Protein AF-0000000079488779 (afdb_homodimer)

Solvent-accessible surface area (backbone atoms only — not comparable to full-atom values): 33447 Å² total; per-residue (Å²): 134,62,72,70,57,57,56,56,60,60,37,69,29,72,62,39,52,50,51,33,53,50,48,34,48,52,52,24,53,39,35,43,48,44,65,76,68,51,56,69,64,46,55,54,29,48,70,57,70,36,78,64,35,50,49,58,51,45,33,41,40,21,24,23,36,17,30,47,54,25,35,28,36,57,40,35,44,46,52,24,28,51,44,22,43,75,43,58,74,32,88,47,74,64,56,16,35,33,50,36,24,50,31,18,49,51,21,25,49,49,47,51,50,50,50,50,54,51,52,51,50,51,50,50,50,50,50,50,51,54,53,52,55,54,53,56,60,58,57,63,62,63,66,72,56,84,75,74,76,80,79,82,84,75,75,71,78,71,74,78,74,74,68,76,70,74,69,76,75,71,68,73,65,82,77,56,76,68,62,60,48,31,38,51,34,27,55,51,47,49,53,40,46,21,54,48,29,21,50,49,10,29,51,33,26,54,27,29,56,73,28,64,67,52,17,52,51,47,44,50,57,48,41,65,55,44,40,61,48,26,45,17,50,45,40,45,24,44,71,27,68,39,51,71,65,54,35,36,52,51,32,47,54,26,25,50,38,10,46,50,21,21,52,52,46,68,68,46,89,51,67,68,55,50,44,47,74,47,36,57,50,44,17,19,40,34,14,29,45,51,40,42,31,48,59,40,45,43,57,64,58,67,64,52,80,49,66,70,60,40,49,52,22,50,51,27,19,50,48,18,26,49,48,40,51,49,52,50,53,72,75,95,133,62,71,70,58,58,54,56,59,60,37,69,27,72,62,38,52,50,51,34,52,50,48,33,47,52,52,25,52,39,35,43,47,45,66,78,69,50,55,71,63,48,55,53,29,49,71,56,70,35,77,65,34,50,49,58,50,44,33,40,41,21,25,23,36,17,30,46,53,26,35,29,35,56,41,34,45,47,51,24,27,53,43,22,42,76,43,57,75,32,88,45,73,62,56,15,37,32,50,34,24,50,32,19,50,51,20,25,49,50,46,51,49,50,49,50,53,52,52,51,49,51,51,52,49,49,50,49,52,55,52,53,55,54,52,54,58,58,55,64,64,62,67,71,58,83,75,74,75,80,79,82,85,76,75,69,77,71,76,77,75,75,67,75,72,70,69,76,74,70,70,72,65,81,77,56,75,67,62,58,47,31,39,51,32,26,55,52,48,48,51,41,45,21,55,46,28,20,50,50,11,30,50,33,26,53,28,29,56,74,28,65,69,51,17,51,52,47,43,50,55,48,41,65,55,44,38,62,49,27,43,18,50,46,41,43,23,45,71,27,68,39,50,69,66,55,35,37,52,51,32,47,53,26,24,50,37,10,46,50,22,22,50,52,45,68,68,45,88,51,69,68,56,50,44,47,73,46,36,57,51,44,16,20,40,33,13,30,46,49,40,43,30,49,59,38,44,43,54,65,60,66,66,51,79,49,64,69,59,37,48,52,22,50,50,25,20,50,49,18,27,49,49,41,53,49,51,51,53,72,76,95

InterPro domains:
  IPR003689 Zinc/iron permease [PF02535] (15-327)

Organism: Varroa destructor (NCBI:txid109461)

Foldseek 3Di:
DDPVVVLLVCLLPPVLLVLLLVLLLVLLLLLLVVLVVDDQVLLVCLVVVHPPSLQVLLLLLLLLLLQLLLCLPVPLLVVLLVLCCVFVPDPDSVVSNVLLVVLLVVLQVVLVVLLVVQLVVVVVVVVVVVVVVVVVVVVVPPVVPDPPPDDDDPPPPPPPCVVPPPPPCPVPPPPDPLLSLLLSLLVLLLVLLLLVLLVLLLCLSLQSSVHPVSSVLSSVLSSQSSNSNSSNSLSSNSRSPDRNVRSSVSSSVSSVSNSVSNVVNSPDSDNSVVSNVCSSSSSSSSSSSCCSSPVHRVVVLVPDPDPVSNVSSNVSSVVSSVSSVVSSVVSD/DDPVVVLLVCLLPPVLLVLLLVLLLVLLLLLLVVLVVDDQVLLVVLVVVHPPSLQVLLLLLLLLLLQLLLCLPVPLLVVLLVLCCVFVPDPDSVVSNVLLVVLLVVLQVVLVVLLVVQLVVVVVVVVVVVVVVVVVVVVVPPVVPDPPPDDDDPPVPPPPCVVPVPPPCPVVPPPPPLLSLLLSLLVLLLVLLLLVLLVLLLCLSLQSSVHPVSSVLSSVLSSQSSNSNSSNSLSSNSRSPDGSVRSSVSSSVSSVSNSVSNVVNSPDPDNSVVSNVCSSSSSSSSSSSCCSSPVHRVVVLVPDPDPVSSVSSNVSSVVSSVSSVVSSVVSD

Radius of gyration: 31.18 Å; Cα contacts (8 Å, |Δi|>4): 852; chains: 2; bounding box: 96×103×79 Å

Sequence (664 aa):
MDSSEIIIEDRRSLLTWLLTLGATCMIGLSGILPLLIIPPEMGLRLRENSETGGGTLRLLLGFAVGGLLGDVFLHLLPESVEILKNTGGYTDDESALRASGIWTLVGLFTFVLVELLFAAHQRLQEEYELGEDKKDDDHAIHSNGKVDVYGNNVNKNNSRLNGNGSVPSNKTRPRNDSSDLIHVSGYLNLIANSIDNFSHGLAVAGSFLAGIRVGLITTFAILLHEIPHEVGDFAILLKSGFSRWQAARAQLSTAAVGVFGAIAALSVERVESLGSCTSWILPFTAGGFINIALIGVLPELLKERNPGESLKQFVCVFLGVALMAALQLLMHMDSSEIIIEDRRSLLTWLLTLGATCMIGLSGILPLLIIPPEMGLRLRENSETGGGTLRLLLGFAVGGLLGDVFLHLLPESVEILKNTGGYTDDESALRASGIWTLVGLFTFVLVELLFAAHQRLQEEYELGEDKKDDDHAIHSNGKVDVYGNNVNKNNSRLNGNGSVPSNKTRPRNDSSDLIHVSGYLNLIANSIDNFSHGLAVAGSFLAGIRVGLITTFAILLHEIPHEVGDFAILLKSGFSRWQAARAQLSTAAVGVFGAIAALSVERVESLGSCTSWILPFTAGGFINIALIGVLPELLKERNPGESLKQFVCVFLGVALMAALQLLMH

Structure (mmCIF, N/CA/C/O backbone):
data_AF-0000000079488779-model_v1
#
loop_
_entity.id
_entity.type
_entity.pdbx_description
1 polymer 'Zinc transporter ZIP13'
#
loop_
_atom_site.group_PDB
_atom_site.id
_atom_site.type_symbol
_atom_site.label_atom_id
_atom_site.label_alt_id
_atom_site.label_comp_id
_atom_site.label_asym_id
_atom_site.label_entity_id
_atom_site.label_seq_id
_atom_site.pdbx_PDB_ins_code
_atom_site.Cartn_x
_atom_site.Cartn_y
_atom_site.Cartn_z
_atom_site.occupancy
_atom_site.B_iso_or_equiv
_atom_site.auth_seq_id
_atom_site.auth_comp_id
_atom_site.auth_asym_id
_atom_site.auth_atom_id
_atom_site.pdbx_PDB_model_num
ATOM 1 N N . MET A 1 1 ? 42.906 -28.562 -3.76 1 32.94 1 MET A N 1
ATOM 2 C CA . MET A 1 1 ? 42.625 -27.141 -3.635 1 32.94 1 MET A CA 1
ATOM 3 C C . MET A 1 1 ? 41.594 -26.688 -4.691 1 32.94 1 MET A C 1
ATOM 5 O O . MET A 1 1 ? 41.906 -26.703 -5.887 1 32.94 1 MET A O 1
ATOM 9 N N . ASP A 1 2 ? 40.344 -26.812 -4.473 1 38.59 2 ASP A N 1
ATOM 10 C CA . ASP A 1 2 ? 39.188 -26.953 -5.379 1 38.59 2 ASP A CA 1
ATOM 11 C C . ASP A 1 2 ? 38.969 -25.656 -6.172 1 38.59 2 ASP A C 1
ATOM 13 O O . ASP A 1 2 ? 39.281 -24.562 -5.684 1 38.59 2 ASP A O 1
ATOM 17 N N . SER A 1 3 ? 38.906 -25.703 -7.48 1 47.59 3 SER A N 1
ATOM 18 C CA . SER A 1 3 ? 38.719 -24.719 -8.539 1 47.59 3 SER A CA 1
ATOM 19 C C . SER A 1 3 ? 37.688 -23.656 -8.133 1 47.59 3 SER A C 1
ATOM 21 O O . SER A 1 3 ? 37.688 -22.547 -8.656 1 47.59 3 SER A O 1
ATOM 23 N N . SER A 1 4 ? 36.75 -24.016 -7.375 1 45.12 4 SER A N 1
ATOM 24 C CA . SER A 1 4 ? 35.719 -23.078 -6.945 1 45.12 4 SER A CA 1
ATOM 25 C C . SER A 1 4 ? 36.281 -22.031 -5.988 1 45.12 4 SER A C 1
ATOM 27 O O . SER A 1 4 ? 35.781 -20.906 -5.938 1 45.12 4 SER A O 1
ATOM 29 N N . GLU A 1 5 ? 37.188 -22.375 -5.137 1 46.03 5 GLU A N 1
ATOM 30 C CA . GLU A 1 5 ? 37.875 -21.5 -4.188 1 46.03 5 GLU A CA 1
ATOM 31 C C . GLU A 1 5 ? 38.812 -20.531 -4.902 1 46.03 5 GLU A C 1
ATOM 33 O O . GLU A 1 5 ? 38.938 -19.375 -4.484 1 46.03 5 GLU A O 1
ATOM 38 N N . ILE A 1 6 ? 39.531 -20.922 -5.891 1 45.59 6 ILE A N 1
ATOM 39 C CA . ILE A 1 6 ? 40.438 -20.094 -6.656 1 45.59 6 ILE A CA 1
ATOM 40 C C . ILE A 1 6 ? 39.656 -18.969 -7.34 1 45.59 6 ILE A C 1
ATOM 42 O O . ILE A 1 6 ? 40.125 -17.828 -7.395 1 45.59 6 ILE A O 1
ATOM 46 N N . ILE A 1 7 ? 38.406 -19.156 -7.832 1 46.44 7 ILE A N 1
ATOM 47 C CA . ILE A 1 7 ? 37.562 -18.234 -8.586 1 46.44 7 ILE A CA 1
ATOM 48 C C . ILE A 1 7 ? 37.031 -17.141 -7.66 1 46.44 7 ILE A C 1
ATOM 50 O O . ILE A 1 7 ? 37 -15.969 -8.055 1 46.44 7 ILE A O 1
ATOM 54 N N . ILE A 1 8 ? 36.688 -17.391 -6.398 1 49.75 8 ILE A N 1
ATOM 55 C CA . ILE A 1 8 ? 36.281 -16.391 -5.422 1 49.75 8 ILE A CA 1
ATOM 56 C C . ILE A 1 8 ? 37.469 -15.555 -4.996 1 49.75 8 ILE A C 1
ATOM 58 O O . ILE A 1 8 ? 37.344 -14.367 -4.691 1 49.75 8 ILE A O 1
ATOM 62 N N . GLU A 1 9 ? 38.562 -16.141 -4.785 1 50.84 9 GLU A N 1
ATOM 63 C CA . GLU A 1 9 ? 39.812 -15.484 -4.391 1 50.84 9 GLU A CA 1
ATOM 64 C C . GLU A 1 9 ? 40.156 -14.367 -5.359 1 50.84 9 GLU A C 1
ATOM 66 O O . GLU A 1 9 ? 40.562 -13.281 -4.938 1 50.84 9 GLU A O 1
ATOM 71 N N . ASP A 1 10 ? 40.219 -14.703 -6.652 1 54.12 10 ASP A N 1
ATOM 72 C CA . ASP A 1 10 ? 40.594 -13.781 -7.715 1 54.12 10 ASP A CA 1
ATOM 73 C C . ASP A 1 10 ? 39.594 -12.648 -7.867 1 54.12 10 ASP A C 1
ATOM 75 O O . ASP A 1 10 ? 39.969 -11.516 -8.164 1 54.12 10 ASP A O 1
ATOM 79 N N . ARG A 1 11 ? 38.281 -12.781 -7.586 1 54.41 11 ARG A N 1
ATOM 80 C CA . ARG A 1 11 ? 37.125 -11.922 -7.863 1 54.41 11 ARG A CA 1
ATOM 81 C C . ARG A 1 11 ? 37.062 -10.758 -6.887 1 54.41 11 ARG A C 1
ATOM 83 O O . ARG A 1 11 ? 36.438 -9.734 -7.176 1 54.41 11 ARG A O 1
ATOM 90 N N . ARG A 1 12 ? 37.594 -11.148 -5.652 1 61.72 12 ARG A N 1
ATOM 91 C CA . ARG A 1 12 ? 37.75 -10.008 -4.754 1 61.72 12 ARG A CA 1
ATOM 92 C C . ARG A 1 12 ? 39.062 -9.273 -5 1 61.72 12 ARG A C 1
ATOM 94 O O . ARG A 1 12 ? 39.812 -8.984 -4.059 1 61.72 12 ARG A O 1
ATOM 101 N N . SER A 1 13 ? 39.281 -9.188 -6.246 1 81.88 13 SER A N 1
ATOM 102 C CA . SER A 1 13 ? 40.438 -8.414 -6.719 1 81.88 13 SER A CA 1
ATOM 103 C C . SER A 1 13 ? 40.25 -6.93 -6.387 1 81.88 13 SER A C 1
ATOM 105 O O . SER A 1 13 ? 39.156 -6.469 -6.121 1 81.88 13 SER A O 1
ATOM 107 N N . LEU A 1 14 ? 41.344 -6.238 -6.117 1 88.88 14 LEU A N 1
ATOM 108 C CA . LEU A 1 14 ? 41.375 -4.793 -5.918 1 88.88 14 LEU A CA 1
ATOM 109 C C . LEU A 1 14 ? 40.5 -4.09 -6.953 1 88.88 14 LEU A C 1
ATOM 111 O O . LEU A 1 14 ? 39.844 -3.09 -6.645 1 88.88 14 LEU A O 1
ATOM 115 N N . LEU A 1 15 ? 40.469 -4.703 -8.07 1 91.38 15 LEU A N 1
ATOM 116 C CA . LEU A 1 15 ? 39.656 -4.109 -9.141 1 91.38 15 LEU A CA 1
ATOM 117 C C . LEU A 1 15 ? 38.188 -4.215 -8.828 1 91.38 15 LEU A C 1
ATOM 119 O O . LEU A 1 15 ? 37.438 -3.258 -9.039 1 91.38 15 LEU A O 1
ATOM 123 N N . THR A 1 16 ? 37.75 -5.359 -8.352 1 93.06 16 THR A N 1
ATOM 124 C CA . THR A 1 16 ? 36.344 -5.543 -7.977 1 93.06 16 THR A CA 1
ATOM 125 C C . THR A 1 16 ? 35.969 -4.559 -6.875 1 93.06 16 THR A C 1
ATOM 127 O O . THR A 1 16 ? 34.875 -3.955 -6.934 1 93.06 16 THR A O 1
ATOM 130 N N . TRP A 1 17 ? 36.812 -4.344 -5.957 1 94.5 17 TRP A N 1
ATOM 131 C CA . TRP A 1 17 ? 36.562 -3.396 -4.875 1 94.5 17 TRP A CA 1
ATOM 132 C C . TRP A 1 17 ? 36.469 -1.974 -5.414 1 94.5 17 TRP A C 1
ATOM 134 O O . TRP A 1 17 ? 35.5 -1.254 -5.086 1 94.5 17 TRP A O 1
ATOM 144 N N . LEU A 1 18 ? 37.312 -1.605 -6.238 1 95.19 18 LEU A N 1
ATOM 145 C CA . LEU A 1 18 ? 37.344 -0.251 -6.785 1 95.19 18 LEU A CA 1
ATOM 146 C C . LEU A 1 18 ? 36.125 0.009 -7.66 1 95.19 18 LEU A C 1
ATOM 148 O O . LEU A 1 18 ? 35.531 1.075 -7.578 1 95.19 18 LEU A O 1
ATOM 152 N N . LEU A 1 19 ? 35.812 -0.941 -8.461 1 96.12 19 LEU A N 1
ATOM 153 C CA . LEU A 1 19 ? 34.688 -0.771 -9.352 1 96.12 19 LEU A CA 1
ATOM 154 C C . LEU A 1 19 ? 33.375 -0.734 -8.562 1 96.12 19 LEU A C 1
ATOM 156 O O . LEU A 1 19 ? 32.469 0.06 -8.867 1 96.12 19 LEU A O 1
ATOM 160 N N . THR A 1 20 ? 33.312 -1.604 -7.605 1 96.56 20 THR A N 1
ATOM 161 C CA . THR A 1 20 ? 32.125 -1.646 -6.766 1 96.56 20 THR A CA 1
ATOM 162 C C . THR A 1 20 ? 31.953 -0.328 -6.016 1 96.56 20 THR A C 1
ATOM 164 O O . THR A 1 20 ? 30.859 0.255 -6.027 1 96.56 20 THR A O 1
ATOM 167 N N . LEU A 1 21 ? 33 0.098 -5.406 1 96.88 21 LEU A N 1
ATOM 168 C CA . LEU A 1 21 ? 32.938 1.329 -4.625 1 96.88 21 LEU A CA 1
ATOM 169 C C . LEU A 1 21 ? 32.688 2.533 -5.531 1 96.88 21 LEU A C 1
ATOM 171 O O . LEU A 1 21 ? 31.938 3.443 -5.18 1 96.88 21 LEU A O 1
ATOM 175 N N . GLY A 1 22 ? 33.312 2.557 -6.645 1 96.62 22 GLY A N 1
ATOM 176 C CA . GLY A 1 22 ? 33.062 3.611 -7.617 1 96.62 22 GLY A CA 1
ATOM 177 C C . GLY A 1 22 ? 31.625 3.664 -8.102 1 96.62 22 GLY A C 1
ATOM 178 O O . GLY A 1 22 ? 31.031 4.738 -8.18 1 96.62 22 GLY A O 1
ATOM 179 N N . ALA A 1 23 ? 31.125 2.518 -8.43 1 97.25 23 ALA A N 1
ATOM 180 C CA . ALA A 1 23 ? 29.75 2.424 -8.906 1 97.25 23 ALA A CA 1
ATOM 181 C C . ALA A 1 23 ? 28.766 2.859 -7.82 1 97.25 23 ALA A C 1
ATOM 183 O O . ALA A 1 23 ? 27.812 3.592 -8.094 1 97.25 23 ALA A O 1
ATOM 184 N N . THR A 1 24 ? 29.031 2.391 -6.625 1 96.88 24 THR A N 1
ATOM 185 C CA . THR A 1 24 ? 28.141 2.736 -5.52 1 96.88 24 THR A CA 1
ATOM 186 C C . THR A 1 24 ? 28.188 4.234 -5.234 1 96.88 24 THR A C 1
ATOM 188 O O . THR A 1 24 ? 27.172 4.852 -4.938 1 96.88 24 THR A O 1
ATOM 191 N N . CYS A 1 25 ? 29.312 4.758 -5.348 1 95.81 25 CYS A N 1
ATOM 192 C CA . CYS A 1 25 ? 29.469 6.199 -5.184 1 95.81 25 CYS A CA 1
ATOM 193 C C . CYS A 1 25 ? 28.719 6.953 -6.281 1 95.81 25 CYS A C 1
ATOM 195 O O . CYS A 1 25 ? 28.078 7.969 -6.016 1 95.81 25 CYS A O 1
ATOM 197 N N . MET A 1 26 ? 28.828 6.473 -7.418 1 95.31 26 MET A N 1
ATOM 198 C CA . MET A 1 26 ? 28.125 7.09 -8.539 1 95.31 26 MET A CA 1
ATOM 199 C C . MET A 1 26 ? 26.609 7.078 -8.305 1 95.31 26 MET A C 1
ATOM 201 O O . MET A 1 26 ? 25.938 8.086 -8.539 1 95.31 26 MET A O 1
ATOM 205 N N . ILE A 1 27 ? 26.109 5.992 -7.836 1 94.69 27 ILE A N 1
ATOM 206 C CA . ILE A 1 27 ? 24.703 5.863 -7.527 1 94.69 27 ILE A CA 1
ATOM 207 C C . ILE A 1 27 ? 24.312 6.844 -6.418 1 94.69 27 ILE A C 1
ATOM 209 O O . ILE A 1 27 ? 23.312 7.547 -6.523 1 94.69 27 ILE A O 1
ATOM 213 N N . GLY A 1 28 ? 25.141 6.918 -5.453 1 91.94 28 GLY A N 1
ATOM 214 C CA . GLY A 1 28 ? 24.906 7.816 -4.336 1 91.94 28 GLY A CA 1
ATOM 215 C C . GLY A 1 28 ? 24.922 9.281 -4.73 1 91.94 28 GLY A C 1
ATOM 216 O O . GLY A 1 28 ? 24.125 10.078 -4.25 1 91.94 28 GLY A O 1
ATOM 217 N N . LEU A 1 29 ? 25.766 9.625 -5.594 1 90.25 29 LEU A N 1
ATOM 218 C CA . LEU A 1 29 ? 25.938 11.008 -6.027 1 90.25 29 LEU A CA 1
ATOM 219 C C . LEU A 1 29 ? 24.75 11.469 -6.863 1 90.25 29 LEU A C 1
ATOM 221 O O . LEU A 1 29 ? 24.516 12.664 -7.027 1 90.25 29 LEU A O 1
ATOM 225 N N . SER A 1 30 ? 24.031 10.539 -7.336 1 89.19 30 SER A N 1
ATOM 226 C CA . SER A 1 30 ? 22.828 10.906 -8.062 1 89.19 30 SER A CA 1
ATOM 227 C C . SER A 1 30 ? 21.828 11.609 -7.152 1 89.19 30 SER A C 1
ATOM 229 O O . SER A 1 30 ? 20.922 12.312 -7.629 1 89.19 30 SER A O 1
ATOM 231 N N . GLY A 1 31 ? 21.969 11.43 -5.879 1 86.31 31 GLY A N 1
ATOM 232 C CA . GLY A 1 31 ? 21.094 12.039 -4.902 1 86.31 31 GLY A CA 1
ATOM 233 C C . GLY A 1 31 ? 21.266 13.547 -4.801 1 86.31 31 GLY A C 1
ATOM 234 O O . GLY A 1 31 ? 20.375 14.242 -4.297 1 86.31 31 GLY A O 1
ATOM 235 N N . ILE A 1 32 ? 22.359 14.008 -5.305 1 86.75 32 ILE A N 1
ATOM 236 C CA . ILE A 1 32 ? 22.609 15.438 -5.215 1 86.75 32 ILE A CA 1
ATOM 237 C C . ILE A 1 32 ? 22.328 16.109 -6.559 1 86.75 32 ILE A C 1
ATOM 239 O O . ILE A 1 32 ? 22.297 17.328 -6.656 1 86.75 32 ILE A O 1
ATOM 243 N N . LEU A 1 33 ? 21.984 15.344 -7.508 1 85.38 33 LEU A N 1
ATOM 244 C CA . LEU A 1 33 ? 21.719 15.859 -8.844 1 85.38 33 LEU A CA 1
ATOM 245 C C . LEU A 1 33 ? 20.531 16.812 -8.828 1 85.38 33 LEU A C 1
ATOM 247 O O . LEU A 1 33 ? 20.547 17.828 -9.523 1 85.38 33 LEU A O 1
ATOM 251 N N . PRO A 1 34 ? 19.594 16.578 -8.016 1 84.25 34 PRO A N 1
ATOM 252 C CA . PRO A 1 34 ? 18.438 17.484 -8 1 84.25 34 PRO A CA 1
ATOM 253 C C . PRO A 1 34 ? 18.797 18.891 -7.566 1 84.25 34 PRO A C 1
ATOM 255 O O . PRO A 1 34 ? 18.094 19.844 -7.887 1 84.25 34 PRO A O 1
ATOM 258 N N . LEU A 1 35 ? 19.875 19.016 -6.816 1 79.62 35 LEU A N 1
ATOM 259 C CA . LEU A 1 35 ? 20.359 20.328 -6.434 1 79.62 35 LEU A CA 1
ATOM 260 C C . LEU A 1 35 ? 20.688 21.172 -7.664 1 79.62 35 LEU A C 1
ATOM 262 O O . LEU A 1 35 ? 20.562 22.391 -7.641 1 79.62 35 LEU A O 1
ATOM 266 N N . LEU A 1 36 ? 21.062 20.484 -8.656 1 78.19 36 LEU A N 1
ATOM 267 C CA . LEU A 1 36 ? 21.453 21.172 -9.883 1 78.19 36 LEU A CA 1
ATOM 268 C C . LEU A 1 36 ? 20.219 21.5 -10.727 1 78.19 36 LEU A C 1
ATOM 270 O O . LEU A 1 36 ? 20.25 22.422 -11.539 1 78.19 36 LEU A O 1
ATOM 274 N N . ILE A 1 37 ? 19.156 20.812 -10.492 1 73.25 37 ILE A N 1
ATOM 275 C CA . ILE A 1 37 ? 17.969 20.938 -11.336 1 73.25 37 ILE A CA 1
ATOM 276 C C . ILE A 1 37 ? 16.969 21.875 -10.672 1 73.25 37 ILE A C 1
ATOM 278 O O . ILE A 1 37 ? 16.297 22.656 -11.352 1 73.25 37 ILE A O 1
ATOM 282 N N . ILE A 1 38 ? 16.906 21.781 -9.352 1 68.25 38 ILE A N 1
ATOM 283 C CA . ILE A 1 38 ? 15.93 22.594 -8.641 1 68.25 38 ILE A CA 1
ATOM 284 C C . ILE A 1 38 ? 16.516 23.969 -8.344 1 68.25 38 ILE A C 1
ATOM 286 O O . ILE A 1 38 ? 17.516 24.094 -7.625 1 68.25 38 ILE A O 1
ATOM 290 N N . PRO A 1 39 ? 15.844 24.984 -9.008 1 65 39 PRO A N 1
ATOM 291 C CA . PRO A 1 39 ? 16.375 26.344 -8.844 1 65 39 PRO A CA 1
ATOM 292 C C . PRO A 1 39 ? 16.312 26.812 -7.395 1 65 39 PRO A C 1
ATOM 294 O O . PRO A 1 39 ? 15.406 26.453 -6.648 1 65 39 PRO A O 1
ATOM 297 N N . PRO A 1 40 ? 17.344 27.531 -7.039 1 63.56 40 PRO A N 1
ATOM 298 C CA . PRO A 1 40 ? 17.406 28.062 -5.68 1 63.56 40 PRO A CA 1
ATOM 299 C C . PRO A 1 40 ? 16.188 28.906 -5.312 1 63.56 40 PRO A C 1
ATOM 301 O O . PRO A 1 40 ? 15.781 28.938 -4.148 1 63.56 40 PRO A O 1
ATOM 304 N N . GLU A 1 41 ? 15.648 29.5 -6.285 1 59.78 41 GLU A N 1
ATOM 305 C CA . GLU A 1 41 ? 14.484 30.359 -6.039 1 59.78 41 GLU A CA 1
ATOM 306 C C . GLU A 1 41 ? 13.289 29.531 -5.555 1 59.78 41 GLU A C 1
ATOM 308 O O . GLU A 1 41 ? 12.453 30.031 -4.801 1 59.78 41 GLU A O 1
ATOM 313 N N . MET A 1 42 ? 13.305 28.328 -6.039 1 56.88 42 MET A N 1
ATOM 314 C CA . MET A 1 42 ? 12.195 27.453 -5.648 1 56.88 42 MET A CA 1
ATOM 315 C C . MET A 1 42 ? 12.266 27.125 -4.16 1 56.88 42 MET A C 1
ATOM 317 O O . MET A 1 42 ? 11.227 27.016 -3.496 1 56.88 42 MET A O 1
ATOM 321 N N . GLY A 1 43 ? 13.469 26.984 -3.686 1 54.09 43 GLY A N 1
ATOM 322 C CA . GLY A 1 43 ? 13.664 26.75 -2.264 1 54.09 43 GLY A CA 1
ATOM 323 C C . GLY A 1 43 ? 13.219 27.922 -1.403 1 54.09 43 GLY A C 1
ATOM 324 O O . GLY A 1 43 ? 12.617 27.719 -0.344 1 54.09 43 GLY A O 1
ATOM 325 N N . LEU A 1 44 ? 13.508 29.062 -1.885 1 50.03 44 LEU A N 1
ATOM 326 C CA . LEU A 1 44 ? 13.117 30.281 -1.171 1 50.03 44 LEU A CA 1
ATOM 327 C C . LEU A 1 44 ? 11.609 30.484 -1.225 1 50.03 44 LEU A C 1
ATOM 329 O O . LEU A 1 44 ? 11 30.891 -0.236 1 50.03 44 LEU A O 1
ATOM 333 N N . ARG A 1 45 ? 11.094 30.25 -2.314 1 50.28 45 ARG A N 1
ATOM 334 C CA . ARG A 1 45 ? 9.664 30.453 -2.508 1 50.28 45 ARG A CA 1
ATOM 335 C C . ARG A 1 45 ? 8.852 29.438 -1.717 1 50.28 45 ARG A C 1
ATOM 337 O O . ARG A 1 45 ? 7.723 29.703 -1.312 1 50.28 45 ARG A O 1
ATOM 344 N N . LEU A 1 46 ? 9.375 28.234 -1.575 1 54.41 46 LEU A N 1
ATOM 345 C CA . LEU A 1 46 ? 8.758 27.172 -0.777 1 54.41 46 LEU A CA 1
ATOM 346 C C . LEU A 1 46 ? 8.609 27.609 0.676 1 54.41 46 LEU A C 1
ATOM 348 O O . LEU A 1 46 ? 7.609 27.297 1.326 1 54.41 46 LEU A O 1
ATOM 352 N N . ARG A 1 47 ? 9.641 28.344 1.104 1 48.88 47 ARG A N 1
ATOM 353 C CA . ARG A 1 47 ? 9.617 28.859 2.471 1 48.88 47 ARG A CA 1
ATOM 354 C C . ARG A 1 47 ? 8.578 29.953 2.625 1 48.88 47 ARG A C 1
ATOM 356 O O . ARG A 1 47 ? 7.969 30.094 3.688 1 48.88 47 ARG A O 1
ATOM 363 N N . GLU A 1 48 ? 8.539 30.594 1.555 1 47.19 48 GLU A N 1
ATOM 364 C CA . GLU A 1 48 ? 7.613 31.719 1.673 1 47.19 48 GLU A CA 1
ATOM 365 C C . GLU A 1 48 ? 6.188 31.297 1.32 1 47.19 48 GLU A C 1
ATOM 367 O O . GLU A 1 48 ? 5.301 32.156 1.2 1 47.19 48 GLU A O 1
ATOM 372 N N . ASN A 1 49 ? 5.875 30.141 1.625 1 46.06 49 ASN A N 1
ATOM 373 C CA . ASN A 1 49 ? 4.484 29.734 1.455 1 46.06 49 ASN A CA 1
ATOM 374 C C . ASN A 1 49 ? 3.883 30.297 0.177 1 46.06 49 ASN A C 1
ATOM 376 O O . ASN A 1 49 ? 2.709 30.672 0.152 1 46.06 49 ASN A O 1
ATOM 380 N N . SER A 1 50 ? 4.734 30.828 -0.738 1 45.66 50 SER A N 1
ATOM 381 C CA . SER A 1 50 ? 4.152 31.516 -1.891 1 45.66 50 SER A CA 1
ATOM 382 C C . SER A 1 50 ? 3.387 30.531 -2.777 1 45.66 50 SER A C 1
ATOM 384 O O . SER A 1 50 ? 3.674 29.328 -2.781 1 45.66 50 SER A O 1
ATOM 386 N N . GLU A 1 51 ? 2.258 30.891 -3.389 1 50.81 51 GLU A N 1
ATOM 387 C CA . GLU A 1 51 ? 1.281 30.25 -4.262 1 50.81 51 GLU A CA 1
ATOM 388 C C . GLU A 1 51 ? 1.969 29.484 -5.387 1 50.81 51 GLU A C 1
ATOM 390 O O . GLU A 1 51 ? 1.521 28.406 -5.766 1 50.81 51 GLU A O 1
ATOM 395 N N . THR A 1 52 ? 3.023 30.062 -5.984 1 48.88 52 THR A N 1
ATOM 396 C CA . THR A 1 52 ? 3.648 29.516 -7.188 1 48.88 52 THR A CA 1
ATOM 397 C C . THR A 1 52 ? 4.625 28.391 -6.828 1 48.88 52 THR A C 1
ATOM 399 O O . THR A 1 52 ? 4.672 27.359 -7.508 1 48.88 52 THR A O 1
ATOM 402 N N . GLY A 1 53 ? 5.492 28.641 -5.84 1 51.53 53 GLY A N 1
ATOM 403 C CA . GLY A 1 53 ? 6.453 27.656 -5.379 1 51.53 53 GLY A CA 1
ATOM 404 C C . GLY A 1 53 ? 5.797 26.391 -4.855 1 51.53 53 GLY A C 1
ATOM 405 O O . GLY A 1 53 ? 6.324 25.281 -5.043 1 51.53 53 GLY A O 1
ATOM 406 N N . GLY A 1 54 ? 4.609 26.641 -4.504 1 63.78 54 GLY A N 1
ATOM 407 C CA . GLY A 1 54 ? 3.799 25.562 -3.957 1 63.78 54 GLY A CA 1
ATOM 408 C C . GLY A 1 54 ? 3.27 24.609 -5.02 1 63.78 54 GLY A C 1
ATOM 409 O O . GLY A 1 54 ? 3.18 23.406 -4.793 1 63.78 54 GLY A O 1
ATOM 410 N N . GLY A 1 55 ? 3.35 25.234 -6.27 1 77.94 55 GLY A N 1
ATOM 411 C CA . GLY A 1 55 ? 2.789 24.438 -7.355 1 77.94 55 GLY A CA 1
ATOM 412 C C . GLY A 1 55 ? 3.775 23.438 -7.934 1 77.94 55 GLY A C 1
ATOM 413 O O . GLY A 1 55 ? 3.451 22.266 -8.094 1 77.94 55 GLY A O 1
ATOM 414 N N . THR A 1 56 ? 5.02 23.891 -8.141 1 83.88 56 THR A N 1
ATOM 415 C CA . THR A 1 56 ? 6.027 23.016 -8.727 1 83.88 56 THR A CA 1
ATOM 416 C C . THR A 1 56 ? 6.41 21.906 -7.758 1 83.88 56 THR A C 1
ATOM 418 O O . THR A 1 56 ? 6.605 20.75 -8.164 1 83.88 56 THR A O 1
ATOM 421 N N . LEU A 1 57 ? 6.496 22.25 -6.547 1 85.38 57 LEU A N 1
ATOM 422 C CA . LEU A 1 57 ? 6.844 21.266 -5.535 1 85.38 57 LEU A CA 1
ATOM 423 C C . LEU A 1 57 ? 5.777 20.172 -5.457 1 85.38 57 LEU A C 1
ATOM 425 O O . LEU A 1 57 ? 6.105 19 -5.316 1 85.38 57 LEU A O 1
ATOM 429 N N . ARG A 1 58 ? 4.602 20.594 -5.656 1 89.75 58 ARG A N 1
ATOM 430 C CA . ARG A 1 58 ? 3.523 19.609 -5.59 1 89.75 58 ARG A CA 1
ATOM 431 C C . ARG A 1 58 ? 3.537 18.703 -6.812 1 89.75 58 ARG A C 1
ATOM 433 O O . ARG A 1 58 ? 3.188 17.531 -6.715 1 89.75 58 ARG A O 1
ATOM 440 N N . LEU A 1 59 ? 3.986 19.281 -7.895 1 91.5 59 LEU A N 1
ATOM 441 C CA . LEU A 1 59 ? 4.145 18.453 -9.086 1 91.5 59 LEU A CA 1
ATOM 442 C C . LEU A 1 59 ? 5.25 17.422 -8.883 1 91.5 59 LEU A C 1
ATOM 444 O O . LEU A 1 59 ? 5.082 16.25 -9.234 1 91.5 59 LEU A O 1
ATOM 448 N N . LEU A 1 60 ? 6.273 17.859 -8.258 1 89.88 60 LEU A N 1
ATOM 449 C CA . LEU A 1 60 ? 7.387 16.969 -7.98 1 89.88 60 LEU A CA 1
ATOM 450 C C . LEU A 1 60 ? 6.988 15.906 -6.961 1 89.88 60 LEU A C 1
ATOM 452 O O . LEU A 1 60 ? 7.41 14.75 -7.059 1 89.88 60 LEU A O 1
ATOM 456 N N . LEU A 1 61 ? 6.191 16.312 -6.07 1 91.12 61 LEU A N 1
ATOM 457 C CA . LEU A 1 61 ? 5.688 15.375 -5.078 1 91.12 61 LEU A CA 1
ATOM 458 C C . LEU A 1 61 ? 4.797 14.32 -5.73 1 91.12 61 LEU A C 1
ATOM 460 O O . LEU A 1 61 ? 4.859 13.141 -5.375 1 91.12 61 LEU A O 1
ATOM 464 N N . GLY A 1 62 ? 3.988 14.82 -6.664 1 94.31 62 GLY A N 1
ATOM 465 C CA . GLY A 1 62 ? 3.195 13.867 -7.426 1 94.31 62 GLY A CA 1
ATOM 466 C C . GLY A 1 62 ? 4.039 12.844 -8.156 1 94.31 62 GLY A C 1
ATOM 467 O O . GLY A 1 62 ? 3.77 11.641 -8.086 1 94.31 62 GLY A O 1
ATOM 468 N N . PHE A 1 63 ? 5.035 13.281 -8.781 1 93.69 63 PHE A N 1
ATOM 469 C CA . PHE A 1 63 ? 5.961 12.406 -9.484 1 93.69 63 PHE A CA 1
ATOM 470 C C . PHE A 1 63 ? 6.637 11.438 -8.523 1 93.69 63 PHE A C 1
ATOM 472 O O . PHE A 1 63 ? 6.824 10.266 -8.844 1 93.69 63 PHE A O 1
ATOM 479 N N . ALA A 1 64 ? 6.957 11.938 -7.363 1 91.44 64 ALA A N 1
ATOM 480 C CA . ALA A 1 64 ? 7.594 11.109 -6.336 1 91.44 64 ALA A CA 1
ATOM 481 C C . ALA A 1 64 ? 6.668 9.992 -5.875 1 91.44 64 ALA A C 1
ATOM 483 O O . ALA A 1 64 ? 7.09 8.844 -5.746 1 91.44 64 ALA A O 1
ATOM 484 N N . VAL A 1 65 ? 5.43 10.297 -5.672 1 94.88 65 VAL A N 1
ATOM 485 C CA . VAL A 1 65 ? 4.453 9.32 -5.211 1 94.88 65 VAL A CA 1
ATOM 486 C C . VAL A 1 65 ? 4.297 8.211 -6.25 1 94.88 65 VAL A C 1
ATOM 488 O O . VAL A 1 65 ? 4.379 7.027 -5.922 1 94.88 65 VAL A O 1
ATOM 491 N N . GLY A 1 66 ? 4.141 8.625 -7.504 1 95.12 66 GLY A N 1
ATOM 492 C CA . GLY A 1 66 ? 4.016 7.652 -8.578 1 95.12 66 GLY A CA 1
ATOM 493 C C . GLY A 1 66 ? 5.258 6.793 -8.75 1 95.12 66 GLY A C 1
ATOM 494 O O . GLY A 1 66 ? 5.156 5.578 -8.922 1 95.12 66 GLY A O 1
ATOM 495 N N . GLY A 1 67 ? 6.344 7.449 -8.703 1 93.38 67 GLY A N 1
ATOM 496 C CA . GLY A 1 67 ? 7.598 6.723 -8.828 1 93.38 67 GLY A CA 1
ATOM 497 C C . GLY A 1 67 ? 7.836 5.742 -7.695 1 93.38 67 GLY A C 1
ATOM 498 O O . GLY A 1 67 ? 8.273 4.613 -7.93 1 93.38 67 GLY A O 1
ATOM 499 N N . LEU A 1 68 ? 7.543 6.164 -6.496 1 93.25 68 LEU A N 1
ATOM 500 C CA . LEU A 1 68 ? 7.742 5.316 -5.328 1 93.25 68 LEU A CA 1
ATOM 501 C C . LEU A 1 68 ? 6.832 4.094 -5.379 1 93.25 68 LEU A C 1
ATOM 503 O O . LEU A 1 68 ? 7.293 2.965 -5.203 1 93.25 68 LEU A O 1
ATOM 507 N N . LEU A 1 69 ? 5.566 4.309 -5.656 1 96.31 69 LEU A N 1
ATOM 508 C CA . LEU A 1 69 ? 4.609 3.211 -5.695 1 96.31 69 LEU A CA 1
ATOM 509 C C . LEU A 1 69 ? 4.859 2.311 -6.902 1 96.31 69 LEU A C 1
ATOM 511 O O . LEU A 1 69 ? 4.688 1.092 -6.816 1 96.31 69 LEU A O 1
ATOM 515 N N . GLY A 1 70 ? 5.215 2.941 -8.008 1 95.31 70 GLY A N 1
ATOM 516 C CA . GLY A 1 70 ? 5.621 2.137 -9.156 1 95.31 70 GLY A CA 1
ATOM 517 C C . GLY A 1 70 ? 6.82 1.252 -8.867 1 95.31 70 GLY A C 1
ATOM 518 O O . GLY A 1 70 ? 6.836 0.079 -9.242 1 95.31 70 GLY A O 1
ATOM 519 N N . ASP A 1 71 ? 7.773 1.833 -8.195 1 92.75 71 ASP A N 1
ATOM 520 C CA . ASP A 1 71 ? 8.961 1.073 -7.809 1 92.75 71 ASP A CA 1
ATOM 521 C C . ASP A 1 71 ? 8.594 -0.098 -6.902 1 92.75 71 ASP A C 1
ATOM 523 O O . ASP A 1 71 ? 9.078 -1.214 -7.09 1 92.75 71 ASP A O 1
ATOM 527 N N . VAL A 1 72 ? 7.723 0.129 -5.953 1 95.56 72 VAL A N 1
ATOM 528 C CA . VAL A 1 72 ? 7.328 -0.875 -4.969 1 95.56 72 VAL A CA 1
ATOM 529 C C . VAL A 1 72 ? 6.664 -2.057 -5.672 1 95.56 72 VAL A C 1
ATOM 531 O O . VAL A 1 72 ? 7.094 -3.201 -5.516 1 95.56 72 VAL A O 1
ATOM 534 N N . PHE A 1 73 ? 5.711 -1.809 -6.555 1 96.5 73 PHE A N 1
ATOM 535 C CA . PHE A 1 73 ? 4.855 -2.873 -7.066 1 96.5 73 PHE A CA 1
ATOM 536 C C . PHE A 1 73 ? 5.449 -3.484 -8.328 1 96.5 73 PHE A C 1
ATOM 538 O O . PHE A 1 73 ? 5.195 -4.648 -8.641 1 96.5 73 PHE A O 1
ATOM 545 N N . LEU A 1 74 ? 6.293 -2.744 -9.008 1 94.38 74 LEU A N 1
ATOM 546 C CA . LEU A 1 74 ? 6.77 -3.254 -10.289 1 94.38 74 LEU A CA 1
ATOM 547 C C . LEU A 1 74 ? 8.219 -3.73 -10.18 1 94.38 74 LEU A C 1
ATOM 549 O O . LEU A 1 74 ? 8.695 -4.465 -11.047 1 94.38 74 LEU A O 1
ATOM 553 N N . HIS A 1 75 ? 8.844 -3.279 -9.109 1 92.44 75 HIS A N 1
ATOM 554 C CA . HIS A 1 75 ? 10.258 -3.617 -9.031 1 92.44 75 HIS A CA 1
ATOM 555 C C . HIS A 1 75 ? 10.594 -4.27 -7.691 1 92.44 75 HIS A C 1
ATOM 557 O O . HIS A 1 75 ? 10.945 -5.453 -7.645 1 92.44 75 HIS A O 1
ATOM 563 N N . LEU A 1 76 ? 10.43 -3.643 -6.602 1 92.88 76 LEU A N 1
ATOM 564 C CA . LEU A 1 76 ? 10.891 -4.098 -5.297 1 92.88 76 LEU A CA 1
ATOM 565 C C . LEU A 1 76 ? 10.234 -5.418 -4.91 1 92.88 76 LEU A C 1
ATOM 567 O O . LEU A 1 76 ? 10.914 -6.371 -4.539 1 92.88 76 LEU A O 1
ATOM 571 N N . LEU A 1 77 ? 8.93 -5.473 -5.059 1 95.06 77 LEU A N 1
ATOM 572 C CA . LEU A 1 77 ? 8.211 -6.66 -4.617 1 95.06 77 LEU A CA 1
ATOM 573 C C . LEU A 1 77 ? 8.516 -7.852 -5.523 1 95.06 77 LEU A C 1
ATOM 575 O O . LEU A 1 77 ? 8.867 -8.93 -5.043 1 95.06 77 LEU A O 1
ATOM 579 N N . PRO A 1 78 ? 8.461 -7.684 -6.82 1 93.06 78 PRO A N 1
ATOM 580 C CA . PRO A 1 78 ? 8.836 -8.805 -7.684 1 93.06 78 PRO A CA 1
ATOM 581 C C . PRO A 1 78 ? 10.258 -9.289 -7.434 1 93.06 78 PRO A C 1
ATOM 583 O O . PRO A 1 78 ? 10.508 -10.5 -7.371 1 93.06 78 PRO A O 1
ATOM 586 N N . GLU A 1 79 ? 11.18 -8.367 -7.246 1 90.62 79 GLU A N 1
ATOM 587 C CA . GLU A 1 79 ? 12.57 -8.734 -6.984 1 90.62 79 GLU A CA 1
ATOM 588 C C . GLU A 1 79 ? 12.711 -9.445 -5.641 1 90.62 79 GLU A C 1
ATOM 590 O O . GLU A 1 79 ? 13.492 -10.391 -5.508 1 90.62 79 GLU A O 1
ATOM 595 N N . SER A 1 80 ? 11.984 -8.969 -4.691 1 92.69 80 SER A N 1
ATOM 596 C CA . SER A 1 80 ? 12.055 -9.586 -3.369 1 92.69 80 SER A CA 1
ATOM 597 C C . SER A 1 80 ? 11.586 -11.039 -3.416 1 92.69 80 SER A C 1
ATOM 599 O O . SER A 1 80 ? 12.164 -11.898 -2.754 1 92.69 80 SER A O 1
ATOM 601 N N . VAL A 1 81 ? 10.562 -11.305 -4.16 1 92.75 81 VAL A N 1
ATOM 602 C CA . VAL A 1 81 ? 10.039 -12.656 -4.273 1 92.75 81 VAL A CA 1
ATOM 603 C C . VAL A 1 81 ? 11.07 -13.562 -4.941 1 92.75 81 VAL A C 1
ATOM 605 O O . VAL A 1 81 ? 11.258 -14.711 -4.531 1 92.75 81 VAL A O 1
ATOM 608 N N . GLU A 1 82 ? 11.734 -13.031 -5.898 1 89 82 GLU A N 1
ATOM 609 C CA . GLU A 1 82 ? 12.766 -13.805 -6.59 1 89 82 GLU A CA 1
ATOM 610 C C . GLU A 1 82 ? 13.922 -14.148 -5.652 1 89 82 GLU A C 1
ATOM 612 O O . GLU A 1 82 ? 14.414 -15.273 -5.66 1 89 82 GLU A O 1
ATOM 617 N N . ILE A 1 83 ? 14.328 -13.195 -4.879 1 87.69 83 ILE A N 1
ATOM 618 C CA . ILE A 1 83 ? 15.43 -13.398 -3.947 1 87.69 83 ILE A CA 1
ATOM 619 C C . ILE A 1 83 ? 15.023 -14.422 -2.887 1 87.69 83 ILE A C 1
ATOM 621 O O . ILE A 1 83 ? 15.812 -15.305 -2.541 1 87.69 83 ILE A O 1
ATOM 625 N N . LEU A 1 84 ? 13.836 -14.328 -2.432 1 89 84 LEU A N 1
ATOM 626 C CA . LEU A 1 84 ? 13.336 -15.227 -1.396 1 89 84 LEU A CA 1
ATOM 627 C C . LEU A 1 84 ? 13.203 -16.656 -1.931 1 89 84 LEU A C 1
ATOM 629 O O . LEU A 1 84 ? 13.461 -17.609 -1.208 1 89 84 LEU A O 1
ATOM 633 N N . LYS A 1 85 ? 12.859 -16.812 -3.193 1 86.44 85 LYS A N 1
ATOM 634 C CA . LYS A 1 85 ? 12.75 -18.125 -3.828 1 86.44 85 LYS A CA 1
ATOM 635 C C . LYS A 1 85 ? 14.109 -18.781 -3.951 1 86.44 85 LYS A C 1
ATOM 637 O O . LYS A 1 85 ? 14.25 -19.984 -3.697 1 86.44 85 LYS A O 1
ATOM 642 N N . ASN A 1 86 ? 15 -18.016 -4.336 1 81.56 86 ASN A N 1
ATOM 643 C CA . ASN A 1 86 ? 16.328 -18.562 -4.637 1 81.56 86 ASN A CA 1
ATOM 644 C C . ASN A 1 86 ? 17.156 -18.75 -3.369 1 81.56 86 ASN A C 1
ATOM 646 O O . ASN A 1 86 ? 18.031 -19.625 -3.318 1 81.56 86 ASN A O 1
ATOM 650 N N . THR A 1 87 ? 16.859 -17.969 -2.414 1 69.94 87 THR A N 1
ATOM 651 C CA . THR A 1 87 ? 17.781 -17.984 -1.291 1 69.94 87 THR A CA 1
ATOM 652 C C . THR A 1 87 ? 17.062 -18.359 0.003 1 69.94 87 THR A C 1
ATOM 654 O O . THR A 1 87 ? 17.688 -18.812 0.96 1 69.94 87 THR A O 1
ATOM 657 N N . GLY A 1 88 ? 15.797 -18.109 0.086 1 62.03 88 GLY A N 1
ATOM 658 C CA . GLY A 1 88 ? 15.125 -18.188 1.372 1 62.03 88 GLY A CA 1
ATOM 659 C C . GLY A 1 88 ? 14.617 -19.578 1.699 1 62.03 88 GLY A C 1
ATOM 660 O O . GLY A 1 88 ? 13.961 -19.781 2.725 1 62.03 88 GLY A O 1
ATOM 661 N N . GLY A 1 89 ? 15.094 -20.484 0.851 1 66.69 89 GLY A N 1
ATOM 662 C CA . GLY A 1 89 ? 14.703 -21.844 1.168 1 66.69 89 GLY A CA 1
ATOM 663 C C . GLY A 1 89 ? 13.227 -22.109 0.954 1 66.69 89 GLY A C 1
ATOM 664 O O . GLY A 1 89 ? 12.68 -23.078 1.497 1 66.69 89 GLY A O 1
ATOM 665 N N . TYR A 1 90 ? 12.586 -21.172 0.354 1 66.12 90 TYR A N 1
ATOM 666 C CA . TYR A 1 90 ? 11.156 -21.406 0.151 1 66.12 90 TYR A CA 1
ATOM 667 C C . TYR A 1 90 ? 10.914 -22.266 -1.086 1 66.12 90 TYR A C 1
ATOM 669 O O . TYR A 1 90 ? 11.555 -22.062 -2.121 1 66.12 90 TYR A O 1
ATOM 677 N N . THR A 1 91 ? 10.289 -23.328 -0.904 1 66.94 91 THR A N 1
ATOM 678 C CA . THR A 1 91 ? 10.141 -24.406 -1.879 1 66.94 91 THR A CA 1
ATOM 679 C C . THR A 1 91 ? 9.117 -24.031 -2.943 1 66.94 91 THR A C 1
ATOM 681 O O . THR A 1 91 ? 9.188 -24.516 -4.074 1 66.94 91 THR A O 1
ATOM 684 N N . ASP A 1 92 ? 8.195 -23.141 -2.586 1 80.94 92 ASP A N 1
ATOM 685 C CA . ASP A 1 92 ? 7.156 -22.891 -3.586 1 80.94 92 ASP A CA 1
ATOM 686 C C . ASP A 1 92 ? 6.887 -21.391 -3.744 1 80.94 92 ASP A C 1
ATOM 688 O O . ASP A 1 92 ? 7.211 -20.609 -2.857 1 80.94 92 ASP A O 1
ATOM 692 N N . ASP A 1 93 ? 6.445 -21 -4.887 1 84.19 93 ASP A N 1
ATOM 693 C CA . ASP A 1 93 ? 6.176 -19.625 -5.293 1 84.19 93 ASP A CA 1
ATOM 694 C C . ASP A 1 93 ? 5.223 -18.953 -4.316 1 84.19 93 ASP A C 1
ATOM 696 O O . ASP A 1 93 ? 5.422 -17.781 -3.957 1 84.19 93 ASP A O 1
ATOM 700 N N . GLU A 1 94 ? 4.344 -19.688 -3.809 1 85.5 94 GLU A N 1
ATOM 701 C CA . GLU A 1 94 ? 3.328 -19.109 -2.928 1 85.5 94 GLU A CA 1
ATOM 702 C C . GLU A 1 94 ? 3.924 -18.734 -1.575 1 85.5 94 GLU A C 1
ATOM 704 O O . GLU A 1 94 ? 3.59 -17.688 -1.017 1 85.5 94 GLU A O 1
ATOM 709 N N . SER A 1 95 ? 4.789 -19.578 -1.111 1 88.44 95 SER A N 1
ATOM 710 C CA . SER A 1 95 ? 5.422 -19.312 0.176 1 88.44 95 SER A CA 1
ATOM 711 C C . SER A 1 95 ? 6.34 -18.094 0.097 1 88.44 95 SER A C 1
ATOM 713 O O . SER A 1 95 ? 6.426 -17.312 1.045 1 88.44 95 SER A O 1
ATOM 715 N N . ALA A 1 96 ? 7 -17.953 -0.982 1 91.38 96 ALA A N 1
ATOM 716 C CA . ALA A 1 96 ? 7.871 -16.797 -1.181 1 91.38 96 ALA A CA 1
ATOM 717 C C . ALA A 1 96 ? 7.062 -15.5 -1.247 1 91.38 96 ALA A C 1
ATOM 719 O O . ALA A 1 96 ? 7.473 -14.469 -0.7 1 91.38 96 ALA A O 1
ATOM 720 N N . LEU A 1 97 ? 5.918 -15.602 -1.9 1 92.81 97 LEU A N 1
ATOM 721 C CA . LEU A 1 97 ? 5.031 -14.453 -2.018 1 92.81 97 LEU A CA 1
ATOM 722 C C . LEU A 1 97 ? 4.504 -14.031 -0.651 1 92.81 97 LEU A C 1
ATOM 724 O O . LEU A 1 97 ? 4.477 -12.844 -0.33 1 92.81 97 LEU A O 1
ATOM 728 N N . ARG A 1 98 ? 4.172 -14.953 0.112 1 92.81 98 ARG A N 1
ATOM 729 C CA . ARG A 1 98 ? 3.645 -14.672 1.443 1 92.81 98 ARG A CA 1
ATOM 730 C C . ARG A 1 98 ? 4.734 -14.117 2.355 1 92.81 98 ARG A C 1
ATOM 732 O O . ARG A 1 98 ? 4.48 -13.211 3.152 1 92.81 98 ARG A O 1
ATOM 739 N N . ALA A 1 99 ? 5.895 -14.703 2.217 1 93.12 99 ALA A N 1
ATOM 740 C CA . ALA A 1 99 ? 7.012 -14.195 3.002 1 93.12 99 ALA A CA 1
ATOM 741 C C . ALA A 1 99 ? 7.312 -12.742 2.643 1 93.12 99 ALA A C 1
ATOM 743 O O . ALA A 1 99 ? 7.555 -11.914 3.525 1 93.12 99 ALA A O 1
ATOM 744 N N . SER A 1 100 ? 7.305 -12.484 1.375 1 95.25 100 SER A N 1
ATOM 745 C CA . SER A 1 100 ? 7.484 -11.109 0.92 1 95.25 100 SER A CA 1
ATOM 746 C C . SER A 1 100 ? 6.402 -10.195 1.483 1 95.25 100 SER A C 1
ATOM 748 O O . SER A 1 100 ? 6.691 -9.078 1.914 1 95.25 100 SER A O 1
ATOM 750 N N . GLY A 1 101 ? 5.156 -10.719 1.483 1 96.19 101 GLY A N 1
ATOM 751 C CA . GLY A 1 101 ? 4.047 -9.961 2.041 1 96.19 101 GLY A CA 1
ATOM 752 C C . GLY A 1 101 ? 4.203 -9.68 3.523 1 96.19 101 GLY A C 1
ATOM 753 O O . GLY A 1 101 ? 3.936 -8.562 3.977 1 96.19 101 GLY A O 1
ATOM 754 N N . ILE A 1 102 ? 4.676 -10.602 4.254 1 95.69 102 ILE A N 1
ATOM 755 C CA . ILE A 1 102 ? 4.871 -10.445 5.691 1 95.69 102 ILE A CA 1
ATOM 756 C C . ILE A 1 102 ? 5.926 -9.375 5.953 1 95.69 102 ILE A C 1
ATOM 758 O O . ILE A 1 102 ? 5.715 -8.469 6.766 1 95.69 102 ILE A O 1
ATOM 762 N N . TRP A 1 103 ? 7.008 -9.438 5.289 1 95.5 103 TRP A N 1
ATOM 763 C CA . TRP A 1 103 ? 8.078 -8.469 5.492 1 95.5 103 TRP A CA 1
ATOM 764 C C . TRP A 1 103 ? 7.648 -7.078 5.047 1 95.5 103 TRP A C 1
ATOM 766 O O . TRP A 1 103 ? 8.062 -6.074 5.637 1 95.5 103 TRP A O 1
ATOM 776 N N . THR A 1 104 ? 6.848 -7.031 3.979 1 97.38 104 THR A N 1
ATOM 777 C CA . THR A 1 104 ? 6.293 -5.746 3.559 1 97.38 104 THR A CA 1
ATOM 778 C C . THR A 1 104 ? 5.441 -5.137 4.668 1 97.38 104 THR A C 1
ATOM 780 O O . THR A 1 104 ? 5.555 -3.947 4.961 1 97.38 104 THR A O 1
ATOM 783 N N . LEU A 1 105 ? 4.637 -5.988 5.297 1 97.25 105 LEU A N 1
ATOM 784 C CA . LEU A 1 105 ? 3.787 -5.531 6.391 1 97.25 105 LEU A CA 1
ATOM 785 C C . LEU A 1 105 ? 4.629 -5.094 7.586 1 97.25 105 LEU A C 1
ATOM 787 O O . LEU A 1 105 ? 4.34 -4.074 8.211 1 97.25 105 LEU A O 1
ATOM 791 N N . VAL A 1 106 ? 5.664 -5.852 7.848 1 96.5 106 VAL A N 1
ATOM 792 C CA . VAL A 1 106 ? 6.566 -5.492 8.938 1 96.5 106 VAL A CA 1
ATOM 793 C C . VAL A 1 106 ? 7.191 -4.125 8.664 1 96.5 106 VAL A C 1
ATOM 795 O O . VAL A 1 106 ? 7.262 -3.277 9.555 1 96.5 106 VAL A O 1
ATOM 798 N N . GLY A 1 107 ? 7.668 -3.941 7.477 1 96.31 107 GLY A N 1
ATOM 799 C CA . GLY A 1 107 ? 8.211 -2.645 7.105 1 96.31 107 GLY A CA 1
ATOM 800 C C . GLY A 1 107 ? 7.191 -1.521 7.215 1 96.31 107 GLY A C 1
ATOM 801 O O . GLY A 1 107 ? 7.473 -0.48 7.812 1 96.31 107 GLY A O 1
ATOM 802 N N . LEU A 1 108 ? 6 -1.781 6.66 1 96.81 108 LEU A N 1
ATOM 803 C CA . LEU A 1 108 ? 4.926 -0.793 6.676 1 96.81 108 LEU A CA 1
ATOM 804 C C . LEU A 1 108 ? 4.598 -0.372 8.102 1 96.81 108 LEU A C 1
ATOM 806 O O . LEU A 1 108 ? 4.578 0.82 8.414 1 96.81 108 LEU A O 1
ATOM 810 N N . PHE A 1 109 ? 4.457 -1.285 8.984 1 95.19 109 PHE A N 1
ATOM 811 C CA . PHE A 1 109 ? 4.008 -0.969 10.336 1 95.19 109 PHE A CA 1
ATOM 812 C C . PHE A 1 109 ? 5.164 -0.46 11.188 1 95.19 109 PHE A C 1
ATOM 814 O O . PHE A 1 109 ? 4.957 0.312 12.125 1 95.19 109 PHE A O 1
ATOM 821 N N . THR A 1 110 ? 6.371 -0.876 10.875 1 94.81 110 THR A N 1
ATOM 822 C CA . THR A 1 110 ? 7.52 -0.267 11.547 1 94.81 110 THR A CA 1
ATOM 823 C C . THR A 1 110 ? 7.562 1.234 11.273 1 94.81 110 THR A C 1
ATOM 825 O O . THR A 1 110 ? 7.766 2.029 12.195 1 94.81 110 THR A O 1
ATOM 828 N N . PHE A 1 111 ? 7.316 1.598 10.07 1 94.06 111 PHE A N 1
ATOM 829 C CA . PHE A 1 111 ? 7.352 3.012 9.719 1 94.06 111 PHE A CA 1
ATOM 830 C C . PHE A 1 111 ? 6.172 3.754 10.344 1 94.06 111 PHE A C 1
ATOM 832 O O . PHE A 1 111 ? 6.297 4.918 10.734 1 94.06 111 PHE A O 1
ATOM 839 N N . VAL A 1 112 ? 5.059 3.104 10.445 1 91.62 112 VAL A N 1
ATOM 840 C CA . VAL A 1 112 ? 3.916 3.693 11.133 1 91.62 112 VAL A CA 1
ATOM 841 C C . VAL A 1 112 ? 4.254 3.912 12.609 1 91.62 112 VAL A C 1
ATOM 843 O O . VAL A 1 112 ? 3.932 4.957 13.18 1 91.62 112 VAL A O 1
ATOM 846 N N . LEU A 1 113 ? 4.898 2.939 13.18 1 90.31 113 LEU A N 1
ATOM 847 C CA . LEU A 1 113 ? 5.289 3.027 14.586 1 90.31 113 LEU A CA 1
ATOM 848 C C . LEU A 1 113 ? 6.27 4.176 14.805 1 90.31 113 LEU A C 1
ATOM 850 O O . LEU A 1 113 ? 6.152 4.918 15.781 1 90.31 113 LEU A O 1
ATOM 854 N N . VAL A 1 114 ? 7.168 4.301 13.914 1 90.06 114 VAL A N 1
ATOM 855 C CA . VAL A 1 114 ? 8.141 5.387 14.016 1 90.06 114 VAL A CA 1
ATOM 856 C C . VAL A 1 114 ? 7.426 6.73 13.914 1 90.06 114 VAL A C 1
ATOM 858 O O . VAL A 1 114 ? 7.742 7.672 14.648 1 90.06 114 VAL A O 1
ATOM 861 N N . GLU A 1 115 ? 6.512 6.77 13.055 1 85.25 115 GLU A N 1
ATOM 862 C CA . GLU A 1 115 ? 5.715 7.98 12.906 1 85.25 115 GLU A CA 1
ATOM 863 C C . GLU A 1 115 ? 4.969 8.312 14.195 1 85.25 115 GLU A C 1
ATOM 865 O O . GLU A 1 115 ? 4.895 9.477 14.594 1 85.25 115 GLU A O 1
ATOM 870 N N . LEU A 1 116 ? 4.43 7.371 14.828 1 83.31 116 LEU A N 1
ATOM 871 C CA . LEU A 1 116 ? 3.689 7.539 16.078 1 83.31 116 LEU A CA 1
ATOM 872 C C . LEU A 1 116 ? 4.609 8.008 17.203 1 83.31 116 LEU A C 1
ATOM 874 O O . LEU A 1 116 ? 4.238 8.875 17.984 1 83.31 116 LEU A O 1
ATOM 878 N N . LEU A 1 117 ? 5.738 7.457 17.234 1 83.69 117 LEU A N 1
ATOM 879 C CA . LEU A 1 117 ? 6.699 7.812 18.266 1 83.69 117 LEU A CA 1
ATOM 880 C C . LEU A 1 117 ? 7.184 9.25 18.094 1 83.69 117 LEU A C 1
ATOM 882 O O . LEU A 1 117 ? 7.336 9.977 19.078 1 83.69 117 LEU A O 1
ATOM 886 N N . PHE A 1 118 ? 7.352 9.617 16.891 1 80.94 118 PHE A N 1
ATOM 887 C CA . PHE A 1 118 ? 7.773 10.984 16.609 1 80.94 118 PHE A CA 1
ATOM 888 C C . PHE A 1 118 ? 6.66 11.969 16.938 1 80.94 118 PHE A C 1
ATOM 890 O O . PHE A 1 118 ? 6.91 13.039 17.484 1 80.94 118 PHE A O 1
ATOM 897 N N . ALA A 1 119 ? 5.488 11.633 16.531 1 74.12 119 ALA A N 1
ATOM 898 C CA . ALA A 1 119 ? 4.34 12.484 16.828 1 74.12 119 ALA A CA 1
ATOM 899 C C . ALA A 1 119 ? 4.133 12.641 18.328 1 74.12 119 ALA A C 1
ATOM 901 O O . ALA A 1 119 ? 3.83 13.727 18.812 1 74.12 119 ALA A O 1
ATOM 902 N N . ALA A 1 120 ? 4.27 11.555 19.031 1 76.06 120 ALA A N 1
ATOM 903 C CA . ALA A 1 120 ? 4.133 11.586 20.484 1 76.06 120 ALA A CA 1
ATOM 904 C C . ALA A 1 120 ? 5.207 12.461 21.125 1 76.06 120 ALA A C 1
ATOM 906 O O . ALA A 1 120 ? 4.93 13.211 22.062 1 76.06 120 ALA A O 1
ATOM 907 N N . HIS A 1 121 ? 6.332 12.352 20.578 1 78.5 121 HIS A N 1
ATOM 908 C CA . HIS A 1 121 ? 7.445 13.141 21.094 1 78.5 121 HIS A CA 1
ATOM 909 C C . HIS A 1 121 ? 7.219 14.633 20.875 1 78.5 121 HIS A C 1
ATOM 911 O O . HIS A 1 121 ? 7.492 15.445 21.766 1 78.5 121 HIS A O 1
ATOM 917 N N . GLN A 1 122 ? 6.688 14.922 19.75 1 75.75 122 GLN A N 1
ATOM 918 C CA . GLN A 1 122 ? 6.406 16.312 19.438 1 75.75 122 GLN A CA 1
ATOM 919 C C . GLN A 1 122 ? 5.312 16.875 20.344 1 75.75 122 GLN A C 1
ATOM 921 O O . GLN A 1 122 ? 5.379 18.031 20.766 1 75.75 122 GLN A O 1
ATOM 926 N N . ARG A 1 123 ? 4.395 16.094 20.625 1 73.69 123 ARG A N 1
ATOM 927 C CA . ARG A 1 123 ? 3.314 16.531 21.5 1 73.69 123 ARG A CA 1
ATOM 928 C C . ARG A 1 123 ? 3.822 16.75 22.922 1 73.69 123 ARG A C 1
ATOM 930 O O . ARG A 1 123 ? 3.412 17.703 23.594 1 73.69 123 ARG A O 1
ATOM 937 N N . LEU A 1 124 ? 4.625 15.875 23.312 1 72.62 124 LEU A N 1
ATOM 938 C CA . LEU A 1 124 ? 5.199 16.016 24.656 1 72.62 124 LEU A CA 1
ATOM 939 C C . LEU A 1 124 ? 6.035 17.281 24.75 1 72.62 124 LEU A C 1
ATOM 941 O O . LEU A 1 124 ? 6 17.969 25.781 1 72.62 124 LEU A O 1
ATOM 945 N N . GLN A 1 125 ? 6.691 17.562 23.719 1 73.56 125 GLN A N 1
ATOM 946 C CA . GLN A 1 125 ? 7.516 18.781 23.703 1 73.56 125 GLN A CA 1
ATOM 947 C C . GLN A 1 125 ? 6.652 20.031 23.719 1 73.56 125 GLN A C 1
ATOM 949 O O . GLN A 1 125 ? 6.984 21.016 24.375 1 73.56 125 GLN A O 1
ATOM 954 N N . GLU A 1 126 ? 5.602 19.953 23.016 1 70.25 126 GLU A N 1
ATOM 955 C CA . GLU A 1 126 ? 4.68 21.078 23 1 70.25 126 GLU A CA 1
ATOM 956 C C . GLU A 1 126 ? 4.035 21.297 24.359 1 70.25 126 GLU A C 1
ATOM 958 O O . GLU A 1 126 ? 3.852 22.438 24.797 1 70.25 126 GLU A O 1
ATOM 963 N N . GLU A 1 127 ? 3.705 20.188 24.953 1 68.56 127 GLU A N 1
ATOM 964 C CA . GLU A 1 127 ? 3.111 20.281 26.281 1 68.56 127 GLU A CA 1
ATOM 965 C C . GLU A 1 127 ? 4.109 20.828 27.297 1 68.56 127 GLU A C 1
ATOM 967 O O . GLU A 1 127 ? 3.738 21.609 28.188 1 68.56 127 GLU A O 1
ATOM 972 N N . TYR A 1 128 ? 5.277 20.375 27.141 1 68.62 128 TYR A N 1
ATOM 973 C CA . TYR A 1 128 ? 6.32 20.859 28.031 1 68.62 128 TYR A CA 1
ATOM 974 C C . TYR A 1 128 ? 6.562 22.359 27.812 1 68.62 128 TYR A C 1
ATOM 976 O O . TYR A 1 128 ? 6.773 23.094 28.781 1 68.62 128 TYR A O 1
ATOM 984 N N . GLU A 1 129 ? 6.504 22.797 26.656 1 67.62 129 GLU A N 1
ATOM 985 C CA . GLU A 1 129 ? 6.727 24.219 26.328 1 67.62 129 GLU A CA 1
ATOM 986 C C . GLU A 1 129 ? 5.566 25.078 26.828 1 67.62 129 GLU A C 1
ATOM 988 O O . GLU A 1 129 ? 5.781 26.188 27.328 1 67.62 129 GLU A O 1
ATOM 993 N N . LEU A 1 130 ? 4.387 24.516 26.672 1 66.94 130 LEU A N 1
ATOM 994 C CA . LEU A 1 130 ? 3.217 25.234 27.172 1 66.94 130 LEU A CA 1
ATOM 995 C C . LEU A 1 130 ? 3.211 25.281 28.688 1 66.94 130 LEU A C 1
ATOM 997 O O . LEU A 1 130 ? 2.771 26.266 29.281 1 66.94 130 LEU A O 1
ATOM 1001 N N . GLY A 1 131 ? 3.631 24.156 29.25 1 64 131 GLY A N 1
ATOM 1002 C CA . GLY A 1 131 ? 3.717 24.109 30.703 1 64 131 GLY A CA 1
ATOM 1003 C C . GLY A 1 131 ? 4.766 25.047 31.25 1 64 131 GLY A C 1
ATOM 1004 O O . GLY A 1 131 ? 4.574 25.641 32.312 1 64 131 GLY A O 1
ATOM 1005 N N . GLU A 1 132 ? 5.848 25.203 30.672 1 61.81 132 GLU A N 1
ATOM 1006 C CA . GLU A 1 132 ? 6.906 26.109 31.125 1 61.81 132 GLU A CA 1
ATOM 1007 C C . GLU A 1 132 ? 6.496 27.562 30.969 1 61.81 132 GLU A C 1
ATOM 1009 O O . GLU A 1 132 ? 6.832 28.406 31.797 1 61.81 132 GLU A O 1
ATOM 1014 N N . ASP A 1 133 ? 5.762 27.891 29.953 1 58.09 133 ASP A N 1
ATOM 1015 C CA . ASP A 1 133 ? 5.285 29.25 29.75 1 58.09 133 ASP A CA 1
ATOM 1016 C C . ASP A 1 133 ? 4.285 29.656 30.828 1 58.09 133 ASP A C 1
ATOM 1018 O O . ASP A 1 133 ? 4.25 30.812 31.25 1 58.09 133 ASP A O 1
ATOM 1022 N N . LYS A 1 134 ? 3.502 28.797 31.328 1 57.94 134 LYS A N 1
ATOM 1023 C CA . LYS A 1 134 ? 2.555 29.078 32.406 1 57.94 134 LYS A CA 1
ATOM 1024 C C . LYS A 1 134 ? 3.273 29.281 33.719 1 57.94 134 LYS A C 1
ATOM 1026 O O . LYS A 1 134 ? 2.844 30.094 34.562 1 57.94 134 LYS A O 1
ATOM 1031 N N . LYS A 1 135 ? 4.324 28.688 33.969 1 56.88 135 LYS A N 1
ATOM 1032 C CA . LYS A 1 135 ? 5.051 28.875 35.219 1 56.88 135 LYS A CA 1
ATOM 1033 C C . LYS A 1 135 ? 5.742 30.234 35.25 1 56.88 135 LYS A C 1
ATOM 1035 O O . LYS A 1 135 ? 5.82 30.859 36.312 1 56.88 135 LYS A O 1
ATOM 1040 N N . ASP A 1 136 ? 6.172 30.656 34.219 1 54.88 136 ASP A N 1
ATOM 1041 C CA . ASP A 1 136 ? 6.855 31.953 34.219 1 54.88 136 ASP A CA 1
ATOM 1042 C C . ASP A 1 136 ? 5.867 33.094 34.438 1 54.88 136 ASP A C 1
ATOM 1044 O O . ASP A 1 136 ? 6.223 34.125 35.031 1 54.88 136 ASP A O 1
ATOM 1048 N N . ASP A 1 137 ? 4.684 32.906 34 1 52.44 137 ASP A N 1
ATOM 1049 C CA . ASP A 1 137 ? 3.693 33.938 34.219 1 52.44 137 ASP A CA 1
ATOM 1050 C C . ASP A 1 137 ? 3.268 34.031 35.688 1 52.44 137 ASP A C 1
ATOM 1052 O O . ASP A 1 137 ? 2.912 35.094 36.156 1 52.44 137 ASP A O 1
ATOM 1056 N N . ASP A 1 138 ? 3.373 32.906 36.312 1 53 138 ASP A N 1
ATOM 1057 C CA . ASP A 1 138 ? 2.969 32.938 37.719 1 53 138 ASP A CA 1
ATOM 1058 C C . ASP A 1 138 ? 4.043 33.562 38.594 1 53 138 ASP A C 1
ATOM 1060 O O . ASP A 1 138 ? 3.748 34.094 39.688 1 53 138 ASP A O 1
ATOM 1064 N N . HIS A 1 139 ? 5.27 33.469 38.219 1 48.97 139 HIS A N 1
ATOM 1065 C CA . HIS A 1 139 ? 6.32 34.062 39.031 1 48.97 139 HIS A CA 1
ATOM 1066 C C . HIS A 1 139 ? 6.367 35.562 38.844 1 48.97 139 HIS A C 1
ATOM 1068 O O . HIS A 1 139 ? 7.051 36.25 39.625 1 48.97 139 HIS A O 1
ATOM 1074 N N . ALA A 1 140 ? 5.875 36.062 37.719 1 45.91 140 ALA A N 1
ATOM 1075 C CA . ALA A 1 140 ? 5.965 37.5 37.562 1 45.91 140 ALA A CA 1
ATOM 1076 C C . ALA A 1 140 ? 5.02 38.25 38.5 1 45.91 140 ALA A C 1
ATOM 1078 O O . ALA A 1 140 ? 5.211 39.406 38.781 1 45.91 140 ALA A O 1
ATOM 1079 N N . ILE A 1 141 ? 3.975 37.438 38.969 1 44.62 141 ILE A N 1
ATOM 1080 C CA . ILE A 1 141 ? 3.002 38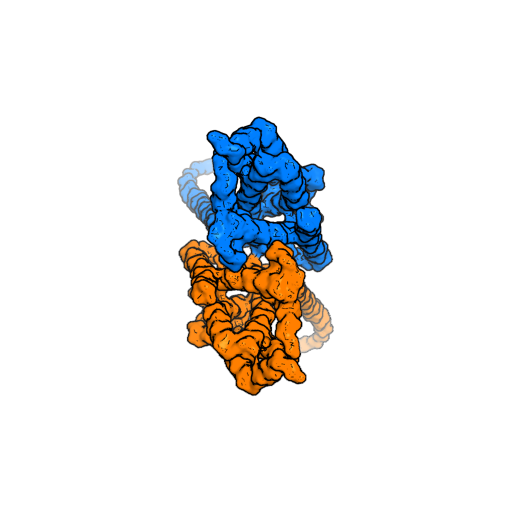.219 39.75 1 44.62 141 ILE A CA 1
ATOM 1081 C C . ILE A 1 141 ? 3.52 38.438 41.156 1 44.62 141 ILE A C 1
ATOM 1083 O O . ILE A 1 141 ? 3.086 39.375 41.844 1 44.62 141 ILE A O 1
ATOM 1087 N N . HIS A 1 142 ? 4.336 37.438 41.594 1 40.56 142 HIS A N 1
ATOM 1088 C CA . HIS A 1 142 ? 4.465 37.5 43.031 1 40.56 142 HIS A CA 1
ATOM 1089 C C . HIS A 1 142 ? 5.5 38.562 43.438 1 40.56 142 HIS A C 1
ATOM 1091 O O . HIS A 1 142 ? 5.762 38.75 44.625 1 40.56 142 HIS A O 1
ATOM 1097 N N . SER A 1 143 ? 6.375 38.812 42.469 1 37.16 143 SER A N 1
ATOM 1098 C CA . SER A 1 143 ? 7.492 39.531 43.094 1 37.16 143 SER A CA 1
ATOM 1099 C C . SER A 1 143 ? 7.117 40.969 43.406 1 37.16 143 SER A C 1
ATOM 1101 O O . SER A 1 143 ? 7.98 41.781 43.719 1 37.16 143 SER A O 1
ATOM 1103 N N . ASN A 1 144 ? 5.875 41.312 43 1 33.78 144 ASN A N 1
ATOM 1104 C CA . ASN A 1 144 ? 5.727 42.75 43.125 1 33.78 144 ASN A CA 1
ATOM 1105 C C . ASN A 1 144 ? 5.633 43.188 44.594 1 33.78 144 ASN A C 1
ATOM 1107 O O . ASN A 1 144 ? 4.574 43.594 45.031 1 33.78 144 ASN A O 1
ATOM 1111 N N . GLY A 1 145 ? 6.266 42.219 45.406 1 30.17 145 GLY A N 1
ATOM 1112 C CA . GLY A 1 145 ? 5.953 42.656 46.781 1 30.17 145 GLY A CA 1
ATOM 1113 C C . GLY A 1 145 ? 6.246 44.125 47.031 1 30.17 145 GLY A C 1
ATOM 1114 O O . GLY A 1 145 ? 5.391 44.844 47.531 1 30.17 145 GLY A O 1
ATOM 1115 N N . LYS A 1 146 ? 7.461 44.344 47.625 1 32.16 146 LYS A N 1
ATOM 1116 C CA . LYS A 1 146 ? 7.73 45.312 48.656 1 32.16 146 LYS A CA 1
ATOM 1117 C C . LYS A 1 146 ? 7.898 46.719 48.062 1 32.16 146 LYS A C 1
ATOM 1119 O O . LYS A 1 146 ? 8.859 46.969 47.344 1 32.16 146 LYS A O 1
ATOM 1124 N N . VAL A 1 147 ? 6.789 47.281 47.562 1 31.05 147 VAL A N 1
ATOM 1125 C CA . VAL A 1 147 ? 6.801 48.688 47.125 1 31.05 147 VAL A CA 1
ATOM 1126 C C . VAL A 1 147 ? 7.363 49.562 48.25 1 31.05 147 VAL A C 1
ATOM 1128 O O . VAL A 1 147 ? 6.801 49.625 49.344 1 31.05 147 VAL A O 1
ATOM 1131 N N . ASP A 1 148 ? 8.695 49.406 48.531 1 28.77 148 ASP A N 1
ATOM 1132 C CA . ASP A 1 148 ? 9.234 50.406 49.438 1 28.77 148 ASP A CA 1
ATOM 1133 C C . ASP A 1 148 ? 8.781 51.812 49.062 1 28.77 148 ASP A C 1
ATOM 1135 O O . ASP A 1 148 ? 8.82 52.156 47.875 1 28.77 148 ASP A O 1
ATOM 1139 N N . VAL A 1 149 ? 7.977 52.406 49.906 1 27.86 149 VAL A N 1
ATOM 1140 C CA . VAL A 1 149 ? 7.25 53.688 49.938 1 27.86 149 VAL A CA 1
ATOM 1141 C C . VAL A 1 149 ? 8.219 54.844 49.688 1 27.86 149 VAL A C 1
ATOM 1143 O O . VAL A 1 149 ? 7.926 55.969 50.062 1 27.86 149 VAL A O 1
ATOM 1146 N N . TYR A 1 150 ? 9.516 54.594 49.156 1 23.91 150 TYR A N 1
ATOM 1147 C CA . TYR A 1 150 ? 10.281 55.844 49.25 1 23.91 150 TYR A CA 1
ATOM 1148 C C . TYR A 1 150 ? 9.547 57 48.594 1 23.91 150 TYR A C 1
ATOM 1150 O O . TYR A 1 150 ? 8.734 56.781 47.688 1 23.91 150 TYR A O 1
ATOM 1158 N N . GLY A 1 151 ? 9.852 58.25 49.094 1 23.05 151 GLY A N 1
ATOM 1159 C CA . GLY A 1 151 ? 9.273 59.594 49.188 1 23.05 151 GLY A CA 1
ATOM 1160 C C . GLY A 1 151 ? 8.992 60.219 47.844 1 23.05 151 GLY A C 1
ATOM 1161 O O . GLY A 1 151 ? 7.84 60.531 47.531 1 23.05 151 GLY A O 1
ATOM 1162 N N . ASN A 1 152 ? 9.984 61.094 47.375 1 22.44 152 ASN A N 1
ATOM 1163 C CA . ASN A 1 152 ? 9.68 62.5 47.188 1 22.44 152 ASN A CA 1
ATOM 1164 C C . ASN A 1 152 ? 9.039 62.75 45.812 1 22.44 152 ASN A C 1
ATOM 1166 O O . ASN A 1 152 ? 7.969 63.344 45.719 1 22.44 152 ASN A O 1
ATOM 1170 N N . ASN A 1 153 ? 9.977 63.188 44.844 1 23.19 153 ASN A N 1
ATOM 1171 C CA . ASN A 1 153 ? 9.898 64.375 44 1 23.19 153 ASN A CA 1
ATOM 1172 C C . ASN A 1 153 ? 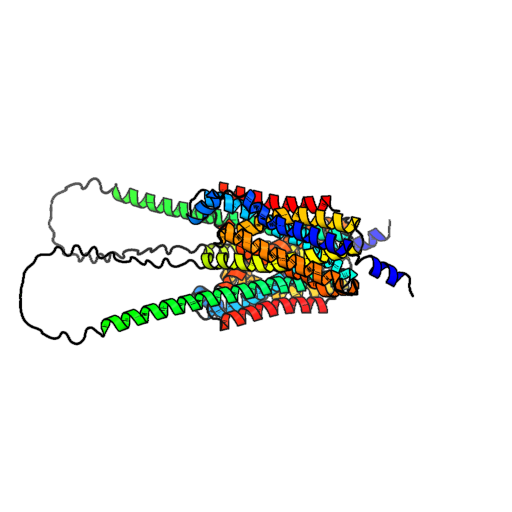9.062 64.188 42.75 1 23.19 153 ASN A C 1
ATOM 1174 O O . ASN A 1 153 ? 9.211 63.125 42.094 1 23.19 153 ASN A O 1
ATOM 1178 N N . VAL A 1 154 ? 7.953 64.875 42.625 1 24.34 154 VAL A N 1
ATOM 1179 C CA . VAL A 1 154 ? 6.781 64.875 41.75 1 24.34 154 VAL A CA 1
ATOM 1180 C C . VAL A 1 154 ? 7.207 65.188 40.312 1 24.34 154 VAL A C 1
ATOM 1182 O O . VAL A 1 154 ? 7.023 66.25 39.812 1 24.34 154 VAL A O 1
ATOM 1185 N N . ASN A 1 155 ? 8.578 65.188 40 1 22.95 155 ASN A N 1
ATOM 1186 C CA . ASN A 1 155 ? 8.672 65.938 38.781 1 22.95 155 ASN A CA 1
ATOM 1187 C C . ASN A 1 155 ? 7.836 65.312 37.656 1 22.95 155 ASN A C 1
ATOM 1189 O O . ASN A 1 155 ? 7.816 64.125 37.5 1 22.95 155 ASN A O 1
ATOM 1193 N N . LYS A 1 156 ? 6.867 66.062 37.125 1 24.42 156 LYS A N 1
ATOM 1194 C CA . LYS A 1 156 ? 5.75 66 36.188 1 24.42 156 LYS A CA 1
ATOM 1195 C C . LYS A 1 156 ? 6.223 65.5 34.812 1 24.42 156 LYS A C 1
ATOM 1197 O O . LYS A 1 156 ? 5.473 65.562 33.844 1 24.42 156 LYS A O 1
ATOM 1202 N N . ASN A 1 157 ? 7.621 65.188 34.719 1 21.7 157 ASN A N 1
ATOM 1203 C CA . ASN A 1 157 ? 7.824 65.312 33.281 1 21.7 157 ASN A CA 1
ATOM 1204 C C . ASN A 1 157 ? 6.945 64.312 32.5 1 21.7 157 ASN A C 1
ATOM 1206 O O . ASN A 1 157 ? 6.684 63.188 33 1 21.7 157 ASN A O 1
ATOM 1210 N N . ASN A 1 158 ? 6.109 64.812 31.672 1 21.61 158 ASN A N 1
ATOM 1211 C CA . ASN A 1 158 ? 5.086 64.375 30.719 1 21.61 158 ASN A CA 1
ATOM 1212 C C . ASN A 1 158 ? 5.602 63.312 29.781 1 21.61 158 ASN A C 1
ATOM 1214 O O . ASN A 1 158 ? 5.039 63.094 28.703 1 21.61 158 ASN A O 1
ATOM 1218 N N . SER A 1 159 ? 6.699 62.625 30.156 1 23.08 159 SER A N 1
ATOM 1219 C CA . SER A 1 159 ? 7.16 61.906 28.984 1 23.08 159 SER A CA 1
ATOM 1220 C C . SER A 1 159 ? 6.09 60.969 28.453 1 23.08 159 SER A C 1
ATOM 1222 O O . SER A 1 159 ? 5.375 60.344 29.234 1 23.08 159 SER A O 1
ATOM 1224 N N . ARG A 1 160 ? 5.664 61.188 27.188 1 24.42 160 ARG A N 1
ATOM 1225 C CA . ARG A 1 160 ? 4.852 60.5 26.203 1 24.42 160 ARG A CA 1
ATOM 1226 C C . ARG A 1 160 ? 5.234 59 26.109 1 24.42 160 ARG A C 1
ATOM 1228 O O . ARG A 1 160 ? 6.359 58.688 25.719 1 24.42 160 ARG A O 1
ATOM 1235 N N . LEU A 1 161 ? 4.945 58.281 27.25 1 23.52 161 LEU A N 1
ATOM 1236 C CA . LEU A 1 161 ? 5.105 56.844 27.172 1 23.52 161 LEU A CA 1
ATOM 1237 C C . LEU A 1 161 ? 4.344 56.281 25.984 1 23.52 161 LEU A C 1
ATOM 1239 O O . LEU A 1 161 ? 3.111 56.281 25.969 1 23.52 161 LEU A O 1
ATOM 1243 N N . ASN A 1 162 ? 4.742 56.719 24.734 1 23.94 162 ASN A N 1
ATOM 1244 C CA . ASN A 1 162 ? 4.168 56 23.609 1 23.94 162 ASN A CA 1
ATOM 1245 C C . ASN A 1 162 ? 4.328 54.5 23.766 1 23.94 162 ASN A C 1
ATOM 1247 O O . ASN A 1 162 ? 5.402 53.938 23.516 1 23.94 162 ASN A O 1
ATOM 1251 N N . GLY A 1 163 ? 4.027 54 24.938 1 24.41 163 GLY A N 1
ATOM 1252 C CA . GLY A 1 163 ? 4.156 52.562 25.078 1 24.41 163 GLY A CA 1
ATOM 1253 C C . GLY A 1 163 ? 3.412 51.781 24.016 1 24.41 163 GLY A C 1
ATOM 1254 O O . GLY A 1 163 ? 2.18 51.812 23.969 1 24.41 163 GLY A O 1
ATOM 1255 N N . ASN A 1 164 ? 3.859 51.906 22.719 1 26.34 164 ASN A N 1
ATOM 1256 C CA . ASN A 1 164 ? 3.355 50.969 21.734 1 26.34 164 ASN A CA 1
ATOM 1257 C C . ASN A 1 164 ? 3.377 49.531 22.281 1 26.34 164 ASN A C 1
ATOM 1259 O O . ASN A 1 164 ? 4.445 48.969 22.547 1 26.34 164 ASN A O 1
ATOM 1263 N N . GLY A 1 165 ? 2.602 49.281 23.328 1 28.02 165 GLY A N 1
ATOM 1264 C CA . GLY A 1 165 ? 2.375 47.906 23.734 1 28.02 165 GLY A CA 1
ATOM 1265 C C . GLY A 1 165 ? 2.127 46.969 22.578 1 28.02 165 GLY A C 1
ATOM 1266 O O . GLY A 1 165 ? 1.122 47.094 21.875 1 28.02 165 GLY A O 1
ATOM 1267 N N . SER A 1 166 ? 3.17 46.719 21.75 1 29.52 166 SER A N 1
ATOM 1268 C CA . SER A 1 166 ? 3.006 45.594 20.828 1 29.52 166 SER A CA 1
ATOM 1269 C C . SER A 1 166 ? 2.438 44.375 21.531 1 29.52 166 SER A C 1
ATOM 1271 O O . SER A 1 166 ? 2.98 43.906 22.547 1 29.52 166 SER A O 1
ATOM 1273 N N . VAL A 1 167 ? 1.131 44.344 21.688 1 30.52 167 VAL A N 1
ATOM 1274 C CA . VAL A 1 167 ? 0.468 43.094 22.016 1 30.52 167 VAL A CA 1
ATOM 1275 C C . VAL A 1 167 ? 1.114 41.938 21.234 1 30.52 167 VAL A C 1
ATOM 1277 O O . VAL A 1 167 ? 1.198 42 20.016 1 30.52 167 VAL A O 1
ATOM 1280 N N . PRO A 1 168 ? 2.154 41.344 21.891 1 33.53 168 PRO A N 1
ATOM 1281 C CA . PRO A 1 168 ? 2.553 40.156 21.172 1 33.53 168 PRO A CA 1
ATOM 1282 C C . PRO A 1 168 ? 1.364 39.25 20.812 1 33.53 168 PRO A C 1
ATOM 1284 O O . PRO A 1 168 ? 0.593 38.875 21.688 1 33.53 168 PRO A O 1
ATOM 1287 N N . SER A 1 169 ? 0.54 39.594 19.844 1 31.91 169 SER A N 1
ATOM 1288 C CA . SER A 1 169 ? -0.389 38.625 19.297 1 31.91 169 SER A CA 1
ATOM 1289 C C . SER A 1 169 ? 0.297 37.281 19.078 1 31.91 169 SER A C 1
ATOM 1291 O O . SER A 1 169 ? 0.979 37.094 18.062 1 31.91 169 SER A O 1
ATOM 1293 N N . ASN A 1 170 ? 1.012 36.844 20.047 1 32.47 170 ASN A N 1
ATOM 1294 C CA . ASN A 1 170 ? 1.411 35.438 19.859 1 32.47 170 ASN A CA 1
ATOM 1295 C C . ASN A 1 170 ? 0.213 34.562 19.531 1 32.47 170 ASN A C 1
ATOM 1297 O O . ASN A 1 170 ? -0.436 34.031 20.438 1 32.47 170 ASN A O 1
ATOM 1301 N N . LYS A 1 171 ? -0.647 34.938 18.641 1 33.25 171 LYS A N 1
ATOM 1302 C CA . LYS A 1 171 ? -1.591 33.969 18.109 1 33.25 171 LYS A CA 1
ATOM 1303 C C . LYS A 1 171 ? -0.9 32.625 17.844 1 33.25 171 LYS A C 1
ATOM 1305 O O . LYS A 1 171 ? -0.111 32.531 16.906 1 33.25 171 LYS A O 1
ATOM 1310 N N . THR A 1 172 ? -0.581 31.891 18.812 1 36.59 172 THR A N 1
ATOM 1311 C CA . THR A 1 172 ? -0.292 30.484 18.594 1 36.59 172 THR A CA 1
ATOM 1312 C C . THR A 1 172 ? -1.288 29.875 17.609 1 36.59 172 THR A C 1
ATOM 1314 O O . THR A 1 172 ? -2.48 29.781 17.906 1 36.59 172 THR A O 1
ATOM 1317 N N . ARG A 1 173 ? -1.121 30.156 16.375 1 34.62 173 ARG A N 1
ATOM 1318 C CA . ARG A 1 173 ? -1.914 29.453 15.367 1 34.62 173 ARG A CA 1
ATOM 1319 C C . ARG A 1 173 ? -2.113 27.984 15.75 1 34.62 173 ARG A C 1
ATOM 1321 O O . ARG A 1 173 ? -1.157 27.297 16.109 1 34.62 173 ARG A O 1
ATOM 1328 N N . PRO A 1 174 ? -3.256 27.547 16.047 1 39.59 174 PRO A N 1
ATOM 1329 C CA . PRO A 1 174 ? -3.49 26.109 16.219 1 39.59 174 PRO A CA 1
ATOM 1330 C C . PRO A 1 174 ? -2.768 25.266 15.156 1 39.59 174 PRO A C 1
ATOM 1332 O O . PRO A 1 174 ? -2.957 25.484 13.961 1 39.59 174 PRO A O 1
ATOM 1335 N N . ARG A 1 175 ? -1.474 24.984 15.367 1 41.19 175 ARG A N 1
ATOM 1336 C CA . ARG A 1 175 ? -0.72 24.125 14.469 1 41.19 175 ARG A CA 1
ATOM 1337 C C . ARG A 1 175 ? -1.532 22.891 14.078 1 41.19 175 ARG A C 1
ATOM 1339 O O . ARG A 1 175 ? -2.012 22.156 14.953 1 41.19 175 ARG A O 1
ATOM 1346 N N . ASN A 1 176 ? -2.076 22.859 12.914 1 43.47 176 ASN A N 1
ATOM 1347 C CA . ASN A 1 176 ? -2.877 21.828 12.266 1 43.47 176 ASN A CA 1
ATOM 1348 C C . ASN A 1 176 ? -2.145 20.484 12.234 1 43.47 176 ASN A C 1
ATOM 1350 O O . ASN A 1 176 ? -0.945 20.438 11.953 1 43.47 176 ASN A O 1
ATOM 1354 N N . ASP A 1 177 ? -2.578 19.469 12.883 1 48.94 177 ASP A N 1
ATOM 1355 C CA . ASP A 1 177 ? -2.164 18.078 12.992 1 48.94 177 ASP A CA 1
ATOM 1356 C C . ASP A 1 177 ? -1.558 17.578 11.68 1 48.94 177 ASP A C 1
ATOM 1358 O O . ASP A 1 177 ? -0.628 16.781 11.688 1 48.94 177 ASP A O 1
ATOM 1362 N N . SER A 1 178 ? -1.91 18.141 10.586 1 50.84 178 SER A N 1
ATOM 1363 C CA . SER A 1 178 ? -1.393 17.719 9.289 1 50.84 178 SER A CA 1
ATOM 1364 C C . SER A 1 178 ? 0.038 18.203 9.078 1 50.84 178 SER A C 1
ATOM 1366 O O . SER A 1 178 ? 0.844 17.516 8.445 1 50.84 178 SER A O 1
ATOM 1368 N N . SER A 1 179 ? 0.413 19.359 9.656 1 52.25 179 SER A N 1
ATOM 1369 C CA . SER A 1 179 ? 1.74 19.953 9.484 1 52.25 179 SER A CA 1
ATOM 1370 C C . SER A 1 179 ? 2.805 19.109 10.188 1 52.25 179 SER A C 1
ATOM 1372 O O . SER A 1 179 ? 3.902 18.922 9.664 1 52.25 179 SER A O 1
ATOM 1374 N N . ASP A 1 180 ? 2.398 18.453 11.234 1 58.12 180 ASP A N 1
ATOM 1375 C CA . ASP A 1 180 ? 3.348 17.656 12 1 58.12 180 ASP A CA 1
ATOM 1376 C C . ASP A 1 180 ? 3.693 16.359 11.266 1 58.12 180 ASP A C 1
ATOM 1378 O O . ASP A 1 180 ? 4.844 15.922 11.289 1 58.12 180 ASP A O 1
ATOM 1382 N N . LEU A 1 181 ? 2.73 15.922 10.461 1 57.66 181 LEU A N 1
ATOM 1383 C CA . LEU A 1 181 ? 2.947 14.648 9.781 1 57.66 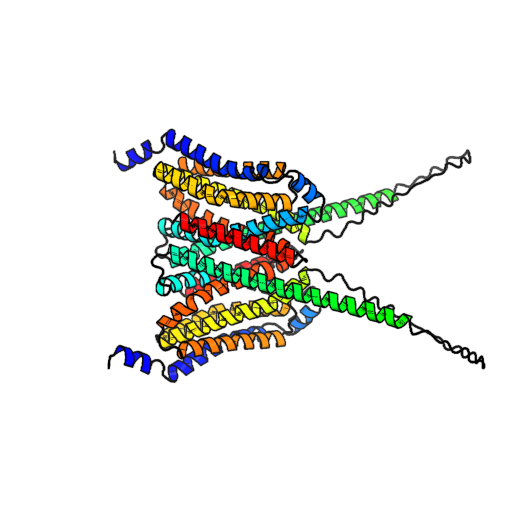181 LEU A CA 1
ATOM 1384 C C . LEU A 1 181 ? 3.887 14.82 8.594 1 57.66 181 LEU A C 1
ATOM 1386 O O . LEU A 1 181 ? 4.695 13.938 8.305 1 57.66 181 LEU A O 1
ATOM 1390 N N . ILE A 1 182 ? 3.977 15.977 8.109 1 63.16 182 ILE A N 1
ATOM 1391 C CA . ILE A 1 182 ? 4.816 16.188 6.934 1 63.16 182 ILE A CA 1
ATOM 1392 C C . ILE A 1 182 ? 6.273 16.312 7.355 1 63.16 182 ILE A C 1
ATOM 1394 O O . ILE A 1 182 ? 7.176 15.836 6.664 1 63.16 182 ILE A O 1
ATOM 1398 N N . HIS A 1 183 ? 6.453 16.844 8.484 1 73.12 183 HIS A N 1
ATOM 1399 C CA . HIS A 1 183 ? 7.824 16.969 8.969 1 73.12 183 HIS A CA 1
ATOM 1400 C C . HIS A 1 183 ? 8.414 15.594 9.281 1 73.12 183 HIS A C 1
ATOM 1402 O O . HIS A 1 183 ? 9.547 15.297 8.891 1 73.12 183 HIS A O 1
ATOM 1408 N N . VAL A 1 184 ? 7.664 14.766 9.758 1 83.31 184 VAL A N 1
ATOM 1409 C CA . VAL A 1 184 ? 8.094 13.414 10.125 1 83.31 184 VAL A CA 1
ATOM 1410 C C . VAL A 1 184 ? 8.352 12.594 8.867 1 83.31 184 VAL A C 1
ATOM 1412 O O . VAL A 1 184 ? 9.258 11.758 8.844 1 83.31 184 VAL A O 1
ATOM 1415 N N . SER A 1 185 ? 7.676 12.883 7.816 1 87 185 SER A N 1
ATOM 1416 C CA . SER A 1 185 ? 7.801 12.141 6.566 1 87 185 SER A CA 1
ATOM 1417 C C . SER A 1 185 ? 9.195 12.297 5.969 1 87 185 SER A C 1
ATOM 1419 O O . SER A 1 185 ? 9.719 11.367 5.355 1 87 185 SER A O 1
ATOM 1421 N N . GLY A 1 186 ? 9.781 13.492 6.195 1 90.5 186 GLY A N 1
ATOM 1422 C CA . GLY A 1 186 ? 11.148 13.695 5.727 1 90.5 186 GLY A CA 1
ATOM 1423 C C . GLY A 1 186 ? 12.148 12.75 6.363 1 90.5 186 GLY A C 1
ATOM 1424 O O . GLY A 1 186 ? 12.953 12.133 5.668 1 90.5 186 GLY A O 1
ATOM 1425 N N . TYR A 1 187 ? 12.047 12.586 7.609 1 90.56 187 TYR A N 1
ATOM 1426 C CA . TYR A 1 187 ? 12.969 11.727 8.344 1 90.56 187 TYR A CA 1
ATOM 1427 C C . TYR A 1 187 ? 12.719 10.258 8.023 1 90.56 187 TYR A C 1
ATOM 1429 O O . TYR A 1 187 ? 13.656 9.477 7.883 1 90.56 187 TYR A O 1
ATOM 1437 N N . LEU A 1 188 ? 11.445 9.953 7.938 1 92.12 188 LEU A N 1
ATOM 1438 C CA . LEU A 1 188 ? 11.102 8.586 7.559 1 92.12 188 LEU A CA 1
ATOM 1439 C C . LEU A 1 188 ? 11.641 8.258 6.168 1 92.12 188 LEU A C 1
ATOM 1441 O O . LEU A 1 188 ? 12.125 7.152 5.926 1 92.12 188 LEU A O 1
ATOM 1445 N N . ASN A 1 189 ? 11.539 9.219 5.32 1 93.44 189 ASN A N 1
ATOM 1446 C CA . ASN A 1 189 ? 12.055 9.047 3.967 1 93.44 189 ASN A CA 1
ATOM 1447 C C . ASN A 1 189 ? 13.562 8.812 3.971 1 93.44 189 ASN A C 1
ATOM 1449 O O . ASN A 1 189 ? 14.07 8 3.197 1 93.44 189 ASN A O 1
ATOM 1453 N N . LEU A 1 190 ? 14.273 9.547 4.832 1 94.38 190 LEU A N 1
ATOM 1454 C CA . LEU A 1 190 ? 15.719 9.375 4.949 1 94.38 190 LEU A CA 1
ATOM 1455 C C . LEU A 1 190 ? 16.047 7.961 5.418 1 94.38 190 LEU A C 1
ATOM 1457 O O . LEU A 1 190 ? 16.984 7.336 4.902 1 94.38 190 LEU A O 1
ATOM 1461 N N . ILE A 1 191 ? 15.352 7.445 6.352 1 93.94 191 ILE A N 1
ATOM 1462 C CA . ILE A 1 191 ? 15.578 6.102 6.871 1 93.94 191 ILE A CA 1
ATOM 1463 C C . ILE A 1 191 ? 15.328 5.074 5.77 1 93.94 191 ILE A C 1
ATOM 1465 O O . ILE A 1 191 ? 16.156 4.191 5.531 1 93.94 191 ILE A O 1
ATOM 1469 N N . ALA A 1 192 ? 14.18 5.246 5.148 1 93.75 192 ALA A N 1
ATOM 1470 C CA . ALA A 1 192 ? 13.828 4.312 4.082 1 93.75 192 ALA A CA 1
ATOM 1471 C C . ALA A 1 192 ? 14.867 4.348 2.963 1 93.75 192 ALA A C 1
ATOM 1473 O O . ALA A 1 192 ? 15.266 3.303 2.443 1 93.75 192 ALA A O 1
ATOM 1474 N N . ASN A 1 193 ? 15.273 5.516 2.613 1 94.12 193 ASN A N 1
ATOM 1475 C CA . ASN A 1 193 ? 16.281 5.691 1.57 1 94.12 193 ASN A CA 1
ATOM 1476 C C . ASN A 1 193 ? 17.625 5.098 1.981 1 94.12 193 ASN A C 1
ATOM 1478 O O . ASN A 1 193 ? 18.344 4.535 1.15 1 94.12 193 ASN A O 1
ATOM 1482 N N . SER A 1 194 ? 17.984 5.242 3.221 1 95.62 194 SER A N 1
ATOM 1483 C CA . SER A 1 194 ? 19.219 4.652 3.723 1 95.62 194 SER A CA 1
ATOM 1484 C C . SER A 1 194 ? 19.203 3.135 3.562 1 95.62 194 SER A C 1
ATOM 1486 O O . SER A 1 194 ? 20.188 2.551 3.082 1 95.62 194 SER A O 1
ATOM 1488 N N . ILE A 1 195 ? 18.156 2.547 3.951 1 94.62 195 ILE A N 1
ATOM 1489 C CA . ILE A 1 195 ? 18.031 1.096 3.85 1 94.62 195 ILE A CA 1
ATOM 1490 C C . ILE A 1 195 ? 18.062 0.678 2.381 1 94.62 195 ILE A C 1
ATOM 1492 O O . ILE A 1 195 ? 18.703 -0.308 2.02 1 94.62 195 ILE A O 1
ATOM 1496 N N . ASP A 1 196 ? 17.375 1.434 1.584 1 94.31 196 ASP A N 1
ATOM 1497 C CA . ASP A 1 196 ? 17.344 1.159 0.15 1 94.31 196 ASP A CA 1
ATOM 1498 C C . ASP A 1 196 ? 18.734 1.255 -0.458 1 94.31 196 ASP A C 1
ATOM 1500 O O . ASP A 1 196 ? 19.141 0.376 -1.218 1 94.31 196 ASP A O 1
ATOM 1504 N N . ASN A 1 197 ? 19.438 2.283 -0.118 1 95.25 197 ASN A N 1
ATOM 1505 C CA . ASN A 1 197 ? 20.797 2.469 -0.614 1 95.25 197 ASN A CA 1
ATOM 1506 C C . ASN A 1 197 ? 21.734 1.354 -0.138 1 95.25 197 ASN A C 1
ATOM 1508 O O . ASN A 1 197 ? 22.656 0.957 -0.855 1 95.25 197 ASN A O 1
ATOM 1512 N N . PHE A 1 198 ? 21.562 0.901 1.055 1 95.81 198 PHE A N 1
ATOM 1513 C CA . PHE A 1 198 ? 22.312 -0.24 1.553 1 95.81 198 PHE A CA 1
ATOM 1514 C C . PHE A 1 198 ? 22.125 -1.452 0.648 1 95.81 198 PHE A C 1
ATOM 1516 O O . PHE A 1 198 ? 23.094 -2.135 0.305 1 95.81 198 PHE A O 1
ATOM 1523 N N . SER A 1 199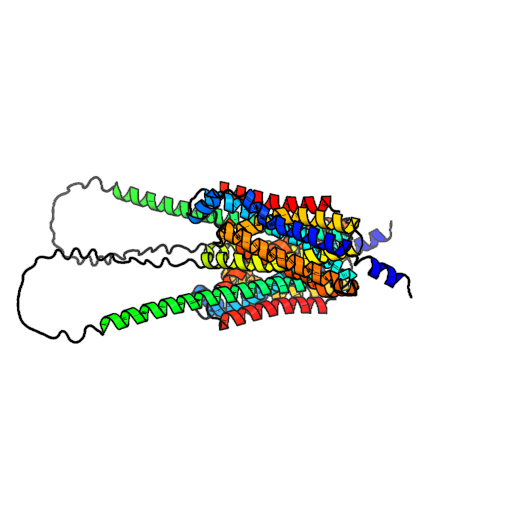 ? 20.859 -1.644 0.28 1 93.19 199 SER A N 1
ATOM 1524 C CA . SER A 1 199 ? 20.531 -2.771 -0.589 1 93.19 199 SER A CA 1
ATOM 1525 C C . SER A 1 199 ? 21.156 -2.6 -1.97 1 93.19 199 SER A C 1
ATOM 1527 O O . SER A 1 199 ? 21.578 -3.576 -2.596 1 93.19 199 SER A O 1
ATOM 1529 N N . HIS A 1 200 ? 21.172 -1.381 -2.482 1 94.38 200 HIS A N 1
ATOM 1530 C CA . HIS A 1 200 ? 21.844 -1.121 -3.752 1 94.38 200 HIS A CA 1
ATOM 1531 C C . HIS A 1 200 ? 23.328 -1.468 -3.676 1 94.38 200 HIS A C 1
ATOM 1533 O O . HIS A 1 200 ? 23.875 -2.061 -4.605 1 94.38 200 HIS A O 1
ATOM 1539 N N . GLY A 1 201 ? 23.922 -1.089 -2.605 1 95.5 201 GLY A N 1
ATOM 1540 C CA . GLY A 1 201 ? 25.312 -1.447 -2.414 1 95.5 201 GLY A CA 1
ATOM 1541 C C . GLY A 1 201 ? 25.547 -2.945 -2.443 1 95.5 201 GLY A C 1
ATOM 1542 O O . GLY A 1 201 ? 26.5 -3.414 -3.076 1 95.5 201 GLY A O 1
ATOM 1543 N N . LEU A 1 202 ? 24.703 -3.666 -1.77 1 93.06 202 LEU A N 1
ATOM 1544 C CA . LEU A 1 202 ? 24.781 -5.121 -1.764 1 93.06 202 LEU A CA 1
ATOM 1545 C C . LEU A 1 202 ? 24.656 -5.68 -3.176 1 93.06 202 LEU A C 1
ATOM 1547 O O . LEU A 1 202 ? 25.422 -6.559 -3.576 1 93.06 202 LEU A O 1
ATOM 1551 N N . ALA A 1 203 ? 23.688 -5.184 -3.875 1 92 203 ALA A N 1
ATOM 1552 C CA . ALA A 1 203 ? 23.391 -5.672 -5.219 1 92 203 ALA A CA 1
ATOM 1553 C C . ALA A 1 203 ? 24.547 -5.395 -6.172 1 92 203 ALA A C 1
ATOM 1555 O O . ALA A 1 203 ? 24.938 -6.254 -6.965 1 92 203 ALA A O 1
ATOM 1556 N N . VAL A 1 204 ? 25.078 -4.211 -6.082 1 95.31 204 VAL A N 1
ATOM 1557 C CA . VAL A 1 204 ? 26.188 -3.82 -6.941 1 95.31 204 VAL A CA 1
ATOM 1558 C C . VAL A 1 204 ? 27.406 -4.695 -6.641 1 95.31 204 VAL A C 1
ATOM 1560 O O . VAL A 1 204 ? 28.031 -5.23 -7.559 1 95.31 204 VAL A O 1
ATOM 1563 N N . ALA A 1 205 ? 27.672 -4.836 -5.363 1 94.56 205 ALA A N 1
ATOM 1564 C CA . ALA A 1 205 ? 28.797 -5.672 -4.961 1 94.56 205 ALA A CA 1
ATOM 1565 C C . ALA A 1 205 ? 28.609 -7.113 -5.422 1 94.56 205 ALA A C 1
ATOM 1567 O O . ALA A 1 205 ? 29.516 -7.719 -5.996 1 94.56 205 ALA A O 1
ATOM 1568 N N . GLY A 1 206 ? 27.438 -7.637 -5.172 1 90.62 206 GLY A N 1
ATOM 1569 C CA . GLY A 1 206 ? 27.141 -8.992 -5.605 1 90.62 206 GLY A CA 1
ATOM 1570 C C . GLY A 1 206 ? 27.281 -9.188 -7.105 1 90.62 206 GLY A C 1
ATOM 1571 O O . GLY A 1 206 ? 27.781 -10.219 -7.559 1 90.62 206 GLY A O 1
ATOM 1572 N N . SER A 1 207 ? 26.891 -8.234 -7.824 1 92.25 207 SER A N 1
ATOM 1573 C CA . SER A 1 207 ? 26.938 -8.32 -9.281 1 92.25 207 SER A CA 1
ATOM 1574 C C . SER A 1 207 ? 28.375 -8.234 -9.789 1 92.25 207 SER A C 1
ATOM 1576 O O . SER A 1 207 ? 28.766 -8.961 -10.711 1 92.25 207 SER A O 1
ATOM 1578 N N . PHE A 1 208 ? 29.203 -7.379 -9.219 1 93.75 208 PHE A N 1
ATOM 1579 C CA . PHE A 1 208 ? 30.609 -7.27 -9.641 1 93.75 208 PHE A CA 1
ATOM 1580 C C . PHE A 1 208 ? 31.391 -8.516 -9.242 1 93.75 208 PHE A C 1
ATOM 1582 O O . PHE A 1 208 ? 32.312 -8.914 -9.938 1 93.75 208 PHE A O 1
ATOM 1589 N N . LEU A 1 209 ? 31 -9.133 -8.148 1 90.5 209 LEU A N 1
ATOM 1590 C CA . LEU A 1 209 ? 31.609 -10.391 -7.75 1 90.5 209 LEU A CA 1
ATOM 1591 C C . LEU A 1 209 ? 31.297 -11.492 -8.75 1 90.5 209 LEU A C 1
ATOM 1593 O O . LEU A 1 209 ? 32.125 -12.406 -8.945 1 90.5 209 LEU A O 1
ATOM 1597 N N . ALA A 1 210 ? 30.172 -11.352 -9.344 1 89.06 210 ALA A N 1
ATOM 1598 C CA . ALA A 1 210 ? 29.781 -12.328 -10.359 1 89.06 210 ALA A CA 1
ATOM 1599 C C . ALA A 1 210 ? 30.469 -12.039 -11.688 1 89.06 210 ALA A C 1
ATOM 1601 O O . ALA A 1 210 ? 30.641 -12.938 -12.516 1 89.06 210 ALA A O 1
ATOM 1602 N N . GLY A 1 211 ? 30.75 -10.758 -11.961 1 92.44 211 GLY A N 1
ATOM 1603 C CA . GLY A 1 211 ? 31.453 -10.344 -13.172 1 92.44 211 GLY A CA 1
ATOM 1604 C C . GLY A 1 211 ? 31.328 -8.852 -13.445 1 92.44 211 GLY A C 1
ATOM 1605 O O . GLY A 1 211 ? 30.344 -8.219 -13.055 1 92.44 211 GLY A O 1
ATOM 1606 N N . ILE A 1 212 ? 32.312 -8.344 -14.109 1 94.19 212 ILE A N 1
ATOM 1607 C CA . ILE A 1 212 ? 32.375 -6.91 -14.398 1 94.19 212 ILE A CA 1
ATOM 1608 C C . ILE A 1 212 ? 31.172 -6.508 -15.266 1 94.19 212 ILE A C 1
ATOM 1610 O O . ILE A 1 212 ? 30.547 -5.469 -15.039 1 94.19 212 ILE A O 1
ATOM 1614 N N . ARG A 1 213 ? 30.891 -7.312 -16.219 1 94 213 ARG A N 1
ATOM 1615 C CA . ARG A 1 213 ? 29.781 -6.992 -17.125 1 94 213 ARG A CA 1
ATOM 1616 C C . ARG A 1 213 ? 28.453 -6.922 -16.359 1 94 213 ARG A C 1
ATOM 1618 O O . ARG A 1 213 ? 27.688 -5.98 -16.547 1 94 213 ARG A O 1
ATOM 1625 N N . VAL A 1 214 ? 28.266 -7.898 -15.531 1 93.38 214 VAL A N 1
ATOM 1626 C CA . VAL A 1 214 ? 27.031 -7.941 -14.742 1 93.38 214 VAL A CA 1
ATOM 1627 C C . VAL A 1 214 ? 26.984 -6.75 -13.789 1 93.38 214 VAL A C 1
ATOM 1629 O O . VAL A 1 214 ? 25.922 -6.145 -13.602 1 93.38 214 VAL A O 1
ATOM 1632 N N . GLY A 1 215 ? 28.109 -6.426 -13.219 1 95.12 215 GLY A N 1
ATOM 1633 C CA . GLY A 1 215 ? 28.203 -5.281 -12.328 1 95.12 215 GLY A CA 1
ATOM 1634 C C . GLY A 1 215 ? 27.859 -3.967 -13.008 1 95.12 215 GLY A C 1
ATOM 1635 O O . GLY A 1 215 ? 27.125 -3.145 -12.453 1 95.12 215 GLY A O 1
ATOM 1636 N N . LEU A 1 216 ? 28.344 -3.814 -14.203 1 95 216 LEU A N 1
ATOM 1637 C CA . LEU A 1 216 ? 28.094 -2.586 -14.945 1 95 216 LEU A CA 1
ATOM 1638 C C . LEU A 1 216 ? 26.625 -2.477 -15.344 1 95 216 LEU A C 1
ATOM 1640 O O . LEU A 1 216 ? 26.031 -1.398 -15.266 1 95 216 LEU A O 1
ATOM 1644 N N . ILE A 1 217 ? 26.094 -3.568 -15.734 1 92.5 217 ILE A N 1
ATOM 1645 C CA . ILE A 1 217 ? 24.688 -3.59 -16.141 1 92.5 217 ILE A CA 1
ATOM 1646 C C . ILE A 1 217 ? 23.797 -3.273 -14.93 1 92.5 217 ILE A C 1
ATOM 1648 O O . ILE A 1 217 ? 22.875 -2.473 -15.031 1 92.5 217 ILE A O 1
ATOM 1652 N N . THR A 1 218 ? 24.109 -3.895 -13.852 1 92.62 218 THR A N 1
ATOM 1653 C CA . THR A 1 218 ? 23.375 -3.656 -12.625 1 92.62 218 THR A CA 1
ATOM 1654 C C . THR A 1 218 ? 23.484 -2.197 -12.188 1 92.62 218 THR A C 1
ATOM 1656 O O . THR A 1 218 ? 22.5 -1.575 -11.805 1 92.62 218 THR A O 1
ATOM 1659 N N . THR A 1 219 ? 24.672 -1.67 -12.25 1 95.31 219 THR A N 1
ATOM 1660 C CA . THR A 1 219 ? 24.891 -0.272 -11.891 1 95.31 219 THR A CA 1
ATOM 1661 C C . THR A 1 219 ? 24.047 0.647 -12.766 1 95.31 219 THR A C 1
ATOM 1663 O O . THR A 1 219 ? 23.391 1.554 -12.258 1 95.31 219 THR A O 1
ATOM 1666 N N . PHE A 1 220 ? 24.062 0.357 -13.984 1 92.88 220 PHE A N 1
ATOM 1667 C CA . PHE A 1 220 ? 23.312 1.172 -14.922 1 92.88 220 PHE A CA 1
ATOM 1668 C C . PHE A 1 220 ? 21.812 1.06 -14.648 1 92.88 220 PHE A C 1
ATOM 1670 O O . PHE A 1 220 ? 21.094 2.064 -14.641 1 92.88 220 PHE A O 1
ATOM 1677 N N . ALA A 1 221 ? 21.375 -0.125 -14.414 1 88.81 221 ALA A N 1
ATOM 1678 C CA . ALA A 1 221 ? 19.969 -0.366 -14.125 1 88.81 221 ALA A CA 1
ATOM 1679 C C . ALA A 1 221 ? 19.531 0.381 -12.875 1 88.81 221 ALA A C 1
ATOM 1681 O O . ALA A 1 221 ? 18.453 0.992 -12.852 1 88.81 221 ALA A O 1
ATOM 1682 N N . ILE A 1 222 ? 20.344 0.365 -11.875 1 92.44 222 ILE A N 1
ATOM 1683 C CA . ILE A 1 222 ? 20.031 1.03 -10.609 1 92.44 222 ILE A CA 1
ATOM 1684 C C . ILE A 1 222 ? 20.016 2.543 -10.82 1 92.44 222 ILE A C 1
ATOM 1686 O O . ILE A 1 222 ? 19.109 3.23 -10.344 1 92.44 222 ILE A O 1
ATOM 1690 N N . LEU A 1 223 ? 20.984 3.027 -11.57 1 92.44 223 LEU A N 1
ATOM 1691 C CA . LEU A 1 223 ? 21.078 4.461 -11.82 1 92.44 223 LEU A CA 1
ATOM 1692 C C . LEU A 1 223 ? 19.828 4.969 -12.539 1 92.44 223 LEU A C 1
ATOM 1694 O O . LEU A 1 223 ? 19.328 6.055 -12.234 1 92.44 223 LEU A O 1
ATOM 1698 N N . LEU A 1 224 ? 19.312 4.234 -13.406 1 87.5 224 LEU A N 1
ATOM 1699 C CA . LEU A 1 224 ? 18.172 4.652 -14.211 1 87.5 224 LEU A CA 1
ATOM 1700 C C . LEU A 1 224 ? 16.953 4.891 -13.336 1 87.5 224 LEU A C 1
ATOM 1702 O O . LEU A 1 224 ? 16.172 5.82 -13.578 1 87.5 224 LEU A O 1
ATOM 1706 N N . HIS A 1 225 ? 16.766 4.094 -12.359 1 86.12 225 HIS A N 1
ATOM 1707 C CA . HIS A 1 225 ? 15.586 4.305 -11.523 1 86.12 225 HIS A CA 1
ATOM 1708 C C . HIS A 1 225 ? 15.922 5.148 -10.297 1 86.12 225 HIS A C 1
ATOM 1710 O O . HIS A 1 225 ? 15.047 5.805 -9.734 1 86.12 225 HIS A O 1
ATOM 1716 N N . GLU A 1 226 ? 17.203 5.16 -9.945 1 90.5 226 GLU A N 1
ATOM 1717 C CA . GLU A 1 226 ? 17.625 5.902 -8.758 1 90.5 226 GLU A CA 1
ATOM 1718 C C . GLU A 1 226 ? 17.531 7.406 -8.992 1 90.5 226 GLU A C 1
ATOM 1720 O O . GLU A 1 226 ? 17.188 8.164 -8.078 1 90.5 226 GLU A O 1
ATOM 1725 N N . ILE A 1 227 ? 17.75 7.789 -10.117 1 87.56 227 ILE A N 1
ATOM 1726 C CA . ILE A 1 227 ? 17.766 9.219 -10.414 1 87.56 227 ILE A CA 1
ATOM 1727 C C . ILE A 1 227 ? 16.359 9.797 -10.211 1 87.56 227 ILE A C 1
ATOM 1729 O O . ILE A 1 227 ? 16.188 10.727 -9.43 1 87.56 227 ILE A O 1
ATOM 1733 N N . PRO A 1 228 ? 15.359 9.266 -10.867 1 84.5 228 PRO A N 1
ATOM 1734 C CA . PRO A 1 228 ? 14.008 9.758 -10.586 1 84.5 228 PRO A CA 1
ATOM 1735 C C . PRO A 1 228 ? 13.625 9.617 -9.109 1 84.5 228 PRO A C 1
ATOM 1737 O O . PRO A 1 228 ? 12.93 10.484 -8.57 1 84.5 228 PRO A O 1
ATOM 1740 N N . HIS A 1 229 ? 14.078 8.617 -8.469 1 87.88 229 HIS A N 1
ATOM 1741 C CA . HIS A 1 229 ? 13.812 8.383 -7.055 1 87.88 229 HIS A CA 1
ATOM 1742 C C . HIS A 1 229 ? 14.406 9.484 -6.191 1 87.88 229 HIS A C 1
ATOM 1744 O O . HIS A 1 229 ? 13.75 9.984 -5.273 1 87.88 229 HIS A O 1
ATOM 1750 N N . GLU A 1 230 ? 15.555 9.914 -6.508 1 89.5 230 GLU A N 1
ATOM 1751 C CA . GLU A 1 230 ? 16.266 10.945 -5.754 1 89.5 230 GLU A CA 1
ATOM 1752 C C . GLU A 1 230 ? 15.586 12.305 -5.91 1 89.5 230 GLU A C 1
ATOM 1754 O O . GLU A 1 230 ? 15.594 13.117 -4.984 1 89.5 230 GLU A O 1
ATOM 1759 N N . VAL A 1 231 ? 15.047 12.461 -7.086 1 87 231 VAL A N 1
ATOM 1760 C CA . VAL A 1 231 ? 14.312 13.695 -7.305 1 87 231 VAL A CA 1
ATOM 1761 C C . VAL A 1 231 ? 13.094 13.742 -6.387 1 87 231 VAL A C 1
ATOM 1763 O O . VAL A 1 231 ? 12.805 14.766 -5.766 1 87 231 VAL A O 1
ATOM 1766 N N . GLY A 1 232 ? 12.445 12.648 -6.336 1 88.38 232 GLY A N 1
ATOM 1767 C CA . GLY A 1 232 ? 11.312 12.555 -5.434 1 88.38 232 GLY A CA 1
ATOM 1768 C C . GLY A 1 232 ? 11.695 12.711 -3.975 1 88.38 232 GLY A C 1
ATOM 1769 O O . GLY A 1 232 ? 11.031 13.43 -3.225 1 88.38 232 GLY A O 1
ATOM 1770 N N . ASP A 1 233 ? 12.734 12.086 -3.572 1 92.5 233 ASP A N 1
ATOM 1771 C CA . ASP A 1 233 ? 13.227 12.18 -2.199 1 92.5 233 ASP A CA 1
ATOM 1772 C C . ASP A 1 233 ? 1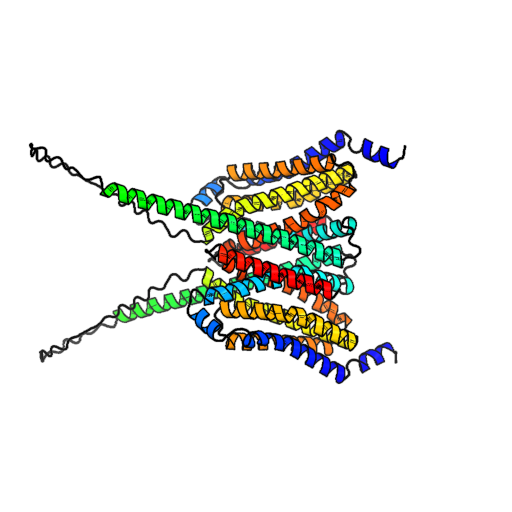3.578 13.617 -1.83 1 92.5 233 ASP A C 1
ATOM 1774 O O . ASP A 1 233 ? 13.266 14.078 -0.73 1 92.5 233 ASP A O 1
ATOM 1778 N N . PHE A 1 234 ? 14.219 14.195 -2.744 1 91 234 PHE A N 1
ATOM 1779 C CA . PHE A 1 234 ? 14.617 15.586 -2.533 1 91 234 PHE A CA 1
ATOM 1780 C C . PHE A 1 234 ? 13.391 16.469 -2.326 1 91 234 PHE A C 1
ATOM 1782 O O . PHE A 1 234 ? 13.375 17.312 -1.428 1 91 234 PHE A O 1
ATOM 1789 N N . ALA A 1 235 ? 12.398 16.281 -3.104 1 88.81 235 ALA A N 1
ATOM 1790 C CA . ALA A 1 235 ? 11.148 17.031 -2.996 1 88.81 235 ALA A CA 1
ATOM 1791 C C . ALA A 1 235 ? 10.469 16.781 -1.654 1 88.81 235 ALA A C 1
ATOM 1793 O O . ALA A 1 235 ? 9.938 17.703 -1.039 1 88.81 235 ALA A O 1
ATOM 1794 N N . ILE A 1 236 ? 10.492 15.594 -1.198 1 91.56 236 ILE A N 1
ATOM 1795 C CA . ILE A 1 236 ? 9.875 15.227 0.07 1 91.56 236 ILE A CA 1
ATOM 1796 C C . ILE A 1 236 ? 10.594 15.922 1.22 1 91.56 236 ILE A C 1
ATOM 1798 O O . ILE A 1 236 ? 9.961 16.438 2.143 1 91.56 236 ILE A O 1
ATOM 1802 N N . LEU A 1 237 ? 11.93 16.016 1.129 1 92.25 237 LEU A N 1
ATOM 1803 C CA . LEU A 1 237 ? 12.711 16.672 2.168 1 92.25 237 LEU A CA 1
ATOM 1804 C C . LEU A 1 237 ? 12.414 18.172 2.201 1 92.25 237 LEU A C 1
ATOM 1806 O O . LEU A 1 237 ? 12.25 18.75 3.277 1 92.25 237 LEU A O 1
ATOM 1810 N N . LEU A 1 238 ? 12.281 18.75 1.02 1 88.94 238 LEU A N 1
ATOM 1811 C CA . LEU A 1 238 ? 11.969 20.172 0.953 1 88.94 238 LEU A CA 1
ATOM 1812 C C . LEU A 1 238 ? 10.586 20.453 1.546 1 88.94 238 LEU A C 1
ATOM 1814 O O . LEU A 1 238 ? 10.414 21.391 2.312 1 88.94 238 LEU A O 1
ATOM 1818 N N . LYS A 1 239 ? 9.703 19.609 1.243 1 87.06 239 LYS A N 1
ATOM 1819 C CA . LYS A 1 239 ? 8.352 19.766 1.758 1 87.06 239 LYS A CA 1
ATOM 1820 C C . LYS A 1 239 ? 8.312 19.594 3.273 1 87.06 239 LYS A C 1
ATOM 1822 O O . LYS A 1 239 ? 7.488 20.219 3.953 1 87.06 239 LYS A O 1
ATOM 1827 N N . SER A 1 240 ? 9.172 18.828 3.76 1 88.56 240 SER A N 1
ATOM 1828 C CA . SER A 1 240 ? 9.211 18.516 5.188 1 88.56 240 SER A CA 1
ATOM 1829 C C . SER A 1 240 ? 9.93 19.609 5.965 1 88.56 240 SER A C 1
ATOM 1831 O O . SER A 1 240 ? 10.062 19.531 7.188 1 88.56 240 SER A O 1
ATOM 1833 N N . GLY A 1 241 ? 10.531 20.641 5.266 1 86.5 241 GLY A N 1
ATOM 1834 C CA . GLY A 1 241 ? 11.094 21.797 5.945 1 86.5 241 GLY A CA 1
ATOM 1835 C C . GLY A 1 241 ? 12.602 21.891 5.82 1 86.5 241 GLY A C 1
ATOM 1836 O O . GLY A 1 241 ? 13.211 22.828 6.34 1 86.5 241 GLY A O 1
ATOM 1837 N N . PHE A 1 242 ? 13.156 20.953 5.141 1 88.75 242 PHE A N 1
ATOM 1838 C CA . PHE A 1 242 ? 14.594 21.016 4.926 1 88.75 242 PHE A CA 1
ATOM 1839 C C . PHE A 1 242 ? 14.945 22.094 3.91 1 88.75 242 PHE A C 1
ATOM 1841 O O . PHE A 1 242 ? 14.211 22.312 2.945 1 88.75 242 PHE A O 1
ATOM 1848 N N . SER A 1 243 ? 16.031 22.812 4.207 1 88.19 243 SER A N 1
ATOM 1849 C CA . SER A 1 243 ? 16.562 23.688 3.164 1 88.19 243 SER A CA 1
ATOM 1850 C C . SER A 1 243 ? 17.203 22.875 2.043 1 88.19 243 SER A C 1
ATOM 1852 O O . SER A 1 243 ? 17.438 21.672 2.191 1 88.19 243 SER A O 1
ATOM 1854 N N . ARG A 1 244 ? 17.484 23.453 0.934 1 88.19 244 ARG A N 1
ATOM 1855 C CA . ARG A 1 244 ? 18.062 22.766 -0.217 1 88.19 244 ARG A CA 1
ATOM 1856 C C . ARG A 1 244 ? 19.406 22.125 0.147 1 88.19 244 ARG A C 1
ATOM 1858 O O . ARG A 1 244 ? 19.672 21 -0.237 1 88.19 244 ARG A O 1
ATOM 1865 N N . TRP A 1 245 ? 20.219 22.828 0.923 1 90.44 245 TRP A N 1
ATOM 1866 C CA . TRP A 1 245 ? 21.531 22.312 1.292 1 90.44 245 TRP A CA 1
ATOM 1867 C C . TRP A 1 245 ? 21.422 21.219 2.348 1 90.44 245 TRP A C 1
ATOM 1869 O O . TRP A 1 245 ? 22.203 20.266 2.348 1 90.44 245 TRP A O 1
ATOM 1879 N N . GLN A 1 246 ? 20.484 21.406 3.215 1 92.06 246 GLN A N 1
ATOM 1880 C CA . GLN A 1 246 ? 20.219 20.359 4.191 1 92.06 246 GLN A CA 1
ATOM 1881 C C . GLN A 1 246 ? 19.766 19.078 3.508 1 92.06 246 GLN A C 1
ATOM 1883 O O . GLN A 1 246 ? 20.172 17.984 3.891 1 92.06 246 GLN A O 1
ATOM 1888 N N . ALA A 1 247 ? 18.891 19.281 2.539 1 92.94 247 ALA A N 1
ATOM 1889 C CA . ALA A 1 247 ? 18.391 18.125 1.785 1 92.94 247 ALA A CA 1
ATOM 1890 C C . ALA A 1 247 ? 19.516 17.422 1.043 1 92.94 247 ALA A C 1
ATOM 1892 O O . ALA A 1 247 ? 19.609 16.203 1.048 1 92.94 247 ALA A O 1
ATOM 1893 N N . ALA A 1 248 ? 20.438 18.203 0.46 1 92.25 248 ALA A N 1
ATOM 1894 C CA . ALA A 1 248 ? 21.578 17.641 -0.27 1 92.25 248 ALA A CA 1
ATOM 1895 C C . ALA A 1 248 ? 22.5 16.859 0.666 1 92.25 248 ALA A C 1
ATOM 1897 O O . ALA A 1 248 ? 22.953 15.766 0.337 1 92.25 248 ALA A O 1
ATOM 1898 N N . ARG A 1 249 ? 22.766 17.406 1.758 1 93.88 249 ARG A N 1
ATOM 1899 C CA . ARG A 1 249 ? 23.625 16.766 2.74 1 93.88 249 ARG A CA 1
ATOM 1900 C C . ARG A 1 249 ? 23 15.477 3.256 1 93.88 249 ARG A C 1
ATOM 1902 O O . ARG A 1 249 ? 23.688 14.477 3.471 1 93.88 249 ARG A O 1
ATOM 1909 N N . ALA A 1 250 ? 21.719 15.562 3.518 1 94.38 250 ALA A N 1
ATOM 1910 C CA . ALA A 1 250 ? 21 14.375 3.979 1 94.38 250 ALA A CA 1
ATOM 1911 C C . ALA A 1 250 ? 21.078 13.258 2.947 1 94.38 250 ALA A C 1
ATOM 1913 O O . ALA A 1 250 ? 21.266 12.094 3.299 1 94.38 250 ALA A O 1
ATOM 1914 N N . GLN A 1 251 ? 20.906 13.648 1.701 1 93.69 251 GLN A N 1
ATOM 1915 C CA . GLN A 1 251 ? 20.984 12.664 0.628 1 93.69 251 GLN A CA 1
ATOM 1916 C C . GLN A 1 251 ? 22.375 12.031 0.561 1 93.69 251 GLN A C 1
ATOM 1918 O O . GLN A 1 251 ? 22.5 10.828 0.319 1 93.69 251 GLN A O 1
ATOM 1923 N N . LEU A 1 252 ? 23.375 12.852 0.783 1 93.5 252 LEU A N 1
ATOM 1924 C CA . LEU A 1 252 ? 24.734 12.344 0.795 1 93.5 252 LEU A CA 1
ATOM 1925 C C . LEU A 1 252 ? 24.938 11.359 1.942 1 93.5 252 LEU A C 1
ATOM 1927 O O . LEU A 1 252 ? 25.656 10.367 1.792 1 93.5 252 LEU A O 1
ATOM 1931 N N . SER A 1 253 ? 24.359 11.648 3.004 1 95.25 253 SER A N 1
ATOM 1932 C CA . SER A 1 253 ? 24.453 10.758 4.152 1 95.25 253 SER A CA 1
ATOM 1933 C C . SER A 1 253 ? 23.812 9.398 3.848 1 95.25 253 SER A C 1
ATOM 1935 O O . SER A 1 253 ? 24.344 8.359 4.246 1 95.25 253 SER A O 1
ATOM 1937 N N . THR A 1 254 ? 22.656 9.391 3.17 1 95.19 254 THR A N 1
ATOM 1938 C CA . THR A 1 254 ? 22.016 8.125 2.818 1 95.19 254 THR A CA 1
ATOM 1939 C C . THR A 1 254 ? 22.859 7.355 1.81 1 95.19 254 THR A C 1
ATOM 1941 O O . THR A 1 254 ? 22.875 6.121 1.815 1 95.19 254 THR A O 1
ATOM 1944 N N . ALA A 1 255 ? 23.578 8.117 0.952 1 94.31 255 ALA A N 1
ATOM 1945 C CA . ALA A 1 255 ? 24.484 7.512 -0.027 1 94.31 255 ALA A CA 1
ATOM 1946 C C . ALA A 1 255 ? 25.609 6.762 0.661 1 94.31 255 ALA A C 1
ATOM 1948 O O . ALA A 1 255 ? 26.062 5.715 0.185 1 94.31 255 ALA A O 1
ATOM 1949 N N . ALA A 1 256 ? 26.062 7.281 1.737 1 96 256 ALA A N 1
ATOM 1950 C CA . ALA A 1 256 ? 27.141 6.645 2.5 1 96 256 ALA A CA 1
ATOM 1951 C C . ALA A 1 256 ? 26.719 5.262 2.988 1 96 256 ALA A C 1
ATOM 1953 O O . ALA A 1 256 ? 27.531 4.344 3.051 1 96 256 ALA A O 1
ATOM 1954 N N . VAL A 1 257 ? 25.5 5.141 3.318 1 96.25 257 VAL A N 1
ATOM 1955 C CA . VAL A 1 257 ? 25 3.852 3.783 1 96.25 257 VAL A CA 1
ATOM 1956 C C . VAL A 1 257 ? 25.062 2.83 2.65 1 96.25 257 VAL A C 1
ATOM 1958 O O . VAL A 1 257 ? 25.266 1.638 2.895 1 96.25 257 VAL A O 1
ATOM 1961 N N . GLY A 1 258 ? 24.891 3.287 1.424 1 96.19 258 GLY A N 1
ATOM 1962 C CA . GLY A 1 258 ? 25.078 2.41 0.28 1 96.19 258 GLY A CA 1
ATOM 1963 C C . GLY A 1 258 ? 26.5 1.866 0.172 1 96.19 258 GLY A C 1
ATOM 1964 O O . GLY A 1 258 ? 26.688 0.688 -0.133 1 96.19 258 GLY A O 1
ATOM 1965 N N . VAL A 1 259 ? 27.406 2.723 0.44 1 96.62 259 VAL A N 1
ATOM 1966 C CA . VAL A 1 259 ? 28.797 2.311 0.426 1 96.62 259 VAL A CA 1
ATOM 1967 C C . VAL A 1 259 ? 29.047 1.265 1.513 1 96.62 259 VAL A C 1
ATOM 1969 O O . VAL A 1 259 ? 29.75 0.281 1.29 1 96.62 259 VAL A O 1
ATOM 1972 N N . PHE A 1 260 ? 28.438 1.45 2.637 1 96.25 260 PHE A N 1
ATOM 1973 C CA . PHE A 1 260 ? 28.531 0.479 3.719 1 96.25 260 PHE A CA 1
ATOM 1974 C C . PHE A 1 260 ? 27.969 -0.869 3.295 1 96.25 260 PHE A C 1
ATOM 1976 O O . PHE A 1 260 ? 28.5 -1.918 3.65 1 96.25 260 PHE A O 1
ATOM 1983 N N . GLY A 1 261 ? 26.859 -0.835 2.574 1 95.12 261 GLY A N 1
ATOM 1984 C CA . GLY A 1 261 ? 26.297 -2.072 2.051 1 95.12 261 GLY A CA 1
ATOM 1985 C C . GLY A 1 261 ? 27.234 -2.795 1.104 1 95.12 261 GLY A C 1
ATOM 1986 O O . GLY A 1 261 ? 27.375 -4.02 1.165 1 95.12 261 GLY A O 1
ATOM 1987 N N . ALA A 1 262 ? 27.875 -2.023 0.252 1 95.88 262 ALA A N 1
ATOM 1988 C CA . ALA A 1 262 ? 28.844 -2.598 -0.682 1 95.88 262 ALA A CA 1
ATOM 1989 C C . ALA A 1 262 ? 30 -3.238 0.061 1 95.88 262 ALA A C 1
ATOM 1991 O O . ALA A 1 262 ? 30.406 -4.359 -0.252 1 95.88 262 ALA A O 1
ATOM 1992 N N . ILE A 1 263 ? 30.5 -2.557 1.045 1 94.94 263 ILE A N 1
ATOM 1993 C CA . ILE A 1 263 ? 31.625 -3.053 1.829 1 94.94 263 ILE A CA 1
ATOM 1994 C C . ILE A 1 263 ? 31.219 -4.324 2.572 1 94.94 263 ILE A C 1
ATOM 1996 O O . ILE A 1 263 ? 31.984 -5.293 2.621 1 94.94 263 ILE A O 1
ATOM 2000 N N . ALA A 1 264 ? 30.078 -4.324 3.111 1 92.31 264 ALA A N 1
ATOM 2001 C CA . ALA A 1 264 ? 29.578 -5.5 3.82 1 92.31 264 ALA A CA 1
ATOM 2002 C C . ALA A 1 264 ? 29.5 -6.711 2.893 1 92.31 264 ALA A C 1
ATOM 2004 O O . ALA A 1 264 ? 29.891 -7.816 3.271 1 92.31 264 ALA A O 1
ATOM 2005 N N . ALA A 1 265 ? 29 -6.457 1.745 1 92 265 ALA A N 1
ATOM 2006 C CA . ALA A 1 265 ? 28.844 -7.547 0.785 1 92 265 ALA A CA 1
ATOM 2007 C C . ALA A 1 265 ? 30.203 -8.078 0.339 1 92 265 ALA A C 1
ATOM 2009 O O . ALA A 1 265 ? 30.406 -9.289 0.198 1 92 265 ALA A O 1
ATOM 2010 N N . LEU A 1 266 ? 31.172 -7.219 0.103 1 91.81 266 LEU A N 1
ATOM 2011 C CA . LEU A 1 266 ? 32.5 -7.598 -0.348 1 91.81 266 LEU A CA 1
ATOM 2012 C C . LEU A 1 266 ? 33.25 -8.32 0.757 1 91.81 266 LEU A C 1
ATOM 2014 O O . LEU A 1 266 ? 34.188 -9.094 0.478 1 91.81 266 LEU A O 1
ATOM 2018 N N . SER A 1 267 ? 32.844 -8.07 1.98 1 89.12 267 SER A N 1
ATOM 2019 C CA . SER A 1 267 ? 33.562 -8.617 3.125 1 89.12 267 SER A CA 1
ATOM 2020 C C . SER A 1 267 ? 33.062 -10 3.5 1 89.12 267 SER A C 1
ATOM 2022 O O . SER A 1 267 ? 33.656 -10.688 4.324 1 89.12 267 SER A O 1
ATOM 2024 N N . VAL A 1 268 ? 31.875 -10.258 3.029 1 83.25 268 VAL A N 1
ATOM 2025 C CA . VAL A 1 268 ? 31.297 -11.555 3.375 1 83.25 268 VAL A CA 1
ATOM 2026 C C . VAL A 1 268 ? 31.938 -12.648 2.535 1 83.25 268 VAL A C 1
ATOM 2028 O O . VAL A 1 268 ? 32.219 -12.461 1.347 1 83.25 268 VAL A O 1
ATOM 2031 N N . GLU A 1 269 ? 32.281 -13.766 3.115 1 72.69 269 GLU A N 1
ATOM 2032 C CA . GLU A 1 269 ? 33 -14.859 2.482 1 72.69 269 GLU A CA 1
ATOM 2033 C C . GLU A 1 269 ? 32.094 -15.625 1.512 1 72.69 269 GLU A C 1
ATOM 2035 O O . GLU A 1 269 ? 32.531 -16 0.419 1 72.69 269 GLU A O 1
ATOM 2040 N N . ARG A 1 270 ? 30.844 -15.844 1.981 1 71.25 270 ARG A N 1
ATOM 2041 C CA . ARG A 1 270 ? 29.953 -16.609 1.117 1 71.25 270 ARG A CA 1
ATOM 2042 C C . ARG A 1 270 ? 28.812 -15.742 0.606 1 71.25 270 ARG A C 1
ATOM 2044 O O . ARG A 1 270 ? 28.016 -15.219 1.396 1 71.25 270 ARG A O 1
ATOM 2051 N N . VAL A 1 271 ? 28.75 -15.641 -0.731 1 65.75 271 VAL A N 1
ATOM 2052 C CA . VAL A 1 271 ? 27.75 -14.82 -1.403 1 65.75 271 VAL A CA 1
ATOM 2053 C C . VAL A 1 271 ? 26.359 -15.352 -1.083 1 65.75 271 VAL A C 1
ATOM 2055 O O . VAL A 1 271 ? 25.406 -14.57 -0.941 1 65.75 271 VAL A O 1
ATOM 2058 N N . GLU A 1 272 ? 26.328 -16.625 -0.903 1 69.19 272 GLU A N 1
ATOM 2059 C CA . GLU A 1 272 ? 25.047 -17.266 -0.604 1 69.19 272 GLU A CA 1
ATOM 2060 C C . GLU A 1 272 ? 24.484 -16.797 0.738 1 69.19 272 GLU A C 1
ATOM 2062 O O . GLU A 1 272 ? 23.281 -16.625 0.894 1 69.19 272 GLU A O 1
ATOM 2067 N N . SER A 1 273 ? 25.406 -16.578 1.526 1 68.75 273 SER A N 1
ATOM 2068 C CA . SER A 1 273 ? 25.016 -16.109 2.85 1 68.75 273 SER A CA 1
ATOM 2069 C C . SER A 1 273 ? 24.469 -14.688 2.795 1 68.75 273 SER A C 1
ATOM 2071 O O . SER A 1 273 ? 23.531 -14.344 3.52 1 68.75 273 SER A O 1
ATOM 2073 N N . LEU A 1 274 ? 24.906 -13.969 1.82 1 71.38 274 LEU A N 1
ATOM 2074 C CA . LEU A 1 274 ? 24.469 -12.586 1.656 1 71.38 274 LEU A CA 1
ATOM 2075 C C . LEU A 1 274 ? 23.016 -12.531 1.217 1 71.38 274 LEU A C 1
ATOM 2077 O O . LEU A 1 274 ? 22.219 -11.75 1.756 1 71.38 274 LEU A O 1
ATOM 2081 N N . GLY A 1 275 ? 22.672 -13.43 0.354 1 71.94 275 GLY A N 1
ATOM 2082 C CA . GLY A 1 275 ? 21.312 -13.461 -0.146 1 71.94 275 GLY A CA 1
ATOM 2083 C C . GLY A 1 275 ? 20.297 -13.828 0.917 1 71.94 275 GLY A C 1
ATOM 2084 O O . GLY A 1 275 ? 19.266 -13.164 1.06 1 71.94 275 GLY A O 1
ATOM 2085 N N . SER A 1 276 ? 20.641 -14.781 1.658 1 76.94 276 SER A N 1
ATOM 2086 C CA . SER A 1 276 ? 19.703 -15.281 2.67 1 76.94 276 SER A CA 1
ATOM 2087 C C . SER A 1 276 ? 19.547 -14.281 3.807 1 76.94 276 SER A C 1
ATOM 2089 O O . SER A 1 276 ? 18.422 -14.078 4.297 1 76.94 276 SER A O 1
ATOM 2091 N N . CYS A 1 277 ? 20.609 -13.539 4.078 1 77.56 277 CYS A N 1
ATOM 2092 C CA . CYS A 1 277 ? 20.594 -12.641 5.227 1 77.56 277 CYS A CA 1
ATOM 2093 C C . CYS A 1 277 ? 20 -11.289 4.848 1 77.56 277 CYS A C 1
ATOM 2095 O O . CYS A 1 277 ? 19.562 -10.531 5.715 1 77.56 277 CYS A O 1
ATOM 2097 N N . THR A 1 278 ? 19.875 -11.07 3.588 1 84.81 278 THR A N 1
ATOM 2098 C CA . THR A 1 278 ? 19.469 -9.734 3.182 1 84.81 278 THR A CA 1
ATOM 2099 C C . THR A 1 278 ? 18.141 -9.789 2.412 1 84.81 278 THR A C 1
ATOM 2101 O O . THR A 1 278 ? 17.672 -8.773 1.904 1 84.81 278 THR A O 1
ATOM 2104 N N . SER A 1 279 ? 17.516 -11 2.414 1 87.88 279 SER A N 1
ATOM 2105 C CA . SER A 1 279 ? 16.328 -11.219 1.604 1 87.88 279 SER A CA 1
ATOM 2106 C C . SER A 1 279 ? 15.133 -10.438 2.15 1 87.88 279 SER A C 1
ATOM 2108 O O . SER A 1 279 ? 14.195 -10.125 1.415 1 87.88 279 SER A O 1
ATOM 2110 N N . TRP A 1 280 ? 15.203 -10.031 3.393 1 90.81 280 TRP A N 1
ATOM 2111 C CA . TRP A 1 280 ? 14.086 -9.359 4.039 1 90.81 280 TRP A CA 1
ATOM 2112 C C . TRP A 1 280 ? 14.141 -7.852 3.787 1 90.81 280 TRP A C 1
ATOM 2114 O O . TRP A 1 280 ? 13.156 -7.145 4.016 1 90.81 280 TRP A O 1
ATOM 2124 N N . ILE A 1 281 ? 15.227 -7.328 3.279 1 93.44 281 ILE A N 1
ATOM 2125 C CA . ILE A 1 281 ? 15.477 -5.891 3.238 1 93.44 281 ILE A CA 1
ATOM 2126 C C . ILE A 1 281 ? 14.57 -5.246 2.189 1 93.44 281 ILE A C 1
ATOM 2128 O O . ILE A 1 281 ? 13.945 -4.215 2.451 1 93.44 281 ILE A O 1
ATOM 2132 N N . LEU A 1 282 ? 14.492 -5.898 1.014 1 93.81 282 LEU A N 1
ATOM 2133 C CA . LEU A 1 282 ? 13.766 -5.289 -0.097 1 93.81 282 LEU A CA 1
ATOM 2134 C C . LEU A 1 282 ? 12.281 -5.164 0.226 1 93.81 282 LEU A C 1
ATOM 2136 O O . LEU A 1 282 ? 11.703 -4.078 0.116 1 93.81 282 LEU A O 1
ATOM 2140 N N . PRO A 1 283 ? 11.633 -6.277 0.68 1 96.25 283 PRO A N 1
ATOM 2141 C CA . PRO A 1 283 ? 10.211 -6.129 1.003 1 96.25 283 PRO A CA 1
ATOM 2142 C C . PRO A 1 283 ? 9.969 -5.234 2.219 1 96.25 283 PRO A C 1
ATOM 2144 O O . PRO A 1 283 ? 8.969 -4.516 2.273 1 96.25 283 PRO A O 1
ATOM 2147 N N . PHE A 1 284 ? 10.867 -5.258 3.158 1 96.69 284 PHE A N 1
ATOM 2148 C CA . PHE A 1 284 ? 10.773 -4.348 4.293 1 96.69 284 PHE A CA 1
ATOM 2149 C C . PHE A 1 284 ? 10.797 -2.896 3.824 1 96.69 284 PHE A C 1
ATOM 2151 O O . PHE A 1 284 ? 9.984 -2.082 4.273 1 96.69 284 PHE A O 1
ATOM 2158 N N . THR A 1 285 ? 11.695 -2.555 2.914 1 95.06 285 THR A N 1
ATOM 2159 C CA . THR A 1 285 ? 11.812 -1.215 2.35 1 95.06 285 THR A CA 1
ATOM 2160 C C . THR A 1 285 ? 10.562 -0.85 1.552 1 95.06 285 THR A C 1
ATOM 2162 O O . THR A 1 285 ? 10.102 0.293 1.595 1 95.06 285 THR A O 1
ATOM 2165 N N . ALA A 1 286 ? 10.023 -1.851 0.814 1 96.75 286 ALA A N 1
ATOM 2166 C CA . ALA A 1 286 ? 8.789 -1.636 0.063 1 96.75 286 ALA A CA 1
ATOM 2167 C C . ALA A 1 286 ? 7.66 -1.166 0.979 1 96.75 286 ALA A C 1
ATOM 2169 O O . ALA A 1 286 ? 6.93 -0.228 0.647 1 96.75 286 ALA A O 1
ATOM 2170 N N . GLY A 1 287 ? 7.551 -1.786 2.121 1 97.19 287 GLY A N 1
ATOM 2171 C CA . GLY A 1 287 ? 6.562 -1.363 3.104 1 97.19 287 GLY A CA 1
ATOM 2172 C C . GLY A 1 287 ? 6.754 0.071 3.561 1 97.19 287 GLY A C 1
ATOM 2173 O O . GLY A 1 287 ? 5.785 0.816 3.705 1 97.19 287 GLY A O 1
ATOM 2174 N N . GLY A 1 288 ? 7.992 0.418 3.799 1 95.38 288 GLY A N 1
ATOM 2175 C CA . GLY A 1 288 ? 8.297 1.791 4.168 1 95.38 288 GLY A CA 1
ATOM 2176 C C . GLY A 1 288 ? 7.922 2.795 3.094 1 95.38 288 GLY A C 1
ATOM 2177 O O . GLY A 1 288 ? 7.352 3.846 3.393 1 95.38 288 GLY A O 1
ATOM 2178 N N . PHE A 1 289 ? 8.195 2.465 1.888 1 95.38 289 PHE A N 1
ATOM 2179 C CA . PHE A 1 289 ? 7.891 3.352 0.771 1 95.38 289 PHE A CA 1
ATOM 2180 C C . PHE A 1 289 ? 6.383 3.512 0.605 1 95.38 289 PHE A C 1
ATOM 2182 O O . PHE A 1 289 ? 5.902 4.59 0.255 1 95.38 289 PHE A O 1
ATOM 2189 N N . ILE A 1 290 ? 5.637 2.436 0.857 1 97.06 290 ILE A N 1
ATOM 2190 C CA . ILE A 1 290 ? 4.18 2.516 0.809 1 97.06 290 ILE A CA 1
ATOM 2191 C C . ILE A 1 290 ? 3.686 3.52 1.847 1 97.06 290 ILE A C 1
ATOM 2193 O O . ILE A 1 290 ? 2.855 4.379 1.541 1 97.06 290 ILE A O 1
ATOM 2197 N N . ASN A 1 291 ? 4.23 3.404 3.014 1 94.81 291 ASN A N 1
ATOM 2198 C CA . ASN A 1 291 ? 3.855 4.312 4.094 1 94.81 291 ASN A CA 1
ATOM 2199 C C . ASN A 1 291 ? 4.156 5.766 3.734 1 94.81 291 ASN A C 1
ATOM 2201 O O . ASN A 1 291 ? 3.295 6.633 3.865 1 94.81 291 ASN A O 1
ATOM 2205 N N . ILE A 1 292 ? 5.32 6.047 3.277 1 92.81 292 ILE A N 1
ATOM 2206 C CA . ILE A 1 292 ? 5.758 7.402 2.961 1 92.81 292 ILE A CA 1
ATOM 2207 C C . ILE A 1 292 ? 4.902 7.969 1.829 1 92.81 292 ILE A C 1
ATOM 2209 O O . ILE A 1 292 ? 4.445 9.109 1.901 1 92.81 292 ILE A O 1
ATOM 2213 N N . ALA A 1 293 ? 4.668 7.16 0.815 1 94.81 293 ALA A N 1
ATOM 2214 C CA . ALA A 1 293 ? 3.936 7.617 -0.363 1 94.81 293 ALA A CA 1
ATOM 2215 C C . ALA A 1 293 ? 2.473 7.891 -0.025 1 94.81 293 ALA A C 1
ATOM 2217 O O . ALA A 1 293 ? 1.934 8.945 -0.38 1 94.81 293 ALA A O 1
ATOM 2218 N N . LEU A 1 294 ? 1.862 6.969 0.711 1 94.5 294 LEU A N 1
ATOM 2219 C CA . LEU A 1 294 ? 0.41 7.016 0.844 1 94.5 294 LEU A CA 1
ATOM 2220 C C . LEU A 1 294 ? 0.005 7.785 2.096 1 94.5 294 LEU A C 1
ATOM 2222 O O . LEU A 1 294 ? -1.008 8.492 2.098 1 94.5 294 LEU A O 1
ATOM 2226 N N . ILE A 1 295 ? 0.782 7.695 3.113 1 91.06 295 ILE A N 1
ATOM 2227 C CA . ILE A 1 295 ? 0.421 8.367 4.355 1 91.06 295 ILE A CA 1
ATOM 2228 C C . ILE A 1 295 ? 1.166 9.695 4.461 1 91.06 295 ILE A C 1
ATOM 2230 O O . ILE A 1 295 ? 0.603 10.695 4.91 1 91.06 295 ILE A O 1
ATOM 2234 N N . GLY A 1 296 ? 2.314 9.766 3.994 1 88.44 296 GLY A N 1
ATOM 2235 C CA . GLY A 1 296 ? 3.158 10.93 4.184 1 88.44 296 GLY A CA 1
ATOM 2236 C C . GLY A 1 296 ? 2.973 11.984 3.104 1 88.44 296 GLY A C 1
ATOM 2237 O O . GLY A 1 296 ? 2.939 13.18 3.395 1 88.44 296 GLY A O 1
ATOM 2238 N N . VAL A 1 297 ? 2.816 11.547 1.874 1 90.81 297 VAL A N 1
ATOM 2239 C CA . VAL A 1 297 ? 2.953 12.516 0.791 1 90.81 297 VAL A CA 1
ATOM 2240 C C . VAL A 1 297 ? 1.622 12.656 0.055 1 90.81 297 VAL A C 1
ATOM 2242 O O . VAL A 1 297 ? 1.181 13.773 -0.231 1 90.81 297 VAL A O 1
ATOM 2245 N N . LEU A 1 298 ? 0.936 11.617 -0.213 1 91.81 298 LEU A N 1
ATOM 2246 C CA . LEU A 1 298 ? -0.256 11.617 -1.055 1 91.81 298 LEU A CA 1
ATOM 2247 C C . LEU A 1 298 ? -1.327 12.539 -0.479 1 91.81 298 LEU A C 1
ATOM 2249 O O . LEU A 1 298 ? -1.975 13.281 -1.217 1 91.81 298 LEU A O 1
ATOM 2253 N N . PRO A 1 299 ? -1.556 12.547 0.809 1 87.94 299 PRO A N 1
ATOM 2254 C CA . PRO A 1 299 ? -2.58 13.43 1.368 1 87.94 299 PRO A CA 1
ATOM 2255 C C . PRO A 1 299 ? -2.316 14.906 1.065 1 87.94 299 PRO A C 1
ATOM 2257 O O . PRO A 1 299 ? -3.256 15.703 0.978 1 87.94 299 PRO A O 1
ATOM 2260 N N . GLU A 1 300 ? -1.081 15.266 0.954 1 85.5 300 GLU A N 1
ATOM 2261 C CA . GLU A 1 300 ? -0.742 16.641 0.595 1 85.5 300 GLU A CA 1
ATOM 2262 C C . GLU A 1 300 ? -1.255 16.984 -0.799 1 85.5 300 GLU A C 1
ATOM 2264 O O . GLU A 1 300 ? -1.634 18.125 -1.058 1 85.5 300 GLU A O 1
ATOM 2269 N N . LEU A 1 301 ? -1.206 16.047 -1.66 1 87.94 301 LEU A N 1
ATOM 2270 C CA . LEU A 1 301 ? -1.713 16.25 -3.014 1 87.94 301 LEU A CA 1
ATOM 2271 C C . LEU A 1 301 ? -3.232 16.359 -3.012 1 87.94 301 LEU A C 1
ATOM 2273 O O . LEU A 1 301 ? -3.805 17.109 -3.818 1 87.94 301 LEU A O 1
ATOM 2277 N N . LEU A 1 302 ? -3.846 15.695 -2.062 1 86.44 302 LEU A N 1
ATOM 2278 C CA . LEU A 1 302 ? -5.301 15.648 -2.004 1 86.44 302 LEU A CA 1
ATOM 2279 C C . LEU A 1 302 ? -5.871 16.953 -1.445 1 86.44 302 LEU A C 1
ATOM 2281 O O . LEU A 1 302 ? -7.062 17.219 -1.589 1 86.44 302 LEU A O 1
ATOM 2285 N N . LYS A 1 303 ? -5.023 17.75 -0.881 1 83.5 303 LYS A N 1
ATOM 2286 C CA . LYS A 1 303 ? -5.453 19.031 -0.305 1 83.5 303 LYS A CA 1
ATOM 2287 C C . LYS A 1 303 ? -5.613 20.094 -1.384 1 83.5 303 LYS A C 1
ATOM 2289 O O . LYS A 1 303 ? -6.203 21.141 -1.138 1 83.5 303 LYS A O 1
ATOM 2294 N N . GLU A 1 304 ? -5.082 19.781 -2.514 1 83.88 304 GLU A N 1
ATOM 2295 C CA . GLU A 1 304 ? -5.168 20.75 -3.607 1 83.88 304 GLU A CA 1
ATOM 2296 C C . GLU A 1 304 ? -6.621 21.047 -3.975 1 83.88 304 GLU A C 1
ATOM 2298 O O . GLU A 1 304 ? -7.395 20.109 -4.234 1 83.88 304 GLU A O 1
ATOM 2303 N N . ARG A 1 305 ? -6.949 22.375 -4.016 1 81 305 ARG A N 1
ATOM 2304 C CA . ARG A 1 305 ? -8.336 22.781 -4.223 1 81 305 ARG A CA 1
ATOM 2305 C C . ARG A 1 305 ? -8.594 23.141 -5.684 1 81 305 ARG A C 1
ATOM 2307 O O . ARG A 1 305 ? -9.727 23.047 -6.156 1 81 305 ARG A O 1
ATOM 2314 N N . ASN A 1 306 ? -7.555 23.516 -6.363 1 85.25 306 ASN A N 1
ATOM 2315 C CA . ASN A 1 306 ? -7.684 23.844 -7.781 1 85.25 306 ASN A CA 1
ATOM 2316 C C . ASN A 1 306 ? -7.699 22.578 -8.648 1 85.25 306 ASN A C 1
ATOM 2318 O O . ASN A 1 306 ? -6.703 21.875 -8.727 1 85.25 306 ASN A O 1
ATOM 2322 N N . PRO A 1 307 ? -8.828 22.359 -9.312 1 83.81 307 PRO A N 1
ATOM 2323 C CA . PRO A 1 307 ? -8.938 21.125 -10.102 1 83.81 307 PRO A CA 1
ATOM 2324 C C . PRO A 1 307 ? -7.895 21.031 -11.203 1 83.81 307 PRO A C 1
ATOM 2326 O O . PRO A 1 307 ? -7.434 19.938 -11.539 1 83.81 307 PRO A O 1
ATOM 2329 N N . GLY A 1 308 ? -7.609 22.156 -11.773 1 87 308 GLY A N 1
ATOM 2330 C CA . GLY A 1 308 ? -6.582 22.156 -12.805 1 87 308 GLY A CA 1
ATOM 2331 C C . GLY A 1 308 ? -5.219 21.734 -12.281 1 87 308 GLY A C 1
ATOM 2332 O O . GLY A 1 308 ? -4.52 20.938 -12.914 1 87 308 GLY A O 1
ATOM 2333 N N . GLU A 1 309 ? -4.906 22.25 -11.164 1 88.62 309 GLU A N 1
ATOM 2334 C CA . GLU A 1 309 ? -3.635 21.922 -10.531 1 88.62 309 GLU A CA 1
ATOM 2335 C C . GLU A 1 309 ? -3.639 20.469 -10.031 1 88.62 309 GLU A C 1
ATOM 2337 O O . GLU A 1 309 ? -2.619 19.781 -10.102 1 88.62 309 GLU A O 1
ATOM 2342 N N . SER A 1 310 ? -4.781 20.094 -9.531 1 89 310 SER A N 1
ATOM 2343 C CA . SER A 1 310 ? -4.926 18.703 -9.07 1 89 310 SER A CA 1
ATOM 2344 C C . SER A 1 310 ? -4.723 17.719 -10.219 1 89 310 SER A C 1
ATOM 2346 O O . SER A 1 310 ? -4.047 16.703 -10.047 1 89 310 SER A O 1
ATOM 2348 N N . LEU A 1 311 ? -5.23 18.062 -11.336 1 90 311 LEU A N 1
ATOM 2349 C CA . LEU A 1 311 ? -5.074 17.203 -12.5 1 90 311 LEU A CA 1
ATOM 2350 C C . LEU A 1 311 ? -3.609 17.109 -12.914 1 90 311 LEU A C 1
ATOM 2352 O O . LEU A 1 311 ? -3.121 16.016 -13.227 1 90 311 LEU A O 1
ATOM 2356 N N . LYS A 1 312 ? -2.949 18.188 -12.898 1 93.25 312 LYS A N 1
ATOM 2357 C CA . LYS A 1 312 ? -1.53 18.188 -13.242 1 93.25 312 LYS A CA 1
ATOM 2358 C C . LYS A 1 312 ? -0.734 17.297 -12.289 1 93.25 312 LYS A C 1
ATOM 2360 O O . LYS A 1 312 ? 0.168 16.578 -12.711 1 93.25 312 LYS A O 1
ATOM 2365 N N . GLN A 1 313 ? -1.043 17.391 -11.07 1 92.12 313 GLN A N 1
ATOM 2366 C CA . GLN A 1 313 ? -0.361 16.578 -10.07 1 92.12 313 GLN A CA 1
ATOM 2367 C C . GLN A 1 313 ? -0.597 15.086 -10.305 1 92.12 313 GLN A C 1
ATOM 2369 O O . GLN A 1 313 ? 0.331 14.281 -10.203 1 92.12 313 GLN A O 1
ATOM 2374 N N . PHE A 1 314 ? -1.754 14.742 -10.711 1 91.94 314 PHE A N 1
ATOM 2375 C CA . PHE A 1 314 ? -2.07 13.336 -10.922 1 91.94 314 PHE A CA 1
ATOM 2376 C C . PHE A 1 314 ? -1.461 12.836 -12.227 1 91.94 314 PHE A C 1
ATOM 2378 O O . PHE A 1 314 ? -1.093 11.664 -12.336 1 91.94 314 PHE A O 1
ATOM 2385 N N . VAL A 1 315 ? -1.373 13.695 -13.148 1 94.75 315 VAL A N 1
ATOM 2386 C CA . VAL A 1 315 ? -0.636 13.352 -14.359 1 94.75 315 VAL A CA 1
ATOM 2387 C C . VAL A 1 315 ? 0.816 13.039 -14.008 1 94.75 315 VAL A C 1
ATOM 2389 O O . VAL A 1 315 ? 1.395 12.078 -14.531 1 94.75 315 VAL A O 1
ATOM 2392 N N . CYS A 1 316 ? 1.369 13.812 -13.07 1 94.12 316 CYS A N 1
ATOM 2393 C CA . CYS A 1 316 ? 2.736 13.57 -12.625 1 94.12 316 CYS A CA 1
ATOM 2394 C C . CYS A 1 316 ? 2.842 12.234 -11.906 1 94.12 316 CYS A C 1
ATOM 2396 O O . CYS A 1 316 ? 3.844 11.523 -12.047 1 94.12 316 CYS A O 1
ATOM 2398 N N . VAL A 1 317 ? 1.804 11.922 -11.141 1 94.81 317 VAL A N 1
ATOM 2399 C CA . VAL A 1 317 ? 1.771 10.617 -10.492 1 94.81 317 VAL A CA 1
ATOM 2400 C C . VAL A 1 317 ? 1.83 9.508 -11.547 1 94.81 317 VAL A C 1
ATOM 2402 O O . VAL A 1 317 ? 2.633 8.578 -11.438 1 94.81 317 VAL A O 1
ATOM 2405 N N . PHE A 1 318 ? 1.067 9.672 -12.586 1 95.25 318 PHE A N 1
ATOM 2406 C CA . PHE A 1 318 ? 1.011 8.688 -13.648 1 95.25 318 PHE A CA 1
ATOM 2407 C C . PHE A 1 318 ? 2.342 8.609 -14.391 1 95.25 318 PHE A C 1
ATOM 2409 O O . PHE A 1 318 ? 2.787 7.52 -14.766 1 95.25 318 PHE A O 1
ATOM 2416 N N . LEU A 1 319 ? 2.926 9.688 -14.57 1 94.94 319 LEU A N 1
ATOM 2417 C CA . LEU A 1 319 ? 4.219 9.719 -15.242 1 94.94 319 LEU A CA 1
ATOM 2418 C C . LEU A 1 319 ? 5.281 9.008 -14.414 1 94.94 319 LEU A C 1
ATOM 2420 O O . LEU A 1 319 ? 6.156 8.336 -14.969 1 94.94 319 LEU A O 1
ATOM 2424 N N . GLY A 1 320 ? 5.227 9.227 -13.125 1 93.69 320 GLY A N 1
ATOM 2425 C CA . GLY A 1 320 ? 6.133 8.492 -12.25 1 93.69 320 GLY A CA 1
ATOM 2426 C C . GLY A 1 320 ? 5.973 6.988 -12.352 1 93.69 320 GLY A C 1
ATOM 2427 O O . GLY A 1 320 ? 6.961 6.262 -12.484 1 93.69 320 GLY A O 1
ATOM 2428 N N . VAL A 1 321 ? 4.742 6.535 -12.352 1 95 321 VAL A N 1
ATOM 2429 C CA . VAL A 1 321 ? 4.457 5.113 -12.484 1 95 321 VAL A CA 1
ATOM 2430 C C . VAL A 1 321 ? 4.914 4.617 -13.859 1 95 321 VAL A C 1
ATOM 2432 O O . VAL A 1 321 ? 5.547 3.564 -13.961 1 95 321 VAL A O 1
ATOM 2435 N N . ALA A 1 322 ? 4.594 5.363 -14.883 1 94.69 322 ALA A N 1
ATOM 2436 C CA . ALA A 1 322 ? 4.938 5 -16.25 1 94.69 322 ALA A CA 1
ATOM 2437 C C . ALA A 1 322 ? 6.449 4.891 -16.438 1 94.69 322 ALA A C 1
ATOM 2439 O O . ALA A 1 322 ? 6.934 3.994 -17.125 1 94.69 322 ALA A O 1
ATOM 2440 N N . LEU A 1 323 ? 7.125 5.789 -15.828 1 92.5 323 LEU A N 1
ATOM 2441 C CA . LEU A 1 323 ? 8.578 5.75 -15.914 1 92.5 323 LEU A CA 1
ATOM 2442 C C . LEU A 1 323 ? 9.133 4.469 -15.305 1 92.5 323 LEU A C 1
ATOM 2444 O O . LEU A 1 323 ? 9.992 3.814 -15.891 1 92.5 323 LEU A O 1
ATOM 2448 N N . MET A 1 324 ? 8.633 4.102 -14.172 1 90.81 324 MET A N 1
ATOM 2449 C CA . MET A 1 324 ? 9.102 2.879 -13.523 1 90.81 324 MET A CA 1
ATOM 2450 C C . MET A 1 324 ? 8.734 1.649 -14.352 1 90.81 324 MET A C 1
ATOM 2452 O O . MET A 1 324 ? 9.531 0.713 -14.461 1 90.81 324 MET A O 1
ATOM 2456 N N . ALA A 1 325 ? 7.574 1.715 -14.93 1 91.56 325 ALA A N 1
ATOM 2457 C CA . ALA A 1 325 ? 7.152 0.611 -15.789 1 91.56 325 ALA A CA 1
ATOM 2458 C C . ALA A 1 325 ? 8.047 0.503 -17.016 1 91.56 325 ALA A C 1
ATOM 2460 O O . ALA A 1 325 ? 8.445 -0.596 -17.406 1 91.56 325 ALA A O 1
ATOM 2461 N N . ALA A 1 326 ? 8.352 1.62 -17.609 1 91.75 326 ALA A N 1
ATOM 2462 C CA . ALA A 1 326 ? 9.203 1.651 -18.797 1 91.75 326 ALA A CA 1
ATOM 2463 C C . ALA A 1 326 ? 10.602 1.135 -18.484 1 91.75 326 ALA A C 1
ATOM 2465 O O . ALA A 1 326 ? 11.188 0.401 -19.281 1 91.75 326 ALA A O 1
ATOM 2466 N N . LEU A 1 327 ? 11.094 1.49 -17.375 1 87.62 327 LEU A N 1
ATOM 2467 C CA . LEU A 1 327 ? 12.422 1.048 -16.969 1 87.62 327 LEU A CA 1
ATOM 2468 C C . LEU A 1 327 ? 12.445 -0.463 -16.766 1 87.62 327 LEU A C 1
ATOM 2470 O O . LEU A 1 327 ? 13.445 -1.115 -17.078 1 87.62 327 LEU A O 1
ATOM 2474 N N . GLN A 1 328 ? 11.391 -0.953 -16.25 1 85.06 328 GLN A N 1
ATOM 2475 C CA . GLN A 1 328 ? 11.312 -2.396 -16.047 1 85.06 328 GLN A CA 1
ATOM 2476 C C . GLN A 1 328 ? 11.273 -3.129 -17.391 1 85.06 328 GLN A C 1
ATOM 2478 O O . GLN A 1 328 ? 11.867 -4.199 -17.547 1 85.06 328 GLN A O 1
ATOM 2483 N N . LEU A 1 329 ? 10.594 -2.553 -18.359 1 83.31 329 LEU A N 1
ATOM 2484 C CA . LEU A 1 329 ? 10.516 -3.152 -19.688 1 83.31 329 LEU A CA 1
ATOM 2485 C C . LEU A 1 329 ? 11.859 -3.086 -20.391 1 83.31 329 LEU A C 1
ATOM 2487 O O . LEU A 1 329 ? 12.219 -3.996 -21.141 1 83.31 329 LEU A O 1
ATOM 2491 N N . LEU A 1 330 ? 12.562 -2.043 -20.141 1 81.31 330 LEU A N 1
ATOM 2492 C CA . LEU A 1 330 ? 13.859 -1.851 -20.781 1 81.31 330 LEU A CA 1
ATOM 2493 C C . LEU A 1 330 ? 14.898 -2.807 -20.188 1 81.31 330 LEU A C 1
ATOM 2495 O O . LEU A 1 330 ? 15.781 -3.285 -20.922 1 81.31 330 LEU A O 1
ATOM 2499 N N . MET A 1 331 ? 14.789 -3.148 -18.953 1 75 331 MET A N 1
ATOM 2500 C CA . MET A 1 331 ? 15.805 -3.949 -18.281 1 75 331 MET A CA 1
ATOM 2501 C C . MET A 1 331 ? 15.5 -5.438 -18.406 1 75 331 MET A C 1
ATOM 2503 O O . MET A 1 331 ? 16.359 -6.277 -18.156 1 75 331 MET A O 1
ATOM 2507 N N . HIS A 1 332 ? 14.258 -5.828 -18.719 1 65.44 332 HIS A N 1
ATOM 2508 C CA . HIS A 1 332 ? 13.891 -7.223 -18.922 1 65.44 332 HIS A CA 1
ATOM 2509 C C . HIS A 1 332 ? 13.312 -7.449 -20.312 1 65.44 332 HIS A C 1
ATOM 2511 O O . HIS A 1 332 ? 12.523 -6.641 -20.812 1 65.44 332 HIS A O 1
ATOM 2517 N N . MET B 1 1 ? -19.797 -37.188 -29.875 1 33.09 1 MET B N 1
ATOM 2518 C CA . MET B 1 1 ? -20.281 -36.312 -28.812 1 33.09 1 MET B CA 1
ATOM 2519 C C . MET B 1 1 ? -19.391 -36.406 -27.578 1 33.09 1 MET B C 1
ATOM 2521 O O . MET B 1 1 ? -19.344 -37.438 -26.922 1 33.09 1 MET B O 1
ATOM 2525 N N . ASP B 1 2 ? -18.328 -35.656 -27.484 1 38.91 2 ASP B N 1
ATOM 2526 C CA . ASP B 1 2 ? -17.078 -35.875 -26.75 1 38.91 2 ASP B CA 1
ATOM 2527 C C . ASP B 1 2 ? -17.328 -35.781 -25.234 1 38.91 2 ASP B C 1
ATOM 2529 O O . ASP B 1 2 ? -18.234 -35.062 -24.797 1 38.91 2 ASP B O 1
ATOM 2533 N N . SER B 1 3 ? -16.891 -36.719 -24.453 1 47.31 3 SER B N 1
ATOM 2534 C CA . SER B 1 3 ? -16.953 -36.969 -23.016 1 47.31 3 SER B CA 1
ATOM 2535 C C . SER B 1 3 ? -16.734 -35.688 -22.219 1 47.31 3 SER B C 1
ATOM 2537 O O . SER B 1 3 ? -17.156 -35.594 -21.062 1 47.31 3 SER B O 1
ATOM 2539 N N . SER B 1 4 ? -15.953 -34.812 -22.688 1 44.84 4 SER B N 1
ATOM 2540 C CA . SER B 1 4 ? -15.664 -33.562 -22 1 44.84 4 SER B CA 1
ATOM 2541 C C . SER B 1 4 ? -16.891 -32.656 -21.953 1 44.84 4 SER B C 1
ATOM 2543 O O . SER B 1 4 ? -17.094 -31.938 -20.984 1 44.84 4 SER B O 1
ATOM 2545 N N . GLU B 1 5 ? -17.688 -32.625 -22.953 1 46 5 GLU B N 1
ATOM 2546 C CA . GLU B 1 5 ? -18.938 -31.875 -23.062 1 46 5 GLU B CA 1
ATOM 2547 C C . GLU B 1 5 ? -20 -32.438 -22.141 1 46 5 GLU B C 1
ATOM 2549 O O . GLU B 1 5 ? -20.812 -31.672 -21.578 1 46 5 GLU B O 1
ATOM 2554 N N . ILE B 1 6 ? -20.156 -33.688 -22 1 45.84 6 ILE B N 1
ATOM 2555 C CA . ILE B 1 6 ? -21.141 -34.344 -21.125 1 45.84 6 ILE B CA 1
ATOM 2556 C C . ILE B 1 6 ? -20.875 -33.969 -19.672 1 45.84 6 ILE B C 1
ATOM 2558 O O . ILE B 1 6 ? -21.797 -33.719 -18.906 1 45.84 6 ILE B O 1
ATOM 2562 N N . ILE B 1 7 ? -19.578 -33.781 -19.219 1 46.5 7 ILE B N 1
ATOM 2563 C CA . ILE B 1 7 ? -19.141 -33.5 -17.844 1 46.5 7 ILE B CA 1
ATOM 2564 C C . ILE B 1 7 ? -19.5 -32.062 -17.469 1 46.5 7 ILE B C 1
ATOM 2566 O O . ILE B 1 7 ? -19.969 -31.812 -16.359 1 46.5 7 ILE B O 1
ATOM 2570 N N . ILE B 1 8 ? -19.406 -31.078 -18.359 1 49.97 8 ILE B N 1
ATOM 2571 C CA . ILE B 1 8 ? -19.812 -29.703 -18.109 1 49.97 8 ILE B CA 1
ATOM 2572 C C . ILE B 1 8 ? -21.344 -29.625 -18.047 1 49.97 8 ILE B C 1
ATOM 2574 O O . ILE B 1 8 ? -21.906 -28.797 -17.312 1 49.97 8 ILE B O 1
ATOM 2578 N N . GLU B 1 9 ? -21.984 -30.281 -18.875 1 51.19 9 GLU B N 1
ATOM 2579 C CA . GLU B 1 9 ? -23.438 -30.328 -18.938 1 51.19 9 GLU B CA 1
ATOM 2580 C C . GLU B 1 9 ? -24.031 -30.719 -17.578 1 51.19 9 GLU B C 1
ATOM 2582 O O . GLU B 1 9 ? -25.031 -30.141 -17.141 1 51.19 9 GLU B O 1
ATOM 2587 N N . ASP B 1 10 ? -23.562 -31.828 -17.062 1 54.38 10 ASP B N 1
ATOM 2588 C CA . ASP B 1 10 ? -24.047 -32.406 -15.805 1 54.38 10 ASP B CA 1
ATOM 2589 C C . ASP B 1 10 ? -23.719 -31.5 -14.625 1 54.38 10 ASP B C 1
ATOM 2591 O O . ASP B 1 10 ? -24.516 -31.391 -13.68 1 54.38 10 ASP B O 1
ATOM 2595 N N . ARG B 1 11 ? -22.672 -30.703 -14.609 1 54 11 ARG B N 1
ATOM 2596 C CA . ARG B 1 11 ? -22.078 -29.938 -13.516 1 54 11 ARG B CA 1
ATOM 2597 C C . ARG B 1 11 ? -22.875 -28.656 -13.258 1 54 11 ARG B C 1
ATOM 2599 O O . ARG B 1 11 ? -22.844 -28.109 -12.156 1 54 11 ARG B O 1
ATOM 2606 N N . ARG B 1 12 ? -23.422 -28.188 -14.43 1 61.84 12 ARG B N 1
ATOM 2607 C CA . ARG B 1 12 ? -24.359 -27.094 -14.211 1 61.84 12 ARG B CA 1
ATOM 2608 C C . ARG B 1 12 ? -25.75 -27.625 -13.867 1 61.84 12 ARG B C 1
ATOM 2610 O O . ARG B 1 12 ? -26.75 -27.188 -14.461 1 61.84 12 ARG B O 1
ATOM 2617 N N . SER B 1 13 ? -25.656 -28.641 -13.078 1 81 13 SER B N 1
ATOM 2618 C CA . SER B 1 13 ? -26.875 -29.219 -12.516 1 81 13 SER B CA 1
ATOM 2619 C C . SER B 1 13 ? -27.578 -28.25 -11.578 1 81 13 SER B C 1
ATOM 2621 O O . SER B 1 13 ? -26.953 -27.281 -11.109 1 81 13 SER B O 1
ATOM 2623 N N . LEU B 1 14 ? -28.891 -28.297 -11.5 1 88.69 14 LEU B N 1
ATOM 2624 C CA . LEU B 1 14 ? -29.703 -27.531 -10.555 1 88.69 14 LEU B CA 1
ATOM 2625 C C . LEU B 1 14 ? -29.062 -27.547 -9.164 1 88.69 14 LEU B C 1
ATOM 2627 O O . LEU B 1 14 ? -29.109 -26.547 -8.445 1 88.69 14 LEU B O 1
ATOM 2631 N N . LEU B 1 15 ? -28.422 -28.625 -8.906 1 91.38 15 LEU B N 1
ATOM 2632 C CA . LEU B 1 15 ? -27.781 -28.75 -7.602 1 91.38 15 LEU B CA 1
ATOM 2633 C C . LEU B 1 15 ? -26.594 -27.812 -7.484 1 91.38 15 LEU B C 1
ATOM 2635 O O . LEU B 1 15 ? -26.406 -27.156 -6.453 1 91.38 15 LEU B O 1
ATOM 2639 N N . THR B 1 16 ? -25.781 -27.766 -8.523 1 93 16 THR B N 1
ATOM 2640 C CA . THR B 1 16 ? -24.641 -26.844 -8.531 1 93 16 THR B CA 1
ATOM 2641 C C . THR B 1 16 ? -25.109 -25.406 -8.383 1 93 16 THR B C 1
ATOM 2643 O O . THR B 1 16 ? -24.516 -24.625 -7.617 1 93 16 THR B O 1
ATOM 2646 N N . TRP B 1 17 ? -26.172 -25.062 -9.016 1 94.44 17 TRP B N 1
ATOM 2647 C CA . TRP B 1 17 ? -26.734 -23.703 -8.922 1 94.44 17 TRP B CA 1
ATOM 2648 C C . TRP B 1 17 ? -27.219 -23.422 -7.508 1 94.44 17 TRP B C 1
ATOM 2650 O O . TRP B 1 17 ? -26.891 -22.375 -6.934 1 94.44 17 TRP B O 1
ATOM 2660 N N . LEU B 1 18 ? -27.891 -24.328 -6.934 1 95.12 18 LEU B N 1
ATOM 2661 C CA . LEU B 1 18 ? -28.469 -24.141 -5.605 1 95.12 18 LEU B CA 1
ATOM 2662 C C . LEU B 1 18 ? -27.359 -24.062 -4.551 1 95.12 18 LEU B C 1
ATOM 2664 O O . LEU B 1 18 ? -27.422 -23.219 -3.652 1 95.12 18 LEU B O 1
ATOM 2668 N N . LEU B 1 19 ? -26.422 -24.922 -4.664 1 96.06 19 LEU B N 1
ATOM 2669 C CA . LEU B 1 19 ? -25.344 -24.906 -3.689 1 96.06 19 LEU B CA 1
ATOM 2670 C C . LEU B 1 19 ? -24.5 -23.641 -3.812 1 96.06 19 LEU B C 1
ATOM 2672 O O . LEU B 1 19 ? -24.094 -23.062 -2.805 1 96.06 19 LEU B O 1
ATOM 2676 N N . THR B 1 20 ? -24.25 -23.297 -5.051 1 96.5 20 THR B N 1
ATOM 2677 C CA . THR B 1 20 ? -23.484 -22.078 -5.289 1 96.5 20 THR B CA 1
ATOM 2678 C C . THR B 1 20 ? -24.203 -20.859 -4.73 1 96.5 20 THR B C 1
ATOM 2680 O O . THR B 1 20 ? -23.594 -20.062 -4.008 1 96.5 20 THR B O 1
ATOM 2683 N N . LEU B 1 21 ? -25.438 -20.75 -5.066 1 96.81 21 LEU B N 1
ATOM 2684 C CA . LEU B 1 21 ? -26.203 -19.594 -4.617 1 96.81 21 LEU B CA 1
ATOM 2685 C C . LEU B 1 21 ? -26.391 -19.625 -3.104 1 96.81 21 LEU B C 1
ATOM 2687 O O . LEU B 1 21 ? -26.328 -18.578 -2.449 1 96.81 21 LEU B O 1
ATOM 2691 N N . GLY B 1 22 ? -26.609 -20.75 -2.555 1 96.56 22 GLY B N 1
ATOM 2692 C CA . GLY B 1 22 ? -26.688 -20.891 -1.109 1 96.56 22 GLY B CA 1
ATOM 2693 C C . GLY B 1 22 ? -25.406 -20.484 -0.399 1 96.56 22 GLY B C 1
ATOM 2694 O O . GLY B 1 22 ? -25.453 -19.766 0.6 1 96.56 22 GLY B O 1
ATOM 2695 N N . ALA B 1 23 ? -24.344 -20.984 -0.914 1 97.12 23 ALA B N 1
ATOM 2696 C CA . ALA B 1 23 ? -23.047 -20.672 -0.331 1 97.12 23 ALA B CA 1
ATOM 2697 C C . ALA B 1 23 ? -22.75 -19.172 -0.423 1 97.12 23 ALA B C 1
ATOM 2699 O O . ALA B 1 23 ? -22.266 -18.578 0.539 1 97.12 23 ALA B O 1
ATOM 2700 N N . THR B 1 24 ? -23.016 -18.641 -1.584 1 96.81 24 THR B N 1
ATOM 2701 C CA . THR B 1 24 ? -22.766 -17.219 -1.782 1 96.81 24 THR B CA 1
ATOM 2702 C C . THR B 1 24 ? -23.641 -16.375 -0.863 1 96.81 24 THR B C 1
ATOM 2704 O O . THR B 1 24 ? -23.203 -15.359 -0.322 1 96.81 24 THR B O 1
ATOM 2707 N N . CYS B 1 25 ? -24.812 -16.797 -0.695 1 95.62 25 CYS B N 1
ATOM 2708 C CA . CYS B 1 25 ? -25.703 -16.125 0.234 1 95.62 25 CYS B CA 1
ATOM 2709 C C . CYS B 1 25 ? -25.188 -16.219 1.663 1 95.62 25 CYS B C 1
ATOM 2711 O O . CYS B 1 25 ? -25.234 -15.25 2.42 1 95.62 25 CYS B O 1
ATOM 2713 N N . MET B 1 26 ? -24.734 -17.328 1.977 1 95.19 26 MET B N 1
ATOM 2714 C CA . MET B 1 26 ? -24.172 -17.516 3.311 1 95.19 26 MET B CA 1
ATOM 2715 C C . MET B 1 26 ? -23 -16.578 3.555 1 95.19 26 MET B C 1
ATOM 2717 O O . MET B 1 26 ? -22.891 -15.969 4.617 1 95.19 26 MET B O 1
ATOM 2721 N N . ILE B 1 27 ? -22.156 -16.469 2.594 1 94.5 27 ILE B N 1
ATOM 2722 C CA . ILE B 1 27 ? -21 -15.57 2.682 1 94.5 27 ILE B CA 1
ATOM 2723 C C . ILE B 1 27 ? -21.484 -14.133 2.82 1 94.5 27 ILE B C 1
ATOM 2725 O O . ILE B 1 27 ? -21 -13.383 3.67 1 94.5 27 ILE B O 1
ATOM 2729 N N . GLY B 1 28 ? -22.453 -13.797 2.047 1 91.69 28 GLY B N 1
ATOM 2730 C CA . GLY B 1 28 ? -23.016 -12.453 2.084 1 91.69 28 GLY B CA 1
ATOM 2731 C C . GLY B 1 28 ? -23.672 -12.117 3.404 1 91.69 28 GLY B C 1
ATOM 2732 O O . GLY B 1 28 ? -23.547 -11 3.906 1 91.69 28 GLY B O 1
ATOM 2733 N N . LEU B 1 29 ? -24.312 -13.031 3.977 1 89.94 29 LEU B N 1
ATOM 2734 C CA . LEU B 1 29 ? -25.031 -12.836 5.223 1 89.94 29 LEU B CA 1
ATOM 2735 C C . LEU B 1 29 ? -24.078 -12.641 6.391 1 89.94 29 LEU B C 1
ATOM 2737 O O . LEU B 1 29 ? -24.453 -12.117 7.441 1 89.94 29 LEU B O 1
ATOM 2741 N N . SER B 1 30 ? -22.906 -13.039 6.191 1 89.12 30 SER B N 1
ATOM 2742 C CA . SER B 1 30 ? -21.906 -12.797 7.234 1 89.12 30 SER B CA 1
ATOM 2743 C C . SER B 1 30 ? -21.688 -11.305 7.445 1 89.12 30 SER B C 1
ATOM 2745 O O . SER B 1 30 ? -21.188 -10.891 8.492 1 89.12 30 SER B O 1
ATOM 2747 N N . GLY B 1 31 ? -22.062 -10.523 6.477 1 85.88 31 GLY B N 1
ATOM 2748 C CA . GLY B 1 31 ? -21.906 -9.078 6.551 1 85.88 31 GLY B CA 1
ATOM 2749 C C . GLY B 1 31 ? -22.844 -8.43 7.555 1 85.88 31 GLY B C 1
ATOM 2750 O O . GLY B 1 31 ? -22.609 -7.301 7.988 1 85.88 31 GLY B O 1
ATOM 2751 N N . ILE B 1 32 ? -23.828 -9.164 7.93 1 86.31 32 ILE B N 1
ATOM 2752 C CA . ILE B 1 32 ? -24.797 -8.594 8.867 1 86.31 32 ILE B CA 1
ATOM 2753 C C . ILE B 1 32 ? -24.547 -9.148 10.266 1 86.31 32 ILE B C 1
ATOM 2755 O O . ILE B 1 32 ? -25.125 -8.664 11.242 1 86.31 32 ILE B O 1
ATOM 2759 N N . LEU B 1 33 ? -23.625 -10.008 10.375 1 85.19 33 LEU B N 1
ATOM 2760 C CA . LEU B 1 33 ? -23.328 -10.633 11.656 1 85.19 33 LEU B CA 1
ATOM 2761 C C . LEU B 1 33 ? -22.844 -9.594 12.672 1 85.19 33 LEU B C 1
ATOM 2763 O O . LEU B 1 33 ? -23.188 -9.664 13.852 1 85.19 33 LEU B O 1
ATOM 2767 N N . PRO B 1 34 ? -22.172 -8.625 12.227 1 83.81 34 PRO B N 1
ATOM 2768 C CA . PRO B 1 34 ? -21.688 -7.625 13.195 1 83.81 34 PRO B CA 1
ATOM 2769 C C . PRO B 1 34 ? -22.828 -6.875 13.875 1 83.81 34 PRO B C 1
ATOM 2771 O O . PRO B 1 34 ? -22.656 -6.328 14.961 1 83.81 34 PRO B O 1
ATOM 2774 N N . LEU B 1 35 ? -23.953 -6.812 13.211 1 79.44 35 LEU B N 1
ATOM 2775 C CA . LEU B 1 35 ? -25.141 -6.195 13.82 1 79.44 35 LEU B CA 1
ATOM 2776 C C . LEU B 1 35 ? -25.5 -6.91 15.117 1 79.44 35 LEU B C 1
ATOM 2778 O O . LEU B 1 35 ? -26.031 -6.289 16.047 1 79.44 35 LEU B O 1
ATOM 2782 N N . LEU B 1 36 ? -25.203 -8.133 15.133 1 78 36 LEU B N 1
ATOM 2783 C CA . LEU B 1 36 ? -25.531 -8.938 16.297 1 78 36 LEU B CA 1
ATOM 2784 C C . LEU B 1 36 ? -24.484 -8.781 17.391 1 78 36 LEU B C 1
ATOM 2786 O O . LEU B 1 36 ? -24.766 -8.984 18.578 1 78 36 LEU B O 1
ATOM 2790 N N . ILE B 1 37 ? -23.328 -8.375 17.016 1 73.44 37 ILE B N 1
ATOM 2791 C CA . ILE B 1 37 ? -22.203 -8.336 17.938 1 73.44 37 ILE B CA 1
ATOM 2792 C C . ILE B 1 37 ? -22.031 -6.918 18.484 1 73.44 37 ILE B C 1
ATOM 2794 O O . ILE B 1 37 ? -21.703 -6.734 19.656 1 73.44 37 ILE B O 1
ATOM 2798 N N . ILE B 1 38 ? -22.281 -5.969 17.609 1 68.31 38 ILE B N 1
ATOM 2799 C CA . ILE B 1 38 ? -22.094 -4.582 18.031 1 68.31 38 ILE B CA 1
ATOM 2800 C C . ILE B 1 38 ? -23.344 -4.066 18.719 1 68.31 38 ILE B C 1
ATOM 2802 O O . ILE B 1 38 ? -24.406 -3.988 18.094 1 68.31 38 ILE B O 1
ATOM 2806 N N . PRO B 1 39 ? -23.156 -3.771 20.047 1 65.25 39 PRO B N 1
ATOM 2807 C CA . PRO B 1 39 ? -24.328 -3.328 20.812 1 65.25 39 PRO B CA 1
ATOM 2808 C C . PRO B 1 39 ? -24.906 -2.018 20.281 1 65.25 39 PRO B C 1
ATOM 2810 O O . PRO B 1 39 ? -24.172 -1.161 19.797 1 65.25 39 PRO B O 1
ATOM 2813 N N . PRO B 1 40 ? -26.219 -1.964 20.328 1 63.88 40 PRO B N 1
ATOM 2814 C CA . PRO B 1 40 ? -26.906 -0.758 19.859 1 63.88 40 PRO B CA 1
ATOM 2815 C C . PRO B 1 40 ? -26.438 0.504 20.578 1 63.88 40 PRO B C 1
ATOM 2817 O O . PRO B 1 40 ? -26.422 1.588 19.984 1 63.88 40 PRO B O 1
ATOM 2820 N N . GLU B 1 41 ? -26.016 0.312 21.75 1 60.19 41 GLU B N 1
ATOM 2821 C CA . GLU B 1 41 ? -25.562 1.458 22.547 1 60.19 41 GLU B CA 1
ATOM 2822 C C . GLU B 1 41 ? -24.297 2.07 21.953 1 60.19 41 GLU B C 1
ATOM 2824 O O . GLU B 1 41 ? -24.078 3.277 22.062 1 60.19 41 GLU B O 1
ATOM 2829 N N . MET B 1 42 ? -23.562 1.175 21.344 1 57.25 42 MET B N 1
ATOM 2830 C CA . MET B 1 42 ? -22.328 1.655 20.75 1 57.25 42 MET B CA 1
ATOM 2831 C C . MET B 1 42 ? -22.609 2.578 19.578 1 57.25 42 MET B C 1
ATOM 2833 O O . MET B 1 42 ? -21.891 3.559 19.359 1 57.25 42 MET B O 1
ATOM 2837 N N . GLY B 1 43 ? -23.641 2.25 18.859 1 54.66 43 GLY B N 1
ATOM 2838 C CA . GLY B 1 43 ? -24.062 3.102 17.766 1 54.66 43 GLY B CA 1
ATOM 2839 C C . GLY B 1 43 ? -24.516 4.477 18.203 1 54.66 43 GLY B C 1
ATOM 2840 O O . GLY B 1 43 ? -24.203 5.48 17.562 1 54.66 43 GLY B O 1
ATOM 2841 N N . LEU B 1 44 ? -25.172 4.484 19.266 1 51 44 LEU B N 1
ATOM 2842 C CA . LEU B 1 44 ? -25.672 5.738 19.828 1 51 44 LEU B CA 1
ATOM 2843 C C . LEU B 1 44 ? -24.531 6.562 20.406 1 51 44 LEU B C 1
ATOM 2845 O O . LEU B 1 44 ? -24.484 7.785 20.25 1 51 44 LEU B O 1
ATOM 2849 N N . ARG B 1 45 ? -23.719 5.898 21.047 1 49.81 45 ARG B N 1
ATOM 2850 C CA . ARG B 1 45 ? -22.594 6.578 21.688 1 49.81 45 ARG B CA 1
ATOM 2851 C C . ARG B 1 45 ? -21.625 7.129 20.656 1 49.81 45 ARG B C 1
ATOM 2853 O O . ARG B 1 45 ? -20.953 8.133 20.906 1 49.81 45 ARG B O 1
ATOM 2860 N N . LEU B 1 46 ? -21.453 6.422 19.562 1 54.91 46 LEU B N 1
ATOM 2861 C CA . LEU B 1 46 ? -20.625 6.879 18.453 1 54.91 46 LEU B CA 1
ATOM 2862 C C . LEU B 1 46 ? -21.109 8.219 17.922 1 54.91 46 LEU B C 1
ATOM 2864 O O . LEU B 1 46 ? -20.297 9.062 17.531 1 54.91 46 LEU B O 1
ATOM 2868 N N . ARG B 1 47 ? -22.438 8.297 17.922 1 47.84 47 ARG B N 1
ATOM 2869 C CA . ARG B 1 47 ? -23.047 9.539 17.453 1 47.84 47 ARG B CA 1
ATOM 2870 C C . ARG B 1 47 ? -22.797 10.672 18.438 1 47.84 47 ARG B C 1
ATOM 2872 O O . ARG B 1 47 ? -22.656 11.828 18.031 1 47.84 47 ARG B O 1
ATOM 2879 N N . GLU B 1 48 ? -22.812 10.18 19.578 1 47.34 48 GLU B N 1
ATOM 2880 C CA . GLU B 1 48 ? -22.656 11.234 20.578 1 47.34 48 GLU B CA 1
ATOM 2881 C C . GLU B 1 48 ? -21.188 11.508 20.875 1 47.34 48 GLU B C 1
ATOM 2883 O O . GLU B 1 48 ? -20.859 12.25 21.812 1 47.34 48 GLU B O 1
ATOM 2888 N N . ASN B 1 49 ? -20.422 11.43 19.906 1 45.81 49 ASN B N 1
ATOM 2889 C CA . ASN B 1 49 ? -19.031 11.852 20.062 1 45.81 49 ASN B CA 1
ATOM 2890 C C . ASN B 1 49 ? -18.484 11.469 21.438 1 45.81 49 ASN B C 1
ATOM 2892 O O . ASN B 1 49 ? -17.719 12.219 22.047 1 45.81 49 ASN B O 1
ATOM 2896 N N . SER B 1 50 ? -19.203 10.594 22.172 1 46.06 50 SER B N 1
ATOM 2897 C CA . SER B 1 50 ? -18.766 10.336 23.547 1 46.06 50 SER B CA 1
ATOM 2898 C C . SER B 1 50 ? -17.406 9.648 23.578 1 46.06 50 SER B C 1
ATOM 2900 O O . SER B 1 50 ? -17.031 8.984 22.609 1 46.06 50 SER B O 1
ATOM 2902 N N . GLU B 1 51 ? -16.516 9.953 24.516 1 50.81 51 GLU B N 1
ATOM 2903 C CA . GLU B 1 51 ? -15.164 9.523 24.844 1 50.81 51 GLU B CA 1
ATOM 2904 C C . GLU B 1 51 ? -15.039 8.008 24.781 1 50.81 51 GLU B C 1
ATOM 2906 O O . GLU B 1 51 ? -14.016 7.473 24.344 1 50.81 51 GLU B O 1
ATOM 2911 N N . THR B 1 52 ? -16.031 7.262 25.297 1 49.16 52 THR B N 1
ATOM 2912 C CA . THR B 1 52 ? -15.961 5.816 25.484 1 49.16 52 THR B CA 1
ATOM 2913 C C . THR B 1 52 ? -16.266 5.09 24.172 1 49.16 52 THR B C 1
ATOM 2915 O O . THR B 1 52 ? -15.602 4.113 23.828 1 49.16 52 THR B O 1
ATOM 2918 N N . GLY B 1 53 ? -17.344 5.484 23.484 1 51.59 53 GLY B N 1
ATOM 2919 C CA . GLY B 1 53 ? -17.734 4.902 22.219 1 51.59 53 GLY B CA 1
ATOM 2920 C C . GLY B 1 53 ? -16.672 5.07 21.141 1 51.59 53 GLY B C 1
ATOM 2921 O O . GLY B 1 53 ? -16.484 4.18 20.312 1 51.59 53 GLY B O 1
ATOM 2922 N N . GLY B 1 54 ? -15.93 6.047 21.422 1 63.75 54 GLY B N 1
ATOM 2923 C CA . GLY B 1 54 ? -14.859 6.391 20.516 1 63.75 54 GLY B CA 1
ATOM 2924 C C . GLY B 1 54 ? -13.664 5.461 20.609 1 63.75 54 GLY B C 1
ATOM 2925 O O . GLY B 1 54 ? -13.031 5.137 19.609 1 63.75 54 GLY B O 1
ATOM 2926 N N . GLY B 1 55 ? -13.711 4.75 21.828 1 77.88 55 GLY B N 1
ATOM 2927 C CA . GLY B 1 55 ? -12.578 3.879 22.062 1 77.88 55 GLY B CA 1
ATOM 2928 C C . GLY B 1 55 ? -12.727 2.512 21.422 1 77.88 55 GLY B C 1
ATOM 2929 O O . GLY B 1 55 ? -11.82 2.033 20.75 1 77.88 55 GLY B O 1
ATOM 2930 N N . THR B 1 56 ? -13.922 1.92 21.547 1 83.81 56 THR B N 1
ATOM 2931 C CA . THR B 1 56 ? -14.156 0.588 21 1 83.81 56 THR B CA 1
ATOM 2932 C C . THR B 1 56 ? -14.156 0.623 19.484 1 83.81 56 THR B C 1
ATOM 2934 O O . THR B 1 56 ? -13.617 -0.282 18.828 1 83.81 56 THR B O 1
ATOM 2937 N N . LEU B 1 57 ? -14.719 1.627 18.969 1 85.38 57 LEU B N 1
ATOM 2938 C CA . LEU B 1 57 ? -14.758 1.765 17.516 1 85.38 57 LEU B CA 1
ATOM 2939 C C . LEU B 1 57 ? -13.352 1.885 16.938 1 85.38 57 LEU B C 1
ATOM 2941 O O . LEU B 1 57 ? -13.055 1.303 15.898 1 85.38 57 LEU B O 1
ATOM 2945 N N . ARG B 1 58 ? -12.547 2.531 17.688 1 89.75 58 ARG B N 1
ATOM 2946 C CA . ARG B 1 58 ? -11.18 2.699 17.203 1 89.75 58 ARG B CA 1
ATOM 2947 C C . ARG B 1 58 ? -10.406 1.387 17.281 1 89.75 58 ARG B C 1
ATOM 2949 O O . ARG B 1 58 ? -9.547 1.116 16.453 1 89.75 58 ARG B O 1
ATOM 2956 N N . LEU B 1 59 ? -10.789 0.606 18.266 1 91.5 59 LEU B N 1
ATOM 2957 C CA . LEU B 1 59 ? -10.18 -0.719 18.344 1 91.5 59 LEU B CA 1
ATOM 2958 C C . LEU B 1 59 ? -10.617 -1.586 17.172 1 91.5 59 LEU B C 1
ATOM 2960 O O . LEU B 1 59 ? -9.789 -2.275 16.562 1 91.5 59 LEU B O 1
ATOM 2964 N N . LEU B 1 60 ? -11.852 -1.452 16.844 1 89.88 60 LEU B N 1
ATOM 2965 C CA . LEU B 1 60 ? -12.375 -2.211 15.719 1 89.88 60 LEU B CA 1
ATOM 2966 C C . LEU B 1 60 ? -11.773 -1.717 14.406 1 89.88 60 LEU B C 1
ATOM 2968 O O . LEU B 1 60 ? -11.5 -2.514 13.508 1 89.88 60 LEU B O 1
ATOM 2972 N N . LEU B 1 61 ? -11.562 -0.476 14.375 1 91.19 61 LEU B N 1
ATOM 2973 C CA . LEU B 1 61 ? -10.93 0.103 13.195 1 91.19 61 LEU B CA 1
ATOM 2974 C C . LEU B 1 61 ? -9.492 -0.387 13.055 1 91.19 61 LEU B C 1
ATOM 2976 O O . LEU B 1 61 ? -9.031 -0.67 11.945 1 91.19 61 LEU B O 1
ATOM 2980 N N . GLY B 1 62 ? -8.836 -0.45 14.211 1 94.25 62 GLY B N 1
ATOM 2981 C CA . GLY B 1 62 ? -7.496 -1.026 14.18 1 94.25 62 GLY B CA 1
ATOM 2982 C C . GLY B 1 62 ? -7.473 -2.449 13.656 1 94.25 62 GLY B C 1
ATOM 2983 O O . GLY B 1 62 ? -6.66 -2.785 12.797 1 94.25 62 GLY B O 1
ATOM 2984 N N . PHE B 1 63 ? -8.359 -3.227 14.109 1 93.69 63 PHE B N 1
ATOM 2985 C CA . PHE B 1 63 ? -8.492 -4.605 13.648 1 93.69 63 PHE B CA 1
ATOM 2986 C C . PHE B 1 63 ? -8.805 -4.66 12.164 1 93.69 63 PHE B C 1
ATOM 2988 O O . PHE B 1 63 ? -8.273 -5.508 11.438 1 93.69 63 PHE B O 1
ATOM 2995 N N . ALA B 1 64 ? -9.609 -3.738 11.727 1 91.38 64 ALA B N 1
ATOM 2996 C CA . ALA B 1 64 ? -9.984 -3.664 10.32 1 91.38 64 ALA B CA 1
ATOM 2997 C C . ALA B 1 64 ? -8.781 -3.342 9.445 1 91.38 64 ALA B C 1
ATOM 2999 O O . ALA B 1 64 ? -8.57 -3.967 8.398 1 91.38 64 ALA B O 1
ATOM 3000 N N . VAL B 1 65 ? -7.977 -2.428 9.867 1 94.81 65 VAL B N 1
ATOM 3001 C CA . VAL B 1 65 ? -6.797 -2.018 9.117 1 94.81 65 VAL B CA 1
ATOM 3002 C C . VAL B 1 65 ? -5.832 -3.193 8.984 1 94.81 65 VAL B C 1
ATOM 3004 O O . VAL B 1 65 ? -5.379 -3.514 7.883 1 94.81 65 VAL B O 1
ATOM 3007 N N . GLY B 1 66 ? -5.59 -3.865 10.102 1 95.12 66 GLY B N 1
ATOM 3008 C CA . GLY B 1 66 ? -4.711 -5.023 10.086 1 95.12 66 GLY B CA 1
ATOM 3009 C C . GLY B 1 66 ? -5.242 -6.164 9.234 1 95.12 66 GLY B C 1
ATOM 3010 O O . GLY B 1 66 ? -4.496 -6.773 8.469 1 95.12 66 GLY B O 1
ATOM 3011 N N . GLY B 1 67 ? -6.484 -6.391 9.398 1 93.38 67 GLY B N 1
ATOM 3012 C CA . GLY B 1 67 ? -7.105 -7.445 8.617 1 93.38 67 GLY B CA 1
ATOM 3013 C C . GLY B 1 67 ? -7.098 -7.16 7.121 1 93.38 67 GLY B C 1
ATOM 3014 O O . GLY B 1 67 ? -6.816 -8.055 6.32 1 93.38 67 GLY B O 1
ATOM 3015 N N . LEU B 1 68 ? -7.383 -5.941 6.773 1 93.19 68 LEU B N 1
ATOM 3016 C CA . LEU B 1 68 ? -7.422 -5.551 5.367 1 93.19 68 LEU B CA 1
ATOM 3017 C C . LEU B 1 68 ? -6.039 -5.66 4.734 1 93.19 68 LEU B C 1
ATOM 3019 O O . LEU B 1 68 ? -5.883 -6.262 3.67 1 93.19 68 LEU B O 1
ATOM 3023 N N . LEU B 1 69 ? -5.043 -5.117 5.391 1 96.31 69 LEU B N 1
ATOM 3024 C CA . LEU B 1 69 ? -3.684 -5.137 4.855 1 96.31 69 LEU B CA 1
ATOM 3025 C C . LEU B 1 69 ? -3.113 -6.551 4.871 1 96.31 69 LEU B C 1
ATOM 3027 O O . LEU B 1 69 ? -2.373 -6.938 3.961 1 96.31 69 LEU B O 1
ATOM 3031 N N . GLY B 1 70 ? -3.434 -7.277 5.93 1 95.31 70 GLY B N 1
ATOM 3032 C CA . GLY B 1 70 ? -3.055 -8.68 5.941 1 95.31 70 GLY B CA 1
ATOM 3033 C C . GLY B 1 70 ? -3.66 -9.469 4.793 1 95.31 70 GLY B C 1
ATOM 3034 O O . GLY B 1 70 ? -2.977 -10.273 4.16 1 95.31 70 GLY B O 1
ATOM 3035 N N . ASP B 1 71 ? -4.914 -9.211 4.559 1 92.62 71 ASP B N 1
ATOM 3036 C CA . ASP B 1 71 ? -5.598 -9.867 3.447 1 92.62 71 ASP B CA 1
ATOM 3037 C C . ASP B 1 71 ? -4.934 -9.523 2.115 1 92.62 71 ASP B C 1
ATOM 3039 O O . ASP B 1 71 ? -4.715 -10.398 1.278 1 92.62 71 ASP B O 1
ATOM 3043 N N . VAL B 1 72 ? -4.598 -8.273 1.923 1 95.5 72 VAL B N 1
ATOM 3044 C CA . VAL B 1 72 ? -4.02 -7.789 0.673 1 95.5 72 VAL B CA 1
ATOM 3045 C C . VAL B 1 72 ? -2.689 -8.492 0.411 1 95.5 72 VAL B C 1
ATOM 3047 O O . VAL B 1 72 ? -2.496 -9.094 -0.646 1 95.5 72 VAL B O 1
ATOM 3050 N N . PHE B 1 73 ? -1.802 -8.547 1.386 1 96.5 73 PHE B N 1
ATOM 3051 C CA . PHE B 1 73 ? -0.424 -8.953 1.141 1 96.5 73 PHE B CA 1
ATOM 3052 C C . PHE B 1 73 ? -0.266 -10.461 1.315 1 96.5 73 PHE B C 1
ATOM 3054 O O . PHE B 1 73 ? 0.622 -11.07 0.717 1 96.5 73 PHE B O 1
ATOM 3061 N N . LEU B 1 74 ? -1.152 -11.062 2.061 1 94.38 74 LEU B N 1
ATOM 3062 C CA . LEU B 1 74 ? -0.947 -12.477 2.354 1 94.38 74 LEU B CA 1
ATOM 3063 C C . LEU B 1 74 ? -1.915 -13.344 1.556 1 94.38 74 LEU B C 1
ATOM 3065 O O . LEU B 1 74 ? -1.708 -14.555 1.422 1 94.38 74 LEU B O 1
ATOM 3069 N N . HIS B 1 75 ? -2.943 -12.68 1.07 1 92.44 75 HIS B N 1
ATOM 3070 C CA . HIS B 1 75 ? -3.951 -13.492 0.4 1 92.44 75 HIS B CA 1
ATOM 3071 C C . HIS B 1 75 ? -4.242 -12.969 -1.001 1 92.44 75 HIS B C 1
ATOM 3073 O O . HIS B 1 75 ? -3.938 -13.633 -1.994 1 92.44 75 HIS B O 1
ATOM 3079 N N . LEU B 1 76 ? -4.707 -11.789 -1.175 1 92.88 76 LEU B N 1
ATOM 3080 C CA . LEU B 1 76 ? -5.199 -11.266 -2.443 1 92.88 76 LEU B CA 1
ATOM 3081 C C . LEU B 1 76 ? -4.082 -11.219 -3.482 1 92.88 76 LEU B C 1
ATOM 3083 O O . LEU B 1 76 ? -4.25 -11.711 -4.602 1 92.88 76 LEU B O 1
ATOM 3087 N N . LEU B 1 77 ? -2.943 -10.688 -3.084 1 95.06 77 LEU B N 1
ATOM 3088 C CA . LEU B 1 77 ? -1.863 -10.508 -4.051 1 95.06 77 LEU B CA 1
ATOM 3089 C C . LEU B 1 77 ? -1.269 -11.859 -4.445 1 95.06 77 LEU B C 1
ATOM 3091 O O . LEU B 1 77 ? -1.13 -12.156 -5.637 1 95.06 77 LEU B O 1
ATOM 3095 N N . PRO B 1 78 ? -0.973 -12.727 -3.508 1 93.06 78 PRO B N 1
ATOM 3096 C CA . PRO B 1 78 ? -0.481 -14.047 -3.904 1 93.06 78 PRO B CA 1
ATOM 3097 C C . PRO B 1 78 ? -1.47 -14.805 -4.789 1 93.06 78 PRO B C 1
ATOM 3099 O O . PRO B 1 78 ? -1.07 -15.414 -5.785 1 93.06 78 PRO B O 1
ATOM 3102 N N . GLU B 1 79 ? -2.742 -14.727 -4.461 1 90.62 79 GLU B N 1
ATOM 3103 C CA . GLU B 1 79 ? -3.758 -15.406 -5.262 1 90.62 79 GLU B CA 1
ATOM 3104 C C . GLU B 1 79 ? -3.863 -14.797 -6.652 1 90.62 79 GLU B C 1
ATOM 3106 O O . GLU B 1 79 ? -4.059 -15.508 -7.641 1 90.62 79 GLU B O 1
ATOM 3111 N N . SER B 1 80 ? -3.766 -13.508 -6.707 1 92.62 80 SER B N 1
ATOM 3112 C CA . SER B 1 80 ? -3.848 -12.836 -8 1 92.62 80 SER B CA 1
ATOM 3113 C C . SER B 1 80 ? -2.711 -13.273 -8.922 1 92.62 80 SER B C 1
ATOM 3115 O O . SER B 1 80 ? -2.914 -13.461 -10.125 1 92.62 80 SER B O 1
ATOM 3117 N N . VAL B 1 81 ? -1.546 -13.422 -8.391 1 92.75 81 VAL B N 1
ATOM 3118 C CA . VAL B 1 81 ? -0.392 -13.828 -9.188 1 92.75 81 VAL B CA 1
ATOM 3119 C C . VAL B 1 81 ? -0.603 -15.25 -9.711 1 92.75 81 VAL B C 1
ATOM 3121 O O . VAL B 1 81 ? -0.283 -15.547 -10.859 1 92.75 81 VAL B O 1
ATOM 3124 N N . GLU B 1 82 ? -1.164 -16.062 -8.898 1 89 82 GLU B N 1
ATOM 3125 C CA . GLU B 1 82 ? -1.434 -17.438 -9.312 1 89 82 GLU B CA 1
ATOM 3126 C C . GLU B 1 82 ? -2.447 -17.484 -10.453 1 89 82 GLU B C 1
ATOM 3128 O O . GLU B 1 82 ? -2.275 -18.234 -11.414 1 89 82 GLU B O 1
ATOM 3133 N N . ILE B 1 83 ? -3.469 -16.703 -10.336 1 87.56 83 ILE B N 1
ATOM 3134 C CA . ILE B 1 83 ? -4.512 -16.672 -11.359 1 87.56 83 ILE B CA 1
ATOM 3135 C C . ILE B 1 83 ? -3.938 -16.125 -12.664 1 87.56 83 ILE B C 1
ATOM 3137 O O . ILE B 1 83 ? -4.219 -16.656 -13.742 1 87.56 83 ILE B O 1
ATOM 3141 N N . LEU B 1 84 ? -3.131 -15.141 -12.562 1 88.94 84 LEU B N 1
ATOM 3142 C CA . LEU B 1 84 ? -2.539 -14.516 -13.734 1 88.94 84 LEU B CA 1
ATOM 3143 C C . LEU B 1 84 ? -1.563 -15.469 -14.422 1 88.94 84 LEU B C 1
ATOM 3145 O O . LEU B 1 84 ? -1.468 -15.492 -15.648 1 88.94 84 LEU B O 1
ATOM 3149 N N . LYS B 1 85 ? -0.864 -16.297 -13.672 1 86.31 85 LYS B N 1
ATOM 3150 C CA . LYS B 1 85 ? 0.062 -17.281 -14.211 1 86.31 85 LYS B CA 1
ATOM 3151 C C . LYS B 1 85 ? -0.684 -18.375 -14.992 1 86.31 85 LYS B C 1
ATOM 3153 O O . LYS B 1 85 ? -0.251 -18.781 -16.078 1 86.31 85 LYS B O 1
ATOM 3158 N N . ASN B 1 86 ? -1.705 -18.766 -14.422 1 81.62 86 ASN B N 1
ATOM 3159 C CA . ASN B 1 86 ? -2.428 -19.906 -14.977 1 81.62 86 ASN B CA 1
ATOM 3160 C C . ASN B 1 86 ? -3.346 -19.484 -16.125 1 81.62 86 ASN B C 1
ATOM 3162 O O . ASN B 1 86 ? -3.627 -20.281 -17.016 1 81.62 86 ASN B O 1
ATOM 3166 N N . THR B 1 87 ? -3.76 -18.281 -16.047 1 69.81 87 THR B N 1
ATOM 3167 C CA . THR B 1 87 ? -4.82 -17.938 -17 1 69.81 87 THR B CA 1
ATOM 3168 C C . THR B 1 87 ? -4.41 -16.75 -17.859 1 69.81 87 THR B C 1
ATOM 3170 O O . THR B 1 87 ? -4.949 -16.562 -18.953 1 69.81 87 THR B O 1
ATOM 3173 N N . GLY B 1 88 ? -3.516 -15.922 -17.375 1 62 88 GLY B N 1
ATOM 3174 C CA . GLY B 1 88 ? -3.277 -14.648 -18.047 1 62 88 GLY B CA 1
ATOM 3175 C C . GLY B 1 88 ? -2.244 -14.742 -19.156 1 62 88 GLY B C 1
ATOM 3176 O O . GLY B 1 88 ? -1.877 -13.727 -19.75 1 62 88 GLY B O 1
ATOM 3177 N N . GLY B 1 89 ? -1.931 -15.992 -19.422 1 66.88 89 GLY B N 1
ATOM 3178 C CA . GLY B 1 89 ? -1.006 -16.156 -20.547 1 66.88 89 GLY B CA 1
ATOM 3179 C C . GLY B 1 89 ? 0.401 -15.688 -20.219 1 66.88 89 GLY B C 1
ATOM 3180 O O . GLY B 1 89 ? 1.2 -15.438 -21.125 1 66.88 89 GLY B O 1
ATOM 3181 N N . TYR B 1 90 ? 0.615 -15.398 -18.969 1 66.81 90 TYR B N 1
ATOM 3182 C CA . TYR B 1 90 ? 1.958 -14.938 -18.641 1 66.81 90 TYR B CA 1
ATOM 3183 C C . TYR B 1 90 ? 2.9 -16.125 -18.422 1 66.81 90 TYR B C 1
ATOM 3185 O O . TYR B 1 90 ? 2.529 -17.109 -17.781 1 66.81 90 TYR B O 1
ATOM 3193 N N . THR B 1 91 ? 3.898 -16.172 -19.172 1 67.25 91 THR B N 1
ATOM 3194 C CA . THR B 1 91 ? 4.797 -17.328 -19.297 1 67.25 91 THR B CA 1
ATOM 3195 C C . THR B 1 91 ? 5.738 -17.406 -18.094 1 67.25 91 THR B C 1
ATOM 3197 O O . THR B 1 91 ? 6.207 -18.484 -17.734 1 67.25 91 THR B O 1
ATOM 3200 N N . ASP B 1 92 ? 5.98 -16.266 -17.453 1 81.06 92 ASP B N 1
ATOM 3201 C CA . ASP B 1 92 ? 6.977 -16.359 -16.391 1 81.06 92 ASP B CA 1
ATOM 3202 C C . ASP B 1 92 ? 6.488 -15.672 -15.117 1 81.06 92 ASP B C 1
ATOM 3204 O O . ASP B 1 92 ? 5.59 -14.828 -15.164 1 81.06 92 ASP B O 1
ATOM 3208 N N . ASP B 1 93 ? 6.957 -16.125 -14.008 1 84.25 93 ASP B N 1
ATOM 3209 C CA . ASP B 1 93 ? 6.594 -15.68 -12.672 1 84.25 93 ASP B CA 1
ATOM 3210 C C . ASP B 1 93 ? 6.773 -14.164 -12.523 1 84.25 93 ASP B C 1
ATOM 3212 O O . ASP B 1 93 ? 5.926 -13.492 -11.945 1 84.25 93 ASP B O 1
ATOM 3216 N N . GLU B 1 94 ? 7.73 -13.672 -13.156 1 85.62 94 GLU B N 1
ATOM 3217 C CA . GLU B 1 94 ? 8.047 -12.25 -13.023 1 85.62 94 GLU B CA 1
ATOM 3218 C C . GLU B 1 94 ? 7.008 -11.391 -13.734 1 85.62 94 GLU B C 1
ATOM 3220 O O . GLU B 1 94 ? 6.602 -10.344 -13.219 1 85.62 94 GLU B O 1
ATOM 3225 N N . SER B 1 95 ? 6.602 -11.859 -14.875 1 88.56 95 SER B N 1
ATOM 3226 C CA . SER B 1 95 ? 5.609 -11.117 -15.641 1 88.56 95 SER B CA 1
ATOM 3227 C C . SER B 1 95 ? 4.258 -11.109 -14.938 1 88.56 95 SER B C 1
ATOM 3229 O O . SER B 1 95 ? 3.537 -10.109 -14.969 1 88.56 95 SER B O 1
ATOM 3231 N N . ALA B 1 96 ? 3.93 -12.18 -14.328 1 91.44 96 ALA B N 1
ATOM 3232 C CA . ALA B 1 96 ? 2.678 -12.266 -13.578 1 91.44 96 ALA B CA 1
ATOM 3233 C C . ALA B 1 96 ? 2.699 -11.336 -12.375 1 91.44 96 ALA B C 1
ATOM 3235 O O . ALA B 1 96 ? 1.695 -10.688 -12.062 1 91.44 96 ALA B O 1
ATOM 3236 N N . LEU B 1 97 ? 3.865 -11.281 -11.75 1 92.88 97 LEU B N 1
ATOM 3237 C CA . LEU B 1 97 ? 4.031 -10.406 -10.594 1 92.88 97 LEU B CA 1
ATOM 3238 C C . LEU B 1 97 ? 3.891 -8.945 -10.992 1 92.88 97 LEU B C 1
ATOM 3240 O O . LEU B 1 97 ? 3.217 -8.172 -10.305 1 92.88 97 LEU B O 1
ATOM 3244 N N . ARG B 1 98 ? 4.438 -8.609 -12.055 1 92.88 98 ARG B N 1
ATOM 3245 C CA . ARG B 1 98 ? 4.375 -7.234 -12.539 1 92.88 98 ARG B CA 1
ATOM 3246 C C . ARG B 1 98 ? 2.961 -6.875 -12.984 1 92.88 98 ARG B C 1
ATOM 3248 O O . ARG B 1 98 ? 2.496 -5.758 -12.742 1 92.88 98 ARG B O 1
ATOM 3255 N N . ALA B 1 99 ? 2.348 -7.824 -13.641 1 93.25 99 ALA B N 1
ATOM 3256 C CA . ALA B 1 99 ? 0.962 -7.59 -14.039 1 93.25 99 ALA B CA 1
ATOM 3257 C C . ALA B 1 99 ? 0.068 -7.371 -12.82 1 93.25 99 ALA B C 1
ATOM 3259 O O . ALA B 1 99 ? -0.785 -6.48 -12.82 1 93.25 99 ALA B O 1
ATOM 3260 N N . SER B 1 100 ? 0.274 -8.188 -11.844 1 95.31 100 SER B N 1
ATOM 3261 C CA . SER B 1 100 ? -0.458 -8.016 -10.594 1 95.31 100 SER B CA 1
ATOM 3262 C C . SER B 1 100 ? -0.187 -6.645 -9.977 1 95.31 100 SER B C 1
ATOM 3264 O O . SER B 1 100 ? -1.107 -5.98 -9.5 1 95.31 100 SER B O 1
ATOM 3266 N N . GLY B 1 101 ? 1.111 -6.238 -10.039 1 96.25 101 GLY B N 1
ATOM 3267 C CA . GLY B 1 101 ? 1.49 -4.926 -9.531 1 96.25 101 GLY B CA 1
ATOM 3268 C C . GLY B 1 101 ? 0.828 -3.785 -10.281 1 96.25 101 GLY B C 1
ATOM 3269 O O . GLY B 1 101 ? 0.357 -2.824 -9.672 1 96.25 101 GLY B O 1
ATOM 3270 N N . ILE B 1 102 ? 0.724 -3.893 -11.547 1 95.69 102 ILE B N 1
ATOM 3271 C CA . ILE B 1 102 ? 0.11 -2.861 -12.375 1 95.69 102 ILE B CA 1
ATOM 3272 C C . ILE B 1 102 ? -1.371 -2.734 -12.031 1 95.69 102 ILE B C 1
ATOM 3274 O O . ILE B 1 102 ? -1.871 -1.629 -11.805 1 95.69 102 ILE B O 1
ATOM 3278 N N . TRP B 1 103 ? -2.051 -3.801 -11.945 1 95.44 103 TRP B N 1
ATOM 3279 C CA . TRP B 1 103 ? -3.479 -3.771 -11.633 1 95.44 103 TRP B CA 1
ATOM 3280 C C . TRP B 1 103 ? -3.719 -3.27 -10.219 1 95.44 103 TRP B C 1
ATOM 3282 O O . TRP B 1 103 ? -4.723 -2.605 -9.945 1 95.44 103 TRP B O 1
ATOM 3292 N N . THR B 1 104 ? -2.811 -3.625 -9.312 1 97.38 104 THR B N 1
ATOM 3293 C CA . THR B 1 104 ? -2.902 -3.088 -7.957 1 97.38 104 THR B CA 1
ATOM 3294 C C . THR B 1 104 ? -2.807 -1.565 -7.973 1 97.38 104 THR B C 1
ATOM 3296 O O . THR B 1 104 ? -3.588 -0.883 -7.305 1 97.38 104 THR B O 1
ATOM 3299 N N . LEU B 1 105 ? -1.867 -1.074 -8.781 1 97.19 105 LEU B N 1
ATOM 3300 C CA . LEU B 1 105 ? -1.693 0.369 -8.898 1 97.19 105 LEU B CA 1
ATOM 3301 C C . LEU B 1 105 ? -2.918 1.014 -9.531 1 97.19 105 LEU B C 1
ATOM 3303 O O . LEU B 1 105 ? -3.367 2.076 -9.094 1 97.19 105 LEU B O 1
ATOM 3307 N N . VAL B 1 106 ? -3.457 0.343 -10.523 1 96.5 106 VAL B N 1
ATOM 3308 C CA . VAL B 1 106 ? -4.664 0.846 -11.172 1 96.5 106 VAL B CA 1
ATOM 3309 C C . VAL B 1 106 ? -5.801 0.924 -10.156 1 96.5 106 VAL B C 1
ATOM 3311 O O . VAL B 1 106 ? -6.523 1.921 -10.102 1 96.5 106 VAL B O 1
ATOM 3314 N N . GLY B 1 107 ? -5.977 -0.107 -9.406 1 96.38 107 GLY B N 1
ATOM 3315 C CA . GLY B 1 107 ? -6.984 -0.088 -8.359 1 96.38 107 GLY B CA 1
ATOM 3316 C C . GLY B 1 107 ? -6.754 1.004 -7.332 1 96.38 107 GLY B C 1
ATOM 3317 O O . GLY B 1 107 ? -7.672 1.759 -7.008 1 96.38 107 GLY B O 1
ATOM 3318 N N . LEU B 1 108 ? -5.504 1.096 -6.871 1 96.88 108 LEU B N 1
ATOM 3319 C CA . LEU B 1 108 ? -5.133 2.09 -5.867 1 96.88 108 LEU B CA 1
ATOM 3320 C C . LEU B 1 108 ? -5.453 3.5 -6.355 1 96.88 108 LEU B C 1
ATOM 3322 O O . LEU B 1 108 ? -6.125 4.266 -5.664 1 96.88 108 LEU B O 1
ATOM 3326 N N . PHE B 1 109 ? -5.098 3.811 -7.543 1 95.19 109 PHE B N 1
ATOM 3327 C CA . PHE B 1 109 ? -5.242 5.18 -8.031 1 95.19 109 PHE B CA 1
ATOM 3328 C C . PHE B 1 109 ? -6.672 5.441 -8.492 1 95.19 109 PHE B C 1
ATOM 3330 O O . PHE B 1 109 ? -7.145 6.578 -8.445 1 95.19 109 PHE B O 1
ATOM 3337 N N . THR B 1 110 ? -7.375 4.41 -8.93 1 94.81 110 THR B N 1
ATOM 3338 C CA . THR B 1 110 ? -8.797 4.582 -9.188 1 94.81 110 THR B CA 1
ATOM 3339 C C . THR B 1 110 ? -9.531 5.02 -7.926 1 94.81 110 THR B C 1
ATOM 3341 O O . THR B 1 110 ? -10.344 5.949 -7.965 1 94.81 110 THR B O 1
ATOM 3344 N N . PHE B 1 111 ? -9.203 4.422 -6.848 1 94.12 111 PHE B N 1
ATOM 3345 C CA . PHE B 1 111 ? -9.867 4.766 -5.594 1 94.12 111 PHE B CA 1
ATOM 3346 C C . PHE B 1 111 ? -9.445 6.152 -5.121 1 94.12 111 PHE B C 1
ATOM 3348 O O . PHE B 1 111 ? -10.242 6.883 -4.535 1 94.12 111 PHE B O 1
ATOM 3355 N N . VAL B 1 112 ? -8.211 6.512 -5.371 1 91.75 112 VAL B N 1
ATOM 3356 C CA . VAL B 1 112 ? -7.758 7.859 -5.059 1 91.75 112 VAL B CA 1
ATOM 3357 C C . VAL B 1 112 ? -8.531 8.875 -5.898 1 91.75 112 VAL B C 1
ATOM 3359 O O . VAL B 1 112 ? -8.953 9.922 -5.395 1 91.75 112 VAL B O 1
ATOM 3362 N N . LEU B 1 113 ? -8.719 8.539 -7.148 1 90.44 113 LEU B N 1
ATOM 3363 C CA . LEU B 1 113 ? -9.453 9.414 -8.055 1 90.44 113 LEU B CA 1
ATOM 3364 C C . LEU B 1 113 ? -10.898 9.578 -7.605 1 90.44 113 LEU B C 1
ATOM 3366 O O . LEU B 1 113 ? -11.438 10.688 -7.633 1 90.44 113 LEU B O 1
ATOM 3370 N N . VAL B 1 114 ? -11.469 8.523 -7.191 1 90.19 114 VAL B N 1
ATOM 3371 C CA . VAL B 1 114 ? -12.844 8.578 -6.707 1 90.19 114 VAL B CA 1
ATOM 3372 C C . VAL B 1 114 ? -12.914 9.453 -5.461 1 90.19 114 VAL B C 1
ATOM 3374 O O . VAL B 1 114 ? -13.852 10.25 -5.305 1 90.19 114 VAL B O 1
ATOM 3377 N N . GLU B 1 115 ? -11.969 9.312 -4.648 1 85.56 115 GLU B N 1
ATOM 3378 C CA . GLU B 1 115 ? -11.898 10.141 -3.449 1 85.56 115 GLU B CA 1
ATOM 3379 C C . GLU B 1 115 ? -11.789 11.617 -3.809 1 85.56 115 GLU B C 1
ATOM 3381 O O . GLU B 1 115 ? -12.43 12.461 -3.178 1 85.56 115 GLU B O 1
ATOM 3386 N N . LEU B 1 116 ? -11.023 11.945 -4.762 1 83.38 116 LEU B N 1
ATOM 3387 C CA . LEU B 1 116 ? -10.836 13.32 -5.211 1 83.38 116 LEU B CA 1
ATOM 3388 C C . LEU B 1 116 ? -12.117 13.883 -5.805 1 83.38 116 LEU B C 1
ATOM 3390 O O . LEU B 1 116 ? -12.469 15.039 -5.559 1 83.38 116 LEU B O 1
ATOM 3394 N N . LEU B 1 117 ? -12.773 13.094 -6.535 1 83.75 117 LEU B N 1
ATOM 3395 C CA . LEU B 1 117 ? -14.016 13.523 -7.168 1 83.75 117 LEU B CA 1
ATOM 3396 C C . LEU B 1 117 ? -15.102 13.773 -6.129 1 83.75 117 LEU B C 1
ATOM 3398 O O . LEU B 1 117 ? -15.852 14.742 -6.238 1 83.75 117 LEU B O 1
ATOM 3402 N N . PHE B 1 118 ? -15.117 12.969 -5.156 1 81.12 118 PHE B N 1
ATOM 3403 C CA . PHE B 1 118 ? -16.094 13.141 -4.082 1 81.12 118 PHE B CA 1
ATOM 3404 C C . PHE B 1 118 ? -15.766 14.383 -3.258 1 81.12 118 PHE B C 1
ATOM 3406 O O . PHE B 1 118 ? -16.672 15.133 -2.871 1 81.12 118 PHE B O 1
ATOM 3413 N N . ALA B 1 119 ? -14.523 14.547 -2.941 1 74.25 119 ALA B N 1
ATOM 3414 C CA . ALA B 1 119 ? -14.102 15.719 -2.186 1 74.25 119 ALA B CA 1
ATOM 3415 C C . ALA B 1 119 ? -14.398 17 -2.953 1 74.25 119 ALA B C 1
ATOM 3417 O O . ALA B 1 119 ? -14.844 18 -2.367 1 74.25 119 ALA B O 1
ATOM 3418 N N . ALA B 1 120 ? -14.141 16.969 -4.23 1 76.25 120 ALA B N 1
ATOM 3419 C CA . ALA B 1 120 ? -14.43 18.125 -5.078 1 76.25 120 ALA B CA 1
ATOM 3420 C C . ALA B 1 120 ? -15.922 18.438 -5.105 1 76.25 120 ALA B C 1
ATOM 3422 O O . ALA B 1 120 ? -16.328 19.594 -5.059 1 76.25 120 ALA B O 1
ATOM 3423 N N . HIS B 1 121 ? -16.641 17.406 -5.152 1 78.5 121 HIS B N 1
ATOM 3424 C CA . HIS B 1 121 ? -18.094 17.562 -5.184 1 78.5 121 HIS B CA 1
ATOM 3425 C C . HIS B 1 121 ? -18.609 18.172 -3.881 1 78.5 121 HIS B C 1
ATOM 3427 O O . HIS B 1 121 ? -19.484 19.047 -3.898 1 78.5 121 HIS B O 1
ATOM 3433 N N . GLN B 1 122 ? -18.031 17.75 -2.82 1 75.81 122 GLN B N 1
ATOM 3434 C CA . GLN B 1 122 ? -18.438 18.266 -1.517 1 75.81 122 GLN B CA 1
ATOM 3435 C C . GLN B 1 122 ? -18.062 19.734 -1.375 1 75.81 122 GLN B C 1
ATOM 3437 O O . GLN B 1 122 ? -18.812 20.516 -0.801 1 75.81 122 GLN B O 1
ATOM 3442 N N . ARG B 1 123 ? -16.969 20.078 -1.885 1 73.69 123 ARG B N 1
ATOM 3443 C CA . ARG B 1 123 ? -16.547 21.469 -1.824 1 73.69 123 ARG B CA 1
ATOM 3444 C C . ARG B 1 123 ? -17.453 22.359 -2.67 1 73.69 123 ARG B C 1
ATOM 3446 O O . ARG B 1 123 ? -17.781 23.469 -2.271 1 73.69 123 ARG B O 1
ATOM 3453 N N . LEU B 1 124 ? -17.766 21.859 -3.793 1 72.81 124 LEU B N 1
ATOM 3454 C CA . LEU B 1 124 ? -18.656 22.609 -4.668 1 72.81 124 LEU B CA 1
ATOM 3455 C C . LEU B 1 124 ? -20.016 22.812 -4.008 1 72.81 124 LEU B C 1
ATOM 3457 O O . LEU B 1 124 ? -20.609 23.891 -4.117 1 72.81 124 LEU B O 1
ATOM 3461 N N . GLN B 1 125 ? -20.422 21.844 -3.328 1 73.5 125 GLN B N 1
ATOM 3462 C CA . GLN B 1 125 ? -21.719 21.938 -2.645 1 73.5 125 GLN B CA 1
ATOM 3463 C C . GLN B 1 125 ? -21.656 22.938 -1.494 1 73.5 125 GLN B C 1
ATOM 3465 O O . GLN B 1 125 ? -22.594 23.703 -1.266 1 73.5 125 GLN B O 1
ATOM 3470 N N . GLU B 1 126 ? -20.578 22.922 -0.838 1 70.06 126 GLU B N 1
ATOM 3471 C CA . GLU B 1 126 ? -20.391 23.875 0.255 1 70.06 126 GLU B CA 1
ATOM 3472 C C . GLU B 1 126 ? -20.328 25.312 -0.264 1 70.06 126 GLU B C 1
ATOM 3474 O O . GLU B 1 126 ? -20.875 26.219 0.358 1 70.06 126 GLU B O 1
ATOM 3479 N N . GLU B 1 127 ? -19.641 25.438 -1.359 1 68.5 127 GLU B N 1
ATOM 3480 C CA . GLU B 1 127 ? -19.547 26.766 -1.961 1 68.5 127 GLU B CA 1
ATOM 3481 C C . GLU B 1 127 ? -20.922 27.25 -2.443 1 68.5 127 GLU B C 1
ATOM 3483 O O . GLU B 1 127 ? -21.25 28.422 -2.307 1 68.5 127 GLU B O 1
ATOM 3488 N N . TYR B 1 128 ? -21.609 26.328 -2.977 1 68.88 128 TYR B N 1
ATOM 3489 C CA . TYR B 1 128 ? -22.938 26.672 -3.436 1 68.88 128 TYR B CA 1
ATOM 3490 C C . TYR B 1 128 ? -23.844 27.031 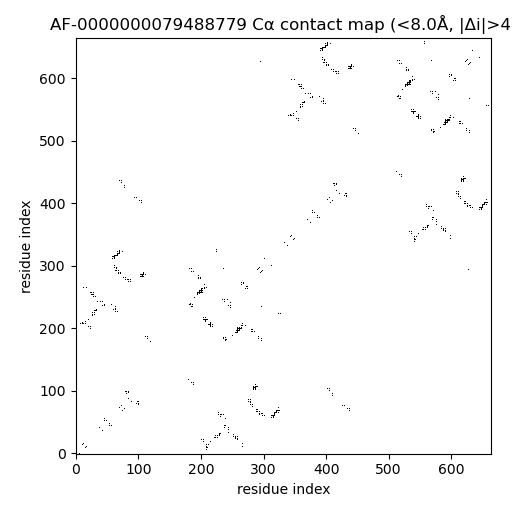-2.264 1 68.88 128 TYR B C 1
ATOM 3492 O O . TYR B 1 128 ? -24.656 27.953 -2.359 1 68.88 128 TYR B O 1
ATOM 3500 N N . GLU B 1 129 ? -23.719 26.391 -1.203 1 67.56 129 GLU B N 1
ATOM 3501 C CA . GLU B 1 129 ? -24.531 26.656 -0.021 1 67.56 129 GLU B CA 1
ATOM 3502 C C . GLU B 1 129 ? -24.156 27.984 0.618 1 67.56 129 GLU B C 1
ATOM 3504 O O . GLU B 1 129 ? -25.031 28.734 1.069 1 67.56 129 GLU B O 1
ATOM 3509 N N . LEU B 1 130 ? -22.875 28.219 0.617 1 66 130 LEU B N 1
ATOM 3510 C CA . LEU B 1 130 ? -22.406 29.5 1.15 1 66 130 LEU B CA 1
ATOM 3511 C C . LEU B 1 130 ? -22.828 30.656 0.242 1 66 130 LEU B C 1
ATOM 3513 O O . LEU B 1 130 ? -23.125 31.75 0.721 1 66 130 LEU B O 1
ATOM 3517 N N . GLY B 1 131 ? -22.766 30.328 -1.053 1 64.62 131 GLY B N 1
ATOM 3518 C CA . GLY B 1 131 ? -23.203 31.344 -2.002 1 64.62 131 GLY B CA 1
ATOM 3519 C C . GLY B 1 131 ? -24.703 31.625 -1.923 1 64.62 131 GLY B C 1
ATOM 3520 O O . GLY B 1 131 ? -25.125 32.781 -2.092 1 64.62 131 GLY B O 1
ATOM 3521 N N . GLU B 1 132 ? -25.484 30.703 -1.732 1 62.59 132 GLU B N 1
ATOM 3522 C CA . GLU B 1 132 ? -26.922 30.875 -1.618 1 62.59 132 GLU B CA 1
ATOM 3523 C C . GLU B 1 132 ? -27.281 31.625 -0.335 1 62.59 132 GLU B C 1
ATOM 3525 O O . GLU B 1 132 ? -28.219 32.438 -0.323 1 62.59 132 GLU B O 1
ATOM 3530 N N . ASP B 1 133 ? -26.594 31.359 0.732 1 58.06 133 ASP B N 1
ATOM 3531 C CA . ASP B 1 133 ? -26.844 32.062 1.995 1 58.06 133 ASP B CA 1
ATOM 3532 C C . ASP B 1 133 ? -26.516 33.531 1.882 1 58.06 133 ASP B C 1
ATOM 3534 O O . ASP B 1 133 ? -27.188 34.375 2.48 1 58.06 133 ASP B O 1
ATOM 3538 N N . LYS B 1 134 ? -25.531 33.938 1.161 1 57.88 134 LYS B N 1
ATOM 3539 C CA . LYS B 1 134 ? -25.172 35.312 0.95 1 57.88 134 LYS B CA 1
ATOM 3540 C C . LYS B 1 134 ? -26.219 36.031 0.089 1 57.88 134 LYS B C 1
ATOM 3542 O O . LYS B 1 134 ? -26.484 37.219 0.27 1 57.88 134 LYS B O 1
ATOM 3547 N N . LYS B 1 135 ? -26.875 35.406 -0.813 1 56.47 135 LYS B N 1
ATOM 3548 C CA . LYS B 1 135 ? -27.906 36.031 -1.642 1 56.47 135 LYS B CA 1
ATOM 3549 C C . LYS B 1 135 ? -29.172 36.281 -0.836 1 56.47 135 LYS B C 1
ATOM 3551 O O . LYS B 1 135 ? -29.844 37.312 -1.039 1 56.47 135 LYS B O 1
ATOM 3556 N N . ASP B 1 136 ? -29.484 35.5 0 1 55.06 136 ASP B N 1
ATOM 3557 C CA . ASP B 1 136 ? -30.688 35.688 0.796 1 55.06 136 ASP B CA 1
ATOM 3558 C C . ASP B 1 136 ? -30.516 36.875 1.754 1 55.06 136 ASP B C 1
ATOM 3560 O O . ASP B 1 136 ? -31.484 37.594 2.057 1 55.06 136 ASP B O 1
ATOM 3564 N N . ASP B 1 137 ? -29.344 37.062 2.186 1 52.09 137 ASP B N 1
ATOM 3565 C CA . ASP B 1 137 ? -29.125 38.188 3.092 1 52.09 137 ASP B CA 1
ATOM 3566 C C . ASP B 1 137 ? -29.219 39.531 2.35 1 52.09 137 ASP B C 1
ATOM 3568 O O . ASP B 1 137 ? -29.609 40.531 2.926 1 52.09 137 ASP B O 1
ATOM 3572 N N . ASP B 1 138 ? -28.922 39.5 1.082 1 53.19 138 ASP B N 1
ATOM 3573 C CA . ASP B 1 138 ? -28.984 40.75 0.317 1 53.19 138 ASP B CA 1
ATOM 3574 C C . ASP B 1 138 ? -30.438 41.094 -0.02 1 53.19 138 ASP B C 1
ATOM 3576 O O . ASP B 1 138 ? -30.766 42.281 -0.203 1 53.19 138 ASP B O 1
ATOM 3580 N N . HIS B 1 139 ? -31.266 40.125 -0.167 1 50.28 139 HIS B N 1
ATOM 3581 C CA . HIS B 1 139 ? -32.656 40.406 -0.494 1 50.28 139 HIS B CA 1
ATOM 3582 C C . HIS B 1 139 ? -33.406 40.938 0.73 1 50.28 139 HIS B C 1
ATOM 3584 O O . HIS B 1 139 ? -34.531 41.406 0.61 1 50.28 139 HIS B O 1
ATOM 3590 N N . ALA B 1 140 ? -32.906 40.562 1.897 1 46.16 140 ALA B N 1
ATOM 3591 C CA . ALA B 1 140 ? -33.656 41.031 3.066 1 46.16 140 ALA B CA 1
ATOM 3592 C C . ALA B 1 140 ? -33.531 42.531 3.256 1 46.16 140 ALA B C 1
ATOM 3594 O O . ALA B 1 140 ? -34.344 43.156 3.92 1 46.16 140 ALA B O 1
ATOM 3595 N N . ILE B 1 141 ? -32.406 43.062 2.648 1 45.03 141 ILE B N 1
ATOM 3596 C CA . ILE B 1 141 ? -32.219 44.469 2.98 1 45.03 141 ILE B CA 1
ATOM 3597 C C . ILE B 1 141 ? -33.125 45.312 2.113 1 45.03 141 ILE B C 1
ATOM 3599 O O . ILE B 1 141 ? -33.438 46.469 2.477 1 45.03 141 ILE B O 1
ATOM 3603 N N . HIS B 1 142 ? -33.406 44.75 0.873 1 41.22 142 HIS B N 1
ATOM 3604 C CA . HIS B 1 142 ? -33.969 45.781 -0.022 1 41.22 142 HIS B CA 1
ATOM 3605 C C . HIS B 1 142 ? -35.469 45.969 0.237 1 41.22 142 HIS B C 1
ATOM 3607 O O . HIS B 1 142 ? -36.094 46.781 -0.434 1 41.22 142 HIS B O 1
ATOM 3613 N N . SER B 1 143 ? -36.031 44.969 0.84 1 38.78 143 SER B N 1
ATOM 3614 C CA . SER B 1 143 ? -37.469 45.125 0.743 1 38.78 143 SER B CA 1
ATOM 3615 C C . SER B 1 143 ? -37.969 46.219 1.682 1 38.78 143 SER B C 1
ATOM 3617 O O . SER B 1 143 ? -39.156 46.375 1.892 1 38.78 143 SER B O 1
ATOM 3619 N N . ASN B 1 144 ? -37 46.75 2.484 1 34.47 144 ASN B N 1
ATOM 3620 C CA . ASN B 1 144 ? -37.656 47.594 3.488 1 34.47 144 ASN B CA 1
ATOM 3621 C C . ASN B 1 144 ? -38.125 48.906 2.893 1 34.47 144 ASN B C 1
ATOM 3623 O O . ASN B 1 144 ? -37.625 49.969 3.227 1 34.47 144 ASN B O 1
ATOM 3627 N N . GLY B 1 145 ? -38.344 48.812 1.514 1 30.66 145 GLY B N 1
ATOM 3628 C CA . GLY B 1 145 ? -38.625 50.156 1.032 1 30.66 145 GLY B CA 1
ATOM 3629 C C . GLY B 1 145 ? -39.688 50.875 1.826 1 30.66 145 GLY B C 1
ATOM 3630 O O . GLY B 1 145 ? -39.5 52.031 2.268 1 30.66 145 GLY B O 1
ATOM 3631 N N . LYS B 1 146 ? -40.938 50.812 1.278 1 32.03 146 LYS B N 1
ATOM 3632 C CA . LYS B 1 146 ? -41.906 51.906 1.251 1 32.03 146 LYS B CA 1
ATOM 3633 C C . LYS B 1 146 ? -42.625 52.031 2.592 1 32.03 146 LYS B C 1
ATOM 3635 O O . LYS B 1 146 ? -43.406 51.125 2.973 1 32.03 146 LYS B O 1
ATOM 3640 N N . VAL B 1 147 ? -41.906 52.438 3.627 1 31.39 147 VAL B N 1
ATOM 3641 C CA . VAL B 1 147 ? -42.562 52.781 4.883 1 31.39 147 VAL B CA 1
ATOM 3642 C C . VAL B 1 147 ? -43.688 53.781 4.625 1 31.39 147 VAL B C 1
ATOM 3644 O O . VAL B 1 147 ? -43.406 54.875 4.133 1 31.39 147 VAL B O 1
ATOM 3647 N N . ASP B 1 148 ? -44.812 53.344 3.977 1 29.59 148 ASP B N 1
ATOM 3648 C CA . ASP B 1 148 ? -45.969 54.219 3.943 1 29.59 148 ASP B CA 1
ATOM 3649 C C . ASP B 1 148 ? -46.219 54.844 5.309 1 29.59 148 ASP B C 1
ATOM 3651 O O . ASP B 1 148 ? -46.219 54.156 6.332 1 29.59 148 ASP B O 1
ATOM 3655 N N . VAL B 1 149 ? -46 56.125 5.441 1 28.34 149 VAL B N 1
ATOM 3656 C CA . VAL B 1 149 ? -46.031 57.125 6.52 1 28.34 149 VAL B CA 1
ATOM 3657 C C . VAL B 1 149 ? -47.406 57.062 7.219 1 28.34 149 VAL B C 1
ATOM 3659 O O . VAL B 1 149 ? -47.719 57.969 7.988 1 28.34 149 VAL B O 1
ATOM 3662 N N . TYR B 1 150 ? -48.375 56.125 6.879 1 25.28 150 TYR B N 1
ATOM 3663 C CA . TYR B 1 150 ? -49.656 56.531 7.414 1 25.28 150 TYR B CA 1
ATOM 3664 C C . TYR B 1 150 ? -49.562 56.781 8.914 1 25.28 150 TYR B C 1
ATOM 3666 O O . TYR B 1 150 ? -48.719 56.219 9.594 1 25.28 150 TYR B O 1
ATOM 3674 N N . GLY B 1 151 ? -50.5 57.719 9.445 1 23.83 151 GLY B N 1
ATOM 3675 C CA . GLY B 1 151 ? -50.625 58.625 10.562 1 23.83 151 GLY B CA 1
ATOM 3676 C C . GLY B 1 151 ? -50.594 57.938 11.906 1 23.83 151 GLY B C 1
ATOM 3677 O O . GLY B 1 151 ? -49.812 58.344 12.789 1 23.83 151 GLY B O 1
ATOM 3678 N N . ASN B 1 152 ? -51.844 57.469 12.375 1 23.05 152 ASN B N 1
ATOM 3679 C CA . ASN B 1 152 ? -52.375 58.031 13.617 1 23.05 152 ASN B CA 1
ATOM 3680 C C . ASN B 1 152 ? -51.719 57.406 14.836 1 23.05 152 ASN B C 1
ATOM 3682 O O . ASN B 1 152 ? -51.188 58.125 15.695 1 23.05 152 ASN B O 1
ATOM 3686 N N . ASN B 1 153 ? -52.562 56.438 15.492 1 24.3 153 ASN B N 1
ATOM 3687 C CA . ASN B 1 153 ? -52.938 56.344 16.906 1 24.3 153 ASN B CA 1
ATOM 3688 C C . ASN B 1 153 ? -51.844 55.625 17.719 1 24.3 153 ASN B C 1
ATOM 3690 O O . ASN B 1 153 ? -51.281 54.625 17.281 1 24.3 153 ASN B O 1
ATOM 3694 N N . VAL B 1 154 ? -51.219 56.344 18.672 1 24.97 154 VAL B N 1
ATOM 3695 C CA . VAL B 1 154 ? -50.094 56.219 19.578 1 24.97 154 VAL B CA 1
ATOM 3696 C C . VAL B 1 154 ? -50.312 55 20.5 1 24.97 154 VAL B C 1
ATOM 3698 O O . VAL B 1 154 ? -50.594 55.156 21.688 1 24.97 154 VAL B O 1
ATOM 3701 N N . ASN B 1 155 ? -51.344 54.062 20.188 1 23.03 155 ASN B N 1
ATOM 3702 C CA . ASN B 1 155 ? -51.531 53.344 21.422 1 23.03 155 ASN B CA 1
ATOM 3703 C C . ASN B 1 155 ? -50.25 52.656 21.906 1 23.03 155 ASN B C 1
ATOM 3705 O O . ASN B 1 155 ? -49.5 52.094 21.094 1 23.03 155 ASN B O 1
ATOM 3709 N N . LYS B 1 156 ? -49.75 53.094 23.062 1 23.78 156 LYS B N 1
ATOM 3710 C CA . LYS B 1 156 ? -48.594 52.875 23.906 1 23.78 156 LYS B CA 1
ATOM 3711 C C . LYS B 1 156 ? -48.344 51.375 24.172 1 23.78 156 LYS B C 1
ATOM 3713 O O . LYS B 1 156 ? -47.531 51 25.016 1 23.78 156 LYS B O 1
ATOM 3718 N N . ASN B 1 157 ? -49.219 50.5 23.484 1 21.5 157 ASN B N 1
ATOM 3719 C CA . ASN B 1 157 ? -49.062 49.281 24.266 1 21.5 157 ASN B CA 1
ATOM 3720 C C . ASN B 1 157 ? -47.625 48.812 24.312 1 21.5 157 ASN B C 1
ATOM 3722 O O . ASN B 1 157 ? -46.906 48.938 23.328 1 21.5 157 ASN B O 1
ATOM 3726 N N . ASN B 1 158 ? -47.062 48.781 25.484 1 21.72 158 ASN B N 1
ATOM 3727 C CA . ASN B 1 158 ? -45.781 48.406 26.094 1 21.72 158 ASN B CA 1
ATOM 3728 C C . ASN B 1 158 ? -45.312 47.031 25.625 1 21.72 158 ASN B C 1
ATOM 3730 O O . ASN B 1 158 ? -44.469 46.406 26.281 1 21.72 158 ASN B O 1
ATOM 3734 N N . SER B 1 159 ? -45.875 46.531 24.531 1 22.58 159 SER B N 1
ATOM 3735 C CA . SER B 1 159 ? -45.5 45.125 24.5 1 22.58 159 SER B CA 1
ATOM 3736 C C . SER B 1 159 ? -44 44.969 24.5 1 22.58 159 SER B C 1
ATOM 3738 O O . SER B 1 159 ? -43.281 45.719 23.828 1 22.58 159 SER B O 1
ATOM 3740 N N . ARG B 1 160 ? -43.469 44.312 25.578 1 23.45 160 ARG B N 1
ATOM 3741 C CA . ARG B 1 160 ? -42.156 43.75 25.938 1 23.45 160 ARG B CA 1
ATOM 3742 C C . ARG B 1 160 ? -41.594 42.938 24.781 1 23.45 160 ARG B C 1
ATOM 3744 O O . ARG B 1 160 ? -42.188 41.938 24.359 1 23.45 160 ARG B O 1
ATOM 3751 N N . LEU B 1 161 ? -41.156 43.688 23.734 1 23.06 161 LEU B N 1
ATOM 3752 C CA . LEU B 1 161 ? -40.406 43.031 22.672 1 23.06 161 LEU B CA 1
ATOM 3753 C C . LEU B 1 161 ? -39.25 42.219 23.234 1 23.06 161 LEU B C 1
ATOM 3755 O O . LEU B 1 161 ? -38.25 42.781 23.734 1 23.06 161 LEU B O 1
ATOM 3759 N N . ASN B 1 162 ? -39.562 41.281 24.203 1 23.41 162 ASN B N 1
ATOM 3760 C CA . ASN B 1 162 ? -38.438 40.406 24.562 1 23.41 162 ASN B CA 1
ATOM 3761 C C . ASN B 1 162 ? -37.781 39.812 23.312 1 23.41 162 ASN B C 1
ATOM 3763 O O . ASN B 1 162 ? -38.344 38.875 22.719 1 23.41 162 ASN B O 1
ATOM 3767 N N . GLY B 1 163 ? -37.562 40.594 22.359 1 24.59 163 GLY B N 1
ATOM 3768 C CA . GLY B 1 163 ? -36.875 40.031 21.203 1 24.59 163 GLY B CA 1
ATOM 3769 C C . GLY B 1 163 ? -35.594 39.281 21.562 1 24.59 163 GLY B C 1
ATOM 3770 O O . GLY B 1 163 ? -34.625 39.906 22 1 24.59 163 GLY B O 1
ATOM 3771 N N . ASN B 1 164 ? -35.719 38.188 22.359 1 26.11 164 ASN B N 1
ATOM 3772 C CA . ASN B 1 164 ? -34.562 37.312 22.469 1 26.11 164 ASN B CA 1
ATOM 3773 C C . ASN B 1 164 ? -33.938 37.031 21.094 1 26.11 164 ASN B C 1
ATOM 3775 O O . ASN B 1 164 ? -34.562 36.438 20.234 1 26.11 164 ASN B O 1
ATOM 3779 N N . GLY B 1 165 ? -33.406 38.062 20.484 1 27.77 165 GLY B N 1
ATOM 3780 C CA . GLY B 1 165 ? -32.562 37.844 19.312 1 27.77 165 GLY B CA 1
ATOM 3781 C C . GLY B 1 165 ? -31.578 36.719 19.484 1 27.77 165 GLY B C 1
ATOM 3782 O O . GLY B 1 165 ? -30.656 36.812 20.312 1 27.77 165 GLY B O 1
ATOM 3783 N N . SER B 1 166 ? -32.062 35.469 19.609 1 29.72 166 SER B N 1
ATOM 3784 C CA . SER B 1 166 ? -31.109 34.375 19.484 1 29.72 166 SER B CA 1
ATOM 3785 C C . SER B 1 166 ? -30.188 34.594 18.297 1 29.72 166 SER B C 1
ATOM 3787 O O . SER B 1 166 ? -30.641 34.781 17.172 1 29.72 166 SER B O 1
ATOM 3789 N N . VAL B 1 167 ? -29.172 35.406 18.5 1 30.39 167 VAL B N 1
ATOM 3790 C CA . VAL B 1 167 ? -28.062 35.375 17.547 1 30.39 167 VAL B CA 1
ATOM 3791 C C . VAL B 1 167 ? -27.766 33.938 17.141 1 30.39 167 VAL B C 1
ATOM 3793 O O . VAL B 1 167 ? -27.516 33.062 17.984 1 30.39 167 VAL B O 1
ATOM 3796 N N . PRO B 1 168 ? -28.453 33.5 16.062 1 33.78 168 PRO B N 1
ATOM 3797 C CA . PRO B 1 168 ? -27.953 32.188 15.602 1 33.78 168 PRO B CA 1
ATOM 3798 C C . PRO B 1 168 ? -26.422 32.156 15.492 1 33.78 168 PRO B C 1
ATOM 3800 O O . PRO B 1 168 ? -25.828 33 14.805 1 33.78 168 PRO B O 1
ATOM 3803 N N . SER B 1 169 ? -25.688 32.125 16.562 1 31.8 169 SER B N 1
ATOM 3804 C CA . SER B 1 169 ? -24.281 31.766 16.453 1 31.8 169 SER B CA 1
ATOM 3805 C C . SER B 1 169 ? -24.078 30.578 15.516 1 31.8 169 SER B C 1
ATOM 3807 O O . SER B 1 169 ? -24.25 29.422 15.906 1 31.8 169 SER B O 1
ATOM 3809 N N . ASN B 1 170 ? -24.719 30.625 14.406 1 32.22 170 ASN B N 1
ATOM 3810 C CA . ASN B 1 170 ? -24.25 29.594 13.477 1 32.22 170 ASN B CA 1
ATOM 3811 C C . ASN B 1 170 ? -22.734 29.625 13.32 1 32.22 170 ASN B C 1
ATOM 3813 O O . ASN B 1 170 ? -22.219 30.359 12.477 1 32.22 170 ASN B O 1
ATOM 3817 N N . LYS B 1 171 ? -21.969 29.688 14.383 1 33.03 171 LYS B N 1
ATOM 3818 C CA . LYS B 1 171 ? -20.562 29.375 14.234 1 33.03 171 LYS B CA 1
ATOM 3819 C C . LYS B 1 171 ? -20.344 28.188 13.289 1 33.03 171 LYS B C 1
ATOM 3821 O O . LYS B 1 171 ? -20.688 27.047 13.633 1 33.03 171 LYS B O 1
ATOM 3826 N N . THR B 1 172 ? -20.484 28.328 12.039 1 36.38 172 THR B N 1
ATOM 3827 C CA . THR B 1 172 ? -19.938 27.375 11.07 1 36.38 172 THR B CA 1
ATOM 3828 C C . THR B 1 172 ? -18.547 26.891 11.508 1 36.38 172 THR B C 1
ATOM 3830 O O . THR B 1 172 ? -17.609 27.688 11.555 1 36.38 172 THR B O 1
ATOM 3833 N N . ARG B 1 173 ? -18.5 26.031 12.484 1 34.78 173 ARG B N 1
ATOM 3834 C CA . ARG B 1 173 ? -17.234 25.391 12.805 1 34.78 173 ARG B CA 1
ATOM 3835 C C . ARG B 1 173 ? -16.422 25.109 11.547 1 34.78 173 ARG B C 1
ATOM 3837 O O . ARG B 1 173 ? -16.953 24.578 10.562 1 34.78 173 ARG B O 1
ATOM 3844 N N . PRO B 1 174 ? -15.344 25.703 11.328 1 39.56 174 PRO B N 1
ATOM 3845 C CA . PRO B 1 174 ? -14.461 25.297 10.234 1 39.56 174 PRO B CA 1
ATOM 3846 C C . PRO B 1 174 ? -14.359 23.781 10.086 1 39.56 174 PRO B C 1
ATOM 3848 O O . PRO B 1 174 ? -14.023 23.078 11.047 1 39.56 174 PRO B O 1
ATOM 3851 N N . ARG B 1 175 ? -15.336 23.141 9.406 1 41.62 175 ARG B N 1
ATOM 3852 C CA . ARG B 1 175 ? -15.289 21.719 9.133 1 41.62 175 ARG B CA 1
ATOM 3853 C C . ARG B 1 175 ? -13.891 21.297 8.688 1 41.62 175 ARG B C 1
ATOM 3855 O O . ARG B 1 175 ? -13.336 21.844 7.738 1 41.62 175 ARG B O 1
ATOM 3862 N N . ASN B 1 176 ? -13.125 20.703 9.539 1 43.5 176 ASN B N 1
ATOM 3863 C CA . ASN B 1 176 ? -11.773 20.172 9.398 1 43.5 176 ASN B CA 1
ATOM 3864 C C . ASN B 1 176 ? -11.672 19.172 8.242 1 43.5 176 ASN B C 1
ATOM 3866 O O . ASN B 1 176 ? -12.562 18.344 8.062 1 43.5 176 ASN B O 1
ATOM 3870 N N . ASP B 1 177 ? -10.969 19.406 7.199 1 49.22 177 ASP B N 1
ATOM 3871 C CA . ASP B 1 177 ? -10.617 18.656 6 1 49.22 177 ASP B CA 1
ATOM 3872 C C . ASP B 1 177 ? -10.523 17.172 6.293 1 49.22 177 ASP B C 1
ATOM 3874 O O . ASP B 1 177 ? -10.867 16.344 5.449 1 49.22 177 ASP B O 1
ATOM 3878 N N . SER B 1 178 ? -10.227 16.781 7.48 1 51.19 178 SER B N 1
ATOM 3879 C CA . SER B 1 178 ? -10.102 15.375 7.844 1 51.19 178 SER B CA 1
ATOM 3880 C C . SER B 1 178 ? -11.461 14.703 7.957 1 51.19 178 SER B C 1
ATOM 3882 O O . SER B 1 178 ? -11.609 13.516 7.641 1 51.19 178 SER B O 1
ATOM 3884 N N . SER B 1 179 ? -12.523 15.453 8.359 1 52.62 179 SER B N 1
ATOM 3885 C CA . SER B 1 179 ? -13.859 14.906 8.539 1 52.62 179 SER B CA 1
ATOM 3886 C C . SER B 1 179 ? -14.484 14.508 7.207 1 52.62 179 SER B C 1
ATOM 3888 O O . SER B 1 179 ? -15.141 13.469 7.109 1 52.62 179 SER B O 1
ATOM 3890 N N . ASP B 1 180 ? -14.094 15.203 6.176 1 58.5 180 ASP B N 1
ATOM 3891 C CA . ASP B 1 180 ? -14.656 14.93 4.859 1 58.5 180 ASP B CA 1
ATOM 3892 C C . ASP B 1 180 ? -14.078 13.641 4.273 1 58.5 180 ASP B C 1
ATOM 3894 O O . ASP B 1 180 ? -14.805 12.859 3.648 1 58.5 180 ASP B O 1
ATOM 3898 N N . LEU B 1 181 ? -12.867 13.352 4.703 1 57.75 181 LEU B N 1
ATOM 3899 C CA . LEU B 1 181 ? -12.211 12.18 4.129 1 57.75 181 LEU B CA 1
ATOM 3900 C C . LEU B 1 181 ? -12.75 10.898 4.754 1 57.75 181 LEU B C 1
ATOM 3902 O O . LEU B 1 181 ? -12.883 9.875 4.074 1 57.75 181 LEU B O 1
ATOM 3906 N N . ILE B 1 182 ? -13.289 11.008 5.891 1 63.03 182 ILE B N 1
ATOM 3907 C CA . ILE B 1 182 ? -13.773 9.805 6.555 1 63.03 182 ILE B CA 1
ATOM 3908 C C . ILE B 1 182 ? -15.148 9.43 6.012 1 63.03 182 ILE B C 1
ATOM 3910 O O . ILE B 1 182 ? -15.461 8.25 5.852 1 63.03 182 ILE B O 1
ATOM 3914 N N . HIS B 1 183 ? -15.859 10.406 5.656 1 72.81 183 HIS B N 1
ATOM 3915 C CA . HIS B 1 183 ? -17.172 10.109 5.082 1 72.81 183 HIS B CA 1
ATOM 3916 C C . HIS B 1 183 ? -17.031 9.438 3.719 1 72.81 183 HIS B C 1
ATOM 3918 O O . HIS B 1 183 ? -17.719 8.445 3.443 1 72.81 183 HIS B O 1
ATOM 3924 N N . VAL B 1 184 ? -16.125 9.82 2.998 1 83.44 184 VAL B N 1
ATOM 3925 C CA . VAL B 1 184 ? -15.883 9.273 1.664 1 83.44 184 VAL B CA 1
ATOM 3926 C C . VAL B 1 184 ? -15.352 7.848 1.772 1 83.44 184 VAL B C 1
ATOM 3928 O O . VAL B 1 184 ? -15.656 7.004 0.929 1 83.44 184 VAL B O 1
ATOM 3931 N N . SER B 1 185 ? -14.68 7.555 2.824 1 86.88 185 SER B N 1
ATOM 3932 C CA . SER B 1 185 ? -14.078 6.238 3.021 1 86.88 185 SER B CA 1
ATOM 3933 C C . SER B 1 185 ? -15.141 5.156 3.143 1 86.88 185 SER B C 1
ATOM 3935 O O . SER B 1 185 ? -14.938 4.027 2.693 1 86.88 185 SER B O 1
ATOM 3937 N N . GLY B 1 186 ? -16.297 5.539 3.721 1 90.44 186 GLY B N 1
ATOM 3938 C CA . GLY B 1 186 ? -17.391 4.59 3.807 1 90.44 186 GLY B CA 1
ATOM 3939 C C . GLY B 1 186 ? -17.891 4.137 2.451 1 90.44 186 GLY B C 1
ATOM 3940 O O . GLY B 1 186 ? -18.062 2.938 2.211 1 90.44 186 GLY B O 1
ATOM 3941 N N . TYR B 1 187 ? -18.047 5.035 1.586 1 90.5 187 TYR B N 1
ATOM 3942 C CA . TYR B 1 187 ? -18.547 4.73 0.251 1 90.5 187 TYR B CA 1
ATOM 3943 C C . TYR B 1 187 ? -17.516 3.971 -0.564 1 90.5 187 TYR B C 1
ATOM 3945 O O . TYR B 1 187 ? -17.859 3.041 -1.301 1 90.5 187 TYR B O 1
ATOM 3953 N N . LEU B 1 188 ? -16.297 4.418 -0.413 1 92.12 188 LEU B N 1
ATOM 3954 C CA . LEU B 1 188 ? -15.219 3.713 -1.098 1 92.12 188 LEU B CA 1
ATOM 3955 C C . LEU B 1 188 ? -15.125 2.27 -0.617 1 92.12 188 LEU B C 1
ATOM 3957 O O . LEU B 1 188 ? -14.891 1.357 -1.415 1 92.12 188 LEU B O 1
ATOM 3961 N N . ASN B 1 189 ? -15.32 2.121 0.645 1 93.25 189 ASN B N 1
ATOM 3962 C CA . ASN B 1 189 ? -15.305 0.781 1.221 1 93.25 189 ASN B CA 1
ATOM 3963 C C . ASN B 1 189 ? -16.422 -0.088 0.65 1 93.25 189 ASN B C 1
ATOM 3965 O O . ASN B 1 189 ? -16.219 -1.276 0.395 1 93.25 189 ASN B O 1
ATOM 3969 N N . LEU B 1 190 ? -17.594 0.51 0.472 1 94.25 190 LEU B N 1
ATOM 3970 C CA . LEU B 1 190 ? -18.719 -0.218 -0.111 1 94.25 190 LEU B CA 1
ATOM 3971 C C . LEU B 1 190 ? -18.391 -0.662 -1.534 1 94.25 190 LEU B C 1
ATOM 3973 O O . LEU B 1 190 ? -18.703 -1.791 -1.922 1 94.25 190 LEU B O 1
ATOM 3977 N N . ILE B 1 191 ? -17.797 0.156 -2.307 1 93.88 191 ILE B N 1
ATOM 3978 C CA . ILE B 1 191 ? -17.422 -0.167 -3.682 1 93.88 191 ILE B CA 1
ATOM 3979 C C . ILE B 1 191 ? -16.406 -1.306 -3.691 1 93.88 191 ILE B C 1
ATOM 3981 O O . ILE B 1 191 ? -16.578 -2.291 -4.414 1 93.88 191 ILE B O 1
ATOM 3985 N N . ALA B 1 192 ? -15.398 -1.101 -2.877 1 93.69 192 ALA B N 1
ATOM 3986 C CA . ALA B 1 192 ? -14.359 -2.125 -2.812 1 93.69 192 ALA B CA 1
ATOM 3987 C C . ALA B 1 192 ? -14.938 -3.465 -2.365 1 93.69 192 ALA B C 1
ATOM 3989 O O . ALA B 1 192 ? -14.594 -4.512 -2.922 1 93.69 192 ALA B O 1
ATOM 3990 N N . ASN B 1 193 ? -15.773 -3.418 -1.385 1 94 193 ASN B N 1
ATOM 3991 C CA . ASN B 1 193 ? -16.422 -4.625 -0.874 1 94 193 ASN B CA 1
ATOM 3992 C C . ASN B 1 193 ? -17.328 -5.266 -1.924 1 94 193 ASN B C 1
ATOM 3994 O O . ASN B 1 193 ? -17.406 -6.492 -2.016 1 94 193 ASN B O 1
ATOM 3998 N N . SER B 1 194 ? -18 -4.461 -2.682 1 95.56 194 SER B N 1
ATOM 3999 C CA . SER B 1 194 ? -18.844 -4.98 -3.756 1 95.56 194 SER B CA 1
ATOM 4000 C C . SER B 1 194 ? -18.031 -5.758 -4.777 1 95.56 194 SER B C 1
ATOM 4002 O O . SER B 1 194 ? -18.406 -6.867 -5.164 1 95.56 194 SER B O 1
ATOM 4004 N N . ILE B 1 195 ? -16.969 -5.188 -5.172 1 94.56 195 ILE B N 1
ATOM 4005 C CA . ILE B 1 195 ? -16.109 -5.844 -6.152 1 94.56 195 ILE B CA 1
ATOM 4006 C C . ILE B 1 195 ? -15.531 -7.125 -5.559 1 94.56 195 ILE B C 1
ATOM 4008 O O . ILE B 1 195 ? -15.469 -8.156 -6.234 1 94.56 195 ILE B O 1
ATOM 4012 N N . ASP B 1 196 ? -15.141 -7.039 -4.324 1 94.25 196 ASP B N 1
ATOM 4013 C CA . ASP B 1 196 ? -14.602 -8.203 -3.631 1 94.25 196 ASP B CA 1
ATOM 4014 C C . ASP B 1 196 ? -15.633 -9.32 -3.551 1 94.25 196 ASP B C 1
ATOM 4016 O O . ASP B 1 196 ? -15.328 -10.484 -3.84 1 94.25 196 ASP B O 1
ATOM 4020 N N . ASN B 1 197 ? -16.828 -8.977 -3.186 1 95.19 197 ASN B N 1
ATOM 4021 C CA . ASN B 1 197 ? -17.906 -9.953 -3.098 1 95.19 197 ASN B CA 1
ATOM 4022 C C . ASN B 1 197 ? -18.234 -10.562 -4.461 1 95.19 197 ASN B C 1
ATOM 4024 O O . ASN B 1 197 ? -18.594 -11.734 -4.551 1 95.19 197 ASN B O 1
ATOM 4028 N N . PHE B 1 198 ? -18.172 -9.781 -5.484 1 95.81 198 PHE B N 1
ATOM 4029 C CA . PHE B 1 198 ? -18.344 -10.297 -6.836 1 95.81 198 PHE B CA 1
ATOM 4030 C C . PHE B 1 198 ? -17.328 -11.398 -7.121 1 95.81 198 PHE B C 1
ATOM 4032 O O . PHE B 1 198 ? -17.688 -12.445 -7.668 1 95.81 198 PHE B O 1
ATOM 4039 N N . SER B 1 199 ? -16.094 -11.117 -6.707 1 93.12 199 SER B N 1
ATOM 4040 C CA . SER B 1 199 ? -15.023 -12.094 -6.918 1 93.12 199 SER B CA 1
ATOM 4041 C C . SER B 1 199 ? -15.266 -13.359 -6.102 1 93.12 199 SER B C 1
ATOM 4043 O O . SER B 1 199 ? -14.938 -14.461 -6.547 1 93.12 199 SER B O 1
ATOM 4045 N N . HIS B 1 200 ? -15.758 -13.211 -4.883 1 94.31 200 HIS B N 1
ATOM 4046 C CA . HIS B 1 200 ? -16.109 -14.375 -4.078 1 94.31 200 HIS B CA 1
ATOM 4047 C C . HIS B 1 200 ? -17.156 -15.234 -4.773 1 94.31 200 HIS B C 1
ATOM 4049 O O . HIS B 1 200 ? -17.062 -16.469 -4.781 1 94.31 200 HIS B O 1
ATOM 4055 N N . GLY B 1 201 ? -18.109 -14.562 -5.312 1 95.5 201 GLY B N 1
ATOM 4056 C CA . GLY B 1 201 ? -19.125 -15.297 -6.062 1 95.5 201 GLY B CA 1
ATOM 4057 C C . GLY B 1 201 ? -18.547 -16.094 -7.215 1 95.5 201 GLY B C 1
ATOM 4058 O O . GLY B 1 201 ? -18.922 -17.25 -7.422 1 95.5 201 GLY B O 1
ATOM 4059 N N . LEU B 1 202 ? -17.672 -15.477 -7.941 1 93 202 LEU B N 1
ATOM 4060 C CA . LEU B 1 202 ? -17 -16.156 -9.047 1 93 202 LEU B CA 1
ATOM 4061 C C . LEU B 1 202 ? -16.234 -17.375 -8.547 1 93 202 LEU B C 1
ATOM 4063 O O . LEU B 1 202 ? -16.312 -18.453 -9.148 1 93 202 LEU B O 1
ATOM 4067 N N . ALA B 1 203 ? -15.516 -17.188 -7.488 1 92 203 ALA B N 1
ATOM 4068 C CA . ALA B 1 203 ? -14.68 -18.25 -6.941 1 92 203 ALA B CA 1
ATOM 4069 C C . ALA B 1 203 ? -15.516 -19.422 -6.445 1 92 203 ALA B C 1
ATOM 4071 O O . ALA B 1 203 ? -15.188 -20.578 -6.691 1 92 203 ALA B O 1
ATOM 4072 N N . VAL B 1 204 ? -16.578 -19.109 -5.766 1 95.25 204 VAL B N 1
ATOM 4073 C CA . VAL B 1 204 ? -17.453 -20.141 -5.238 1 95.25 204 VAL B CA 1
ATOM 4074 C C . VAL B 1 204 ? -18.078 -20.922 -6.391 1 95.25 204 VAL B C 1
ATOM 4076 O O . VAL B 1 204 ? -18.078 -22.156 -6.387 1 95.25 204 VAL B O 1
ATOM 4079 N N . ALA B 1 205 ? -18.578 -20.172 -7.352 1 94.56 205 ALA B N 1
ATOM 4080 C CA . ALA B 1 205 ? -19.172 -20.812 -8.516 1 94.56 205 ALA B CA 1
ATOM 4081 C C . ALA B 1 205 ? -18.156 -21.688 -9.25 1 94.56 205 ALA B C 1
ATOM 4083 O O . ALA B 1 205 ? -18.438 -22.828 -9.586 1 94.56 205 ALA B O 1
ATOM 4084 N N . GLY B 1 206 ? -17.016 -21.141 -9.492 1 90.5 206 GLY B N 1
ATOM 4085 C CA . GLY B 1 206 ? -15.961 -21.891 -10.148 1 90.5 206 GLY B CA 1
ATOM 4086 C C . GLY B 1 206 ? -15.586 -23.156 -9.398 1 90.5 206 GLY B C 1
ATOM 4087 O O . GLY B 1 206 ? -15.344 -24.203 -10.016 1 90.5 206 GLY B O 1
ATOM 4088 N N . SER B 1 207 ? -15.555 -23.078 -8.148 1 92.19 207 SER B N 1
ATOM 4089 C CA . SER B 1 207 ? -15.172 -24.219 -7.332 1 92.19 207 SER B CA 1
ATOM 4090 C C . SER B 1 207 ? -16.25 -25.297 -7.328 1 92.19 207 SER B C 1
ATOM 4092 O O . SER B 1 207 ? -15.961 -26.484 -7.398 1 92.19 207 SER B O 1
ATOM 4094 N N . PHE B 1 208 ? -17.516 -24.922 -7.266 1 93.62 208 PHE B N 1
ATOM 4095 C CA . PHE B 1 208 ? -18.609 -25.891 -7.293 1 93.62 208 PHE B CA 1
ATOM 4096 C C . PHE B 1 208 ? -18.719 -26.547 -8.664 1 93.62 208 PHE B C 1
ATOM 4098 O O . PHE B 1 208 ? -19.094 -27.703 -8.773 1 93.62 208 PHE B O 1
ATOM 4105 N N . LEU B 1 209 ? -18.375 -25.812 -9.695 1 90.31 209 LEU B N 1
ATOM 4106 C CA . LEU B 1 209 ? -18.344 -26.375 -11.039 1 90.31 209 LEU B CA 1
ATOM 4107 C C . LEU B 1 209 ? -17.266 -27.438 -11.156 1 90.31 209 LEU B C 1
ATOM 4109 O O . LEU B 1 209 ? -17.406 -28.391 -11.93 1 90.31 209 LEU B O 1
ATOM 4113 N N . ALA B 1 210 ? -16.25 -27.234 -10.367 1 88.81 210 ALA B N 1
ATOM 4114 C CA . ALA B 1 210 ? -15.172 -28.219 -10.359 1 88.81 210 ALA B CA 1
ATOM 4115 C C . ALA B 1 210 ? -15.539 -29.438 -9.508 1 88.81 210 ALA B C 1
ATOM 4117 O O . ALA B 1 210 ? -15 -30.531 -9.703 1 88.81 210 ALA B O 1
ATOM 4118 N N . GLY B 1 211 ? -16.344 -29.203 -8.477 1 92.38 211 GLY B N 1
ATOM 4119 C CA . GLY B 1 211 ? -16.812 -30.281 -7.602 1 92.38 211 GLY B CA 1
ATOM 4120 C C . GLY B 1 211 ? -17.391 -29.766 -6.297 1 92.38 211 GLY B C 1
ATOM 4121 O O . GLY B 1 211 ? -17.016 -28.703 -5.816 1 92.38 211 GLY B O 1
ATOM 4122 N N . ILE B 1 212 ? -18.266 -30.547 -5.75 1 94 212 ILE B N 1
ATOM 4123 C CA . ILE B 1 212 ? -18.969 -30.156 -4.531 1 94 212 ILE B CA 1
ATOM 4124 C C . ILE B 1 212 ? -17.984 -30.016 -3.381 1 94 212 ILE B C 1
ATOM 4126 O O . ILE B 1 212 ? -18.062 -29.078 -2.592 1 94 212 ILE B O 1
ATOM 4130 N N . ARG B 1 213 ? -17.078 -30.922 -3.299 1 93.88 213 ARG B N 1
ATOM 4131 C CA . ARG B 1 213 ? -16.094 -30.891 -2.215 1 93.88 213 ARG B CA 1
ATOM 4132 C C . ARG B 1 213 ? -15.25 -29.625 -2.287 1 93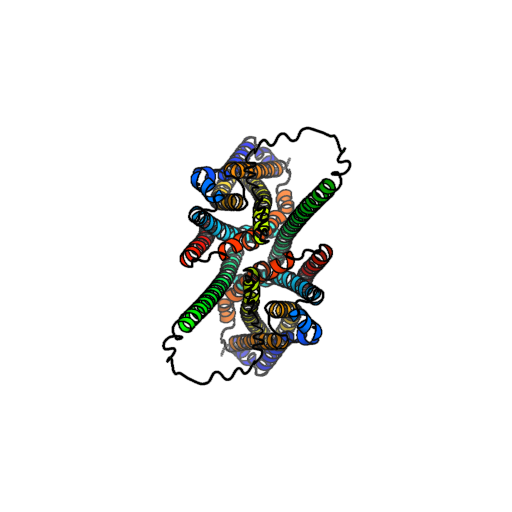.88 213 ARG B C 1
ATOM 4134 O O . ARG B 1 213 ? -15.047 -28.938 -1.278 1 93.88 213 ARG B O 1
ATOM 4141 N N . VAL B 1 214 ? -14.812 -29.344 -3.488 1 93.25 214 VAL B N 1
ATOM 4142 C CA . VAL B 1 214 ? -13.992 -28.156 -3.688 1 93.25 214 VAL B CA 1
ATOM 4143 C C . VAL B 1 214 ? -14.805 -26.891 -3.381 1 93.25 214 VAL B C 1
ATOM 4145 O O . VAL B 1 214 ? -14.305 -25.953 -2.766 1 93.25 214 VAL B O 1
ATOM 4148 N N . GLY B 1 215 ? -16.047 -26.906 -3.795 1 95.06 215 GLY B N 1
ATOM 4149 C CA . GLY B 1 215 ? -16.938 -25.797 -3.523 1 95.06 215 GLY B CA 1
ATOM 4150 C C . GLY B 1 215 ? -17.156 -25.547 -2.041 1 95.06 215 GLY B C 1
ATOM 4151 O O . GLY B 1 215 ? -17.109 -24.406 -1.585 1 95.06 215 GLY B O 1
ATOM 4152 N N . LEU B 1 216 ? -17.297 -26.594 -1.312 1 94.94 216 LEU B N 1
ATOM 4153 C CA . LEU B 1 216 ? -17.531 -26.484 0.125 1 94.94 216 LEU B CA 1
ATOM 4154 C C . LEU B 1 216 ? -16.281 -25.984 0.836 1 94.94 216 LEU B C 1
ATOM 4156 O O . LEU B 1 216 ? -16.359 -25.141 1.738 1 94.94 216 LEU B O 1
ATOM 4160 N N . ILE B 1 217 ? -15.188 -26.484 0.415 1 92.38 217 ILE B N 1
ATOM 4161 C CA . ILE B 1 217 ? -13.922 -26.078 1.017 1 92.38 217 ILE B CA 1
ATOM 4162 C C . ILE B 1 217 ? -13.672 -24.594 0.739 1 92.38 217 ILE B C 1
ATOM 4164 O O . ILE B 1 217 ? -13.297 -23.844 1.639 1 92.38 217 ILE B O 1
ATOM 4168 N N . THR B 1 218 ? -13.898 -24.234 -0.477 1 92.69 218 THR B N 1
ATOM 4169 C CA . THR B 1 218 ? -13.727 -22.828 -0.867 1 92.69 218 THR B CA 1
ATOM 4170 C C . THR B 1 218 ? -14.68 -21.938 -0.087 1 92.69 218 THR B C 1
ATOM 4172 O O . THR B 1 218 ? -14.289 -20.875 0.396 1 92.69 218 THR B O 1
ATOM 4175 N N . THR B 1 219 ? -15.906 -22.359 0.027 1 95.25 219 THR B N 1
ATOM 4176 C CA . THR B 1 219 ? -16.891 -21.594 0.784 1 95.25 219 THR B CA 1
ATOM 4177 C C . THR B 1 219 ? -16.438 -21.406 2.229 1 95.25 219 THR B C 1
ATOM 4179 O O . THR B 1 219 ? -16.5 -20.297 2.76 1 95.25 219 THR B O 1
ATOM 4182 N N . PHE B 1 220 ? -16 -22.438 2.766 1 92.88 220 PHE B N 1
ATOM 4183 C CA . PHE B 1 220 ? -15.547 -22.391 4.148 1 92.88 220 PHE B CA 1
ATOM 4184 C C . PHE B 1 220 ? -14.336 -21.469 4.289 1 92.88 220 PHE B C 1
ATOM 4186 O O . PHE B 1 220 ? -14.266 -20.656 5.219 1 92.88 220 PHE B O 1
ATOM 4193 N N . ALA B 1 221 ? -13.438 -21.594 3.381 1 88.75 221 ALA B N 1
ATOM 4194 C CA . ALA B 1 221 ? -12.234 -20.766 3.398 1 88.75 221 ALA B CA 1
ATOM 4195 C C . ALA B 1 221 ? -12.578 -19.281 3.291 1 88.75 221 ALA B C 1
ATOM 4197 O O . ALA B 1 221 ? -12.023 -18.453 4.012 1 88.75 221 ALA B O 1
ATOM 4198 N N . ILE B 1 222 ? -13.5 -18.969 2.436 1 92.31 222 ILE B N 1
ATOM 4199 C CA . ILE B 1 222 ? -13.906 -17.594 2.23 1 92.31 222 ILE B CA 1
ATOM 4200 C C . ILE B 1 222 ? -14.617 -17.062 3.48 1 92.31 222 ILE B C 1
ATOM 4202 O O . ILE B 1 222 ? -14.352 -15.953 3.936 1 92.31 222 ILE B O 1
ATOM 4206 N N . LEU B 1 223 ? -15.461 -17.922 4.055 1 92.38 223 LEU B N 1
ATOM 4207 C CA . LEU B 1 223 ? -16.203 -17.516 5.246 1 92.38 223 LEU B CA 1
ATOM 4208 C C . LEU B 1 223 ? -15.258 -17.188 6.395 1 92.38 223 LEU B C 1
ATOM 4210 O O . LEU B 1 223 ? -15.484 -16.234 7.141 1 92.38 223 LEU B O 1
ATOM 4214 N N . LEU B 1 224 ? -14.227 -17.891 6.527 1 87.5 224 LEU B N 1
ATOM 4215 C CA . LEU B 1 224 ? -13.297 -17.719 7.637 1 87.5 224 LEU B CA 1
ATOM 4216 C C . LEU B 1 224 ? -12.648 -16.344 7.594 1 87.5 224 LEU B C 1
ATOM 4218 O O . LEU B 1 224 ? -12.438 -15.719 8.641 1 87.5 224 LEU B O 1
ATOM 4222 N N . HIS B 1 225 ? -12.344 -15.875 6.445 1 86.06 225 HIS B N 1
ATOM 4223 C CA . HIS B 1 225 ? -11.711 -14.562 6.402 1 86.06 225 HIS B CA 1
ATOM 4224 C C . HIS B 1 225 ? -12.734 -13.461 6.172 1 86.06 225 HIS B C 1
ATOM 4226 O O . HIS B 1 225 ? -12.5 -12.305 6.531 1 86.06 225 HIS B O 1
ATOM 4232 N N . GLU B 1 226 ? -13.891 -13.844 5.625 1 90.38 226 GLU B N 1
ATOM 4233 C CA . GLU B 1 226 ? -14.914 -12.852 5.328 1 90.38 226 GLU B CA 1
ATOM 4234 C C . GLU B 1 226 ? -15.562 -12.32 6.605 1 90.38 226 GLU B C 1
ATOM 4236 O O . GLU B 1 226 ? -15.898 -11.141 6.691 1 90.38 226 GLU B O 1
ATOM 4241 N N . ILE B 1 227 ? -15.625 -13.102 7.531 1 87.56 227 ILE B N 1
ATOM 4242 C CA . ILE B 1 227 ? -16.281 -12.695 8.773 1 87.56 227 ILE B CA 1
ATOM 4243 C C . ILE B 1 227 ? -15.484 -11.578 9.438 1 87.56 227 ILE B C 1
ATOM 4245 O O . ILE B 1 227 ? -16.016 -10.492 9.688 1 87.56 227 ILE B O 1
ATOM 4249 N N . PRO B 1 228 ? -14.219 -11.781 9.711 1 84.5 228 PRO B N 1
ATOM 4250 C CA . PRO B 1 228 ? -13.438 -10.664 10.25 1 84.5 228 PRO B CA 1
ATOM 4251 C C . PRO B 1 228 ? -13.445 -9.445 9.336 1 84.5 228 PRO B C 1
ATOM 4253 O O . PRO B 1 228 ? -13.461 -8.305 9.812 1 84.5 228 PRO B O 1
ATOM 4256 N N . HIS B 1 229 ? -13.461 -9.641 8.078 1 87.94 229 HIS B N 1
ATOM 4257 C CA . HIS B 1 229 ? -13.5 -8.562 7.09 1 87.94 229 HIS B CA 1
ATOM 4258 C C . HIS B 1 229 ? -14.781 -7.742 7.219 1 87.94 229 HIS B C 1
ATOM 4260 O O . HIS B 1 229 ? -14.742 -6.512 7.188 1 87.94 229 HIS B O 1
ATOM 4266 N N . GLU B 1 230 ? -15.852 -8.367 7.43 1 89.44 230 GLU B N 1
ATOM 4267 C CA . GLU B 1 230 ? -17.156 -7.719 7.543 1 89.44 230 GLU B CA 1
ATOM 4268 C C . GLU B 1 230 ? -17.25 -6.895 8.82 1 89.44 230 GLU B C 1
ATOM 4270 O O . GLU B 1 230 ? -17.922 -5.855 8.852 1 89.44 230 GLU B O 1
ATOM 4275 N N . VAL B 1 231 ? -16.594 -7.43 9.805 1 87.06 231 VAL B N 1
ATOM 4276 C CA . VAL B 1 231 ? -16.562 -6.668 11.047 1 87.06 231 VAL B CA 1
ATOM 4277 C C . VAL B 1 231 ? -15.82 -5.348 10.828 1 87.06 231 VAL B C 1
ATOM 4279 O O . VAL B 1 231 ? -16.281 -4.293 11.273 1 87.06 231 VAL B O 1
ATOM 4282 N N . GLY B 1 232 ? -14.75 -5.469 10.164 1 88.38 232 GLY B N 1
ATOM 4283 C CA . GLY B 1 232 ? -14.008 -4.262 9.828 1 88.38 232 GLY B CA 1
ATOM 4284 C C . GLY B 1 232 ? -14.789 -3.311 8.938 1 88.38 232 GLY B C 1
ATOM 4285 O O . GLY B 1 232 ? -14.805 -2.102 9.18 1 88.38 232 GLY B O 1
ATOM 4286 N N . ASP B 1 233 ? -15.43 -3.82 7.961 1 92.44 233 ASP B N 1
ATOM 4287 C CA . ASP B 1 233 ? -16.234 -3.016 7.047 1 92.44 233 ASP B CA 1
ATOM 4288 C C . ASP B 1 233 ? -17.359 -2.289 7.793 1 92.44 233 ASP B C 1
ATOM 4290 O O . ASP B 1 233 ? -17.609 -1.111 7.535 1 92.44 233 ASP B O 1
ATOM 4294 N N . PHE B 1 234 ? -17.938 -3.031 8.617 1 90.94 234 PHE B N 1
ATOM 4295 C CA . PHE B 1 234 ? -19.016 -2.469 9.414 1 90.94 234 PHE B CA 1
ATOM 4296 C C . PHE B 1 234 ? -18.531 -1.304 10.258 1 90.94 234 PHE B C 1
ATOM 4298 O O . PHE B 1 234 ? -19.172 -0.259 10.328 1 90.94 234 PHE B O 1
ATOM 4305 N N . ALA B 1 235 ? -17.406 -1.459 10.859 1 88.88 235 ALA B N 1
ATOM 4306 C CA . ALA B 1 235 ? -16.797 -0.414 11.68 1 88.88 235 ALA B CA 1
ATOM 4307 C C . ALA B 1 235 ? -16.469 0.816 10.844 1 88.88 235 ALA B C 1
ATOM 4309 O O . ALA B 1 235 ? -16.656 1.95 11.281 1 88.88 235 ALA B O 1
ATOM 4310 N N . ILE B 1 236 ? -16 0.624 9.68 1 91.38 236 ILE B N 1
ATOM 4311 C CA . ILE B 1 236 ? -15.633 1.716 8.781 1 91.38 236 ILE B CA 1
ATOM 4312 C C . ILE B 1 236 ? -16.891 2.502 8.391 1 91.38 236 ILE B C 1
ATOM 4314 O O . ILE B 1 236 ? -16.859 3.736 8.367 1 91.38 236 ILE B O 1
ATOM 4318 N N . LEU B 1 237 ? -18 1.796 8.156 1 92.19 237 LEU B N 1
ATOM 4319 C CA . LEU B 1 237 ? -19.25 2.457 7.801 1 92.19 237 LEU B CA 1
ATOM 4320 C C . LEU B 1 237 ? -19.766 3.289 8.961 1 92.19 237 LEU B C 1
ATOM 4322 O O . LEU B 1 237 ? -20.219 4.422 8.773 1 92.19 237 LEU B O 1
ATOM 4326 N N . LEU B 1 238 ? -19.641 2.734 10.164 1 88.94 238 LEU B N 1
ATOM 4327 C CA . LEU B 1 238 ? -20.094 3.471 11.344 1 88.94 238 LEU B CA 1
ATOM 4328 C C . LEU B 1 238 ? -19.266 4.734 11.539 1 88.94 238 LEU B C 1
ATOM 4330 O O . LEU B 1 238 ? -19.812 5.805 11.812 1 88.94 238 LEU B O 1
ATOM 4334 N N . LYS B 1 239 ? -18.031 4.602 11.344 1 87.06 239 LYS B N 1
ATOM 4335 C CA . LYS B 1 239 ? -17.141 5.742 11.492 1 87.06 239 LYS B CA 1
ATOM 4336 C C . LYS B 1 239 ? -17.422 6.809 10.438 1 87.06 239 LYS B C 1
ATOM 4338 O O . LYS B 1 239 ? -17.234 8 10.688 1 87.06 239 LYS B O 1
ATOM 4343 N N . SER B 1 240 ? -17.859 6.387 9.336 1 88.5 240 SER B N 1
ATOM 4344 C CA . SER B 1 240 ? -18.109 7.289 8.219 1 88.5 240 SER B CA 1
ATOM 4345 C C . SER B 1 240 ? -19.469 7.977 8.359 1 88.5 240 SER B C 1
ATOM 4347 O O . SER B 1 240 ? -19.844 8.773 7.504 1 88.5 240 SER B O 1
ATOM 4349 N N . GLY B 1 241 ? -20.297 7.609 9.406 1 86.44 241 GLY B N 1
ATOM 4350 C CA . GLY B 1 241 ? -21.531 8.336 9.695 1 86.44 241 GLY B CA 1
ATOM 4351 C C . GLY B 1 241 ? -22.781 7.512 9.445 1 86.44 241 GLY B C 1
ATOM 4352 O O . GLY B 1 241 ? -23.891 7.996 9.648 1 86.44 241 GLY B O 1
ATOM 4353 N N . PHE B 1 242 ? -22.578 6.316 9.016 1 88.69 242 PHE B N 1
ATOM 4354 C CA . PHE B 1 242 ? -23.734 5.449 8.82 1 88.69 242 PHE B CA 1
ATOM 4355 C C . PHE B 1 242 ? -24.297 4.992 10.156 1 88.69 242 PHE B C 1
ATOM 4357 O O . PHE B 1 242 ? -23.562 4.746 11.102 1 88.69 242 PHE B O 1
ATOM 4364 N N . SER B 1 243 ? -25.641 4.969 10.219 1 88.25 243 SER B N 1
ATOM 4365 C CA . SER B 1 243 ? -26.25 4.309 11.375 1 88.25 243 SER B CA 1
ATOM 4366 C C . SER B 1 243 ? -26.062 2.795 11.297 1 88.25 243 SER B C 1
ATOM 4368 O O . SER B 1 243 ? -25.672 2.26 10.258 1 88.25 243 SER B O 1
ATOM 4370 N N . ARG B 1 244 ? -26.297 2.098 12.336 1 88.12 244 ARG B N 1
ATOM 4371 C CA . ARG B 1 244 ? -26.141 0.649 12.398 1 88.12 244 ARG B CA 1
ATOM 4372 C C . ARG B 1 244 ? -27 -0.042 11.344 1 88.12 244 ARG B C 1
ATOM 4374 O O . ARG B 1 244 ? -26.547 -0.966 10.672 1 88.12 244 ARG B O 1
ATOM 4381 N N . TRP B 1 245 ? -28.219 0.419 11.164 1 90.25 245 TRP B N 1
ATOM 4382 C CA . TRP B 1 245 ? -29.125 -0.202 10.211 1 90.25 245 TRP B CA 1
ATOM 4383 C C . TRP B 1 245 ? -28.75 0.157 8.773 1 90.25 245 TRP B C 1
ATOM 4385 O O . TRP B 1 245 ? -28.906 -0.66 7.867 1 90.25 245 TRP B O 1
ATOM 4395 N N . GLN B 1 246 ? -28.312 1.352 8.633 1 92 246 GLN B N 1
ATOM 4396 C CA . GLN B 1 246 ? -27.828 1.744 7.312 1 92 246 GLN B CA 1
ATOM 4397 C C . GLN B 1 246 ? -26.609 0.912 6.91 1 92 246 GLN B C 1
ATOM 4399 O O . GLN B 1 246 ? -26.484 0.508 5.75 1 92 246 GLN B O 1
ATOM 4404 N N . ALA B 1 247 ? -25.734 0.732 7.891 1 92.94 247 ALA B N 1
ATOM 4405 C CA . ALA B 1 247 ? -24.547 -0.074 7.637 1 92.94 247 ALA B CA 1
ATOM 4406 C C . ALA B 1 247 ? -24.922 -1.51 7.277 1 92.94 247 ALA B C 1
ATOM 4408 O O . ALA B 1 247 ? -24.359 -2.088 6.34 1 92.94 247 ALA B O 1
ATOM 4409 N N . ALA B 1 248 ? -25.906 -2.066 7.969 1 92.12 248 ALA B N 1
ATOM 4410 C CA . ALA B 1 248 ? -26.359 -3.432 7.707 1 92.12 248 ALA B CA 1
ATOM 4411 C C . ALA B 1 248 ? -26.984 -3.551 6.316 1 92.12 248 ALA B C 1
ATOM 4413 O O . ALA B 1 248 ? -26.703 -4.504 5.586 1 92.12 248 ALA B O 1
ATOM 4414 N N . ARG B 1 249 ? -27.75 -2.631 5.977 1 93.81 249 ARG B N 1
ATOM 4415 C CA . ARG B 1 249 ? -28.391 -2.629 4.66 1 93.81 249 ARG B CA 1
ATOM 4416 C C . ARG B 1 249 ? -27.344 -2.488 3.553 1 93.81 249 ARG B C 1
ATOM 4418 O O . ARG B 1 249 ? -27.469 -3.121 2.5 1 93.81 249 ARG B O 1
ATOM 4425 N N . ALA B 1 250 ? -26.406 -1.614 3.789 1 94.31 250 ALA B N 1
ATOM 4426 C CA . ALA B 1 250 ? -25.344 -1.422 2.816 1 94.31 250 ALA B CA 1
ATOM 4427 C C . ALA B 1 250 ? -24.547 -2.713 2.605 1 94.31 250 ALA B C 1
ATOM 4429 O O . ALA B 1 250 ? -24.219 -3.062 1.473 1 94.31 250 ALA B O 1
ATOM 4430 N N . GLN B 1 251 ? -24.297 -3.381 3.699 1 93.62 251 GLN B N 1
ATOM 4431 C CA . GLN B 1 251 ? -23.578 -4.648 3.613 1 93.62 251 GLN B CA 1
ATOM 4432 C C . GLN B 1 251 ? -24.375 -5.684 2.828 1 93.62 251 GLN B C 1
ATOM 4434 O O . GLN B 1 251 ? -23.812 -6.457 2.055 1 93.62 251 GLN B O 1
ATOM 4439 N N . LEU B 1 252 ? -25.672 -5.672 3.049 1 93.38 252 LEU B N 1
ATOM 4440 C CA . LEU B 1 252 ? -26.531 -6.582 2.311 1 93.38 252 LEU B CA 1
ATOM 4441 C C . LEU B 1 252 ? -26.5 -6.273 0.817 1 93.38 252 LEU B C 1
ATOM 4443 O O . LEU B 1 252 ? -26.547 -7.184 -0.013 1 93.38 252 LEU B O 1
ATOM 4447 N N . SER B 1 253 ? -26.453 -5.059 0.519 1 95.12 253 SER B N 1
ATOM 4448 C CA . SER B 1 253 ? -26.375 -4.652 -0.879 1 95.12 253 SER B CA 1
ATOM 4449 C C . SER B 1 253 ? -25.078 -5.156 -1.529 1 95.12 253 SER B C 1
ATOM 4451 O O . SER B 1 253 ? -25.094 -5.582 -2.686 1 95.12 253 SER B O 1
ATOM 4453 N N . THR B 1 254 ? -23.938 -5.062 -0.81 1 95.06 254 THR B N 1
ATOM 4454 C CA . THR B 1 254 ? -22.688 -5.559 -1.361 1 95.06 254 THR B CA 1
ATOM 4455 C C . THR B 1 254 ? -22.719 -7.074 -1.526 1 95.06 254 THR B C 1
ATOM 4457 O O . THR B 1 254 ? -22.109 -7.621 -2.443 1 95.06 254 THR B O 1
ATOM 4460 N N . ALA B 1 255 ? -23.484 -7.738 -0.617 1 94.19 255 ALA B N 1
ATOM 4461 C CA . ALA B 1 255 ? -23.656 -9.188 -0.694 1 94.19 255 ALA B CA 1
ATOM 4462 C C . ALA B 1 255 ? -24.391 -9.586 -1.974 1 94.19 255 ALA B C 1
ATOM 4464 O O . ALA B 1 255 ? -24.078 -10.617 -2.572 1 94.19 255 ALA B O 1
ATOM 4465 N N . ALA B 1 256 ? -25.297 -8.789 -2.377 1 95.81 256 ALA B N 1
ATOM 4466 C CA . ALA B 1 256 ? -26.047 -9.047 -3.604 1 95.81 256 ALA B CA 1
ATOM 4467 C C . ALA B 1 256 ? -25.125 -9.078 -4.816 1 95.81 256 ALA B C 1
ATOM 4469 O O . ALA B 1 256 ? -25.344 -9.852 -5.75 1 95.81 256 ALA B O 1
ATOM 4470 N N . VAL B 1 257 ? -24.156 -8.273 -4.781 1 96.19 257 VAL B N 1
ATOM 4471 C CA . VAL B 1 257 ? -23.203 -8.234 -5.887 1 96.19 257 VAL B CA 1
ATOM 4472 C C . VAL B 1 257 ? -22.438 -9.562 -5.965 1 96.19 257 VAL B C 1
ATOM 4474 O O . VAL B 1 257 ? -22.062 -10.008 -7.051 1 96.19 257 VAL B O 1
ATOM 4477 N N . GLY B 1 258 ? -22.219 -10.18 -4.824 1 96.19 258 GLY B N 1
ATOM 4478 C CA . GLY B 1 258 ? -21.625 -11.508 -4.812 1 96.19 258 GLY B CA 1
ATOM 4479 C C . GLY B 1 258 ? -22.469 -12.547 -5.52 1 96.19 258 GLY B C 1
ATOM 4480 O O . GLY B 1 258 ? -21.953 -13.391 -6.254 1 96.19 258 GLY B O 1
ATOM 4481 N N . VAL B 1 259 ? -23.719 -12.422 -5.289 1 96.56 259 VAL B N 1
ATOM 4482 C CA . VAL B 1 259 ? -24.656 -13.328 -5.953 1 96.56 259 VAL B CA 1
ATOM 4483 C C . VAL B 1 259 ? -24.609 -13.109 -7.461 1 96.56 259 VAL B C 1
ATOM 4485 O O . VAL B 1 259 ? -24.625 -14.07 -8.234 1 96.56 259 VAL B O 1
ATOM 4488 N N . PHE B 1 260 ? -24.5 -11.883 -7.863 1 96.12 260 PHE B N 1
ATOM 4489 C CA . PHE B 1 260 ? -24.375 -11.562 -9.281 1 96.12 260 PHE B CA 1
ATOM 4490 C C . PHE B 1 260 ? -23.094 -12.18 -9.867 1 96.12 260 PHE B C 1
ATOM 4492 O O . PHE B 1 260 ? -23.109 -12.648 -11 1 96.12 260 PHE B O 1
ATOM 4499 N N . GLY B 1 261 ? -22.016 -12.133 -9.109 1 95.06 261 GLY B N 1
ATOM 4500 C CA . GLY B 1 261 ? -20.797 -12.781 -9.547 1 95.06 261 GLY B CA 1
ATOM 4501 C C . GLY B 1 261 ? -20.953 -14.273 -9.742 1 95.06 261 GLY B C 1
ATOM 4502 O O . GLY B 1 261 ? -20.453 -14.836 -10.719 1 95.06 261 GLY B O 1
ATOM 4503 N N . ALA B 1 262 ? -21.641 -14.883 -8.812 1 95.75 262 ALA B N 1
ATOM 4504 C CA . ALA B 1 262 ? -21.891 -16.312 -8.914 1 95.75 262 ALA B CA 1
ATOM 4505 C C . ALA B 1 262 ? -22.719 -16.641 -10.156 1 95.75 262 ALA B C 1
ATOM 4507 O O . ALA B 1 262 ? -22.391 -17.578 -10.898 1 95.75 262 ALA B O 1
ATOM 4508 N N . ILE B 1 263 ? -23.719 -15.875 -10.391 1 94.75 263 ILE B N 1
ATOM 4509 C CA . ILE B 1 263 ? -24.594 -16.078 -11.539 1 94.75 263 ILE B CA 1
ATOM 4510 C C . ILE B 1 263 ? -23.812 -15.883 -12.828 1 94.75 263 ILE B C 1
ATOM 4512 O O . ILE B 1 263 ? -23.953 -16.656 -13.773 1 94.75 263 ILE B O 1
ATOM 4516 N N . ALA B 1 264 ? -23.016 -14.906 -12.859 1 92.12 264 ALA B N 1
ATOM 4517 C CA . ALA B 1 264 ? -22.188 -14.641 -14.031 1 92.12 264 ALA B CA 1
ATOM 4518 C C . ALA B 1 264 ? -21.266 -15.82 -14.336 1 92.12 264 ALA B C 1
ATOM 4520 O O . ALA B 1 264 ? -21.125 -16.219 -15.492 1 92.12 264 ALA B O 1
ATOM 4521 N N . ALA B 1 265 ? -20.703 -16.312 -13.312 1 91.94 265 ALA B N 1
ATOM 4522 C CA . ALA B 1 265 ? -19.766 -17.422 -13.484 1 91.94 265 ALA B CA 1
ATOM 4523 C C . ALA B 1 265 ? -20.5 -18.688 -13.953 1 91.94 265 ALA B C 1
ATOM 4525 O O . ALA B 1 265 ? -20 -19.406 -14.812 1 91.94 265 ALA B O 1
ATOM 4526 N N . LEU B 1 266 ? -21.641 -18.953 -13.422 1 91.75 266 LEU B N 1
ATOM 4527 C CA . LEU B 1 266 ? -22.422 -20.141 -13.773 1 91.75 266 LEU B CA 1
ATOM 4528 C C . LEU B 1 266 ? -22.969 -20.031 -15.188 1 91.75 266 LEU B C 1
ATOM 4530 O O . LEU B 1 266 ? -23.25 -21.047 -15.828 1 91.75 266 LEU B O 1
ATOM 4534 N N . SER B 1 267 ? -23.094 -18.797 -15.656 1 88.94 267 SER B N 1
ATOM 4535 C CA . SER B 1 267 ? -23.703 -18.547 -16.953 1 88.94 267 SER B CA 1
ATOM 4536 C C . SER B 1 267 ? -22.672 -18.625 -18.078 1 88.94 267 SER B C 1
ATOM 4538 O O . SER B 1 267 ? -23.031 -18.625 -19.266 1 88.94 267 SER B O 1
ATOM 4540 N N . VAL B 1 268 ? -21.453 -18.484 -17.672 1 83.12 268 VAL B N 1
ATOM 4541 C CA . VAL B 1 268 ? -20.406 -18.5 -18.688 1 83.12 268 VAL B CA 1
ATOM 4542 C C . VAL B 1 268 ? -20.141 -19.922 -19.156 1 83.12 268 VAL B C 1
ATOM 4544 O O . VAL B 1 268 ? -20.156 -20.859 -18.344 1 83.12 268 VAL B O 1
ATOM 4547 N N . GLU B 1 269 ? -20.031 -20.156 -20.422 1 71.94 269 GLU B N 1
ATOM 4548 C CA . GLU B 1 269 ? -19.891 -21.484 -21.031 1 71.94 269 GLU B CA 1
ATOM 4549 C C . GLU B 1 269 ? -18.516 -22.078 -20.75 1 71.94 269 GLU B C 1
ATOM 4551 O O . GLU B 1 269 ? -18.406 -23.266 -20.484 1 71.94 269 GLU B O 1
ATOM 4556 N N . ARG B 1 270 ? -17.469 -21.188 -20.891 1 71 270 ARG B N 1
ATOM 4557 C CA . ARG B 1 270 ? -16.125 -21.703 -20.703 1 71 270 ARG B CA 1
ATOM 4558 C C . ARG B 1 270 ? -15.492 -21.125 -19.438 1 71 270 ARG B C 1
ATOM 4560 O O . ARG B 1 270 ? -15.312 -19.906 -19.328 1 71 270 ARG B O 1
ATOM 4567 N N . VAL B 1 271 ? -15.164 -22.031 -18.531 1 65.56 271 VAL B N 1
ATOM 4568 C CA . VAL B 1 271 ? -14.586 -21.672 -17.234 1 65.56 271 VAL B CA 1
ATOM 4569 C C . VAL B 1 271 ? -13.25 -20.953 -17.453 1 65.56 271 VAL B C 1
ATOM 4571 O O . VAL B 1 271 ? -12.906 -20.031 -16.719 1 65.56 271 VAL B O 1
ATOM 4574 N N . GLU B 1 272 ? -12.625 -21.359 -18.5 1 68.88 272 GLU B N 1
ATOM 4575 C CA . GLU B 1 272 ? -11.328 -20.766 -18.828 1 68.88 272 GLU B CA 1
ATOM 4576 C C . GLU B 1 272 ? -11.469 -19.281 -19.156 1 68.88 272 GLU B C 1
ATOM 4578 O O . GLU B 1 272 ? -10.594 -18.484 -18.812 1 68.88 272 GLU B O 1
ATOM 4583 N N . SER B 1 273 ? -12.539 -19.078 -19.719 1 68.56 273 SER B N 1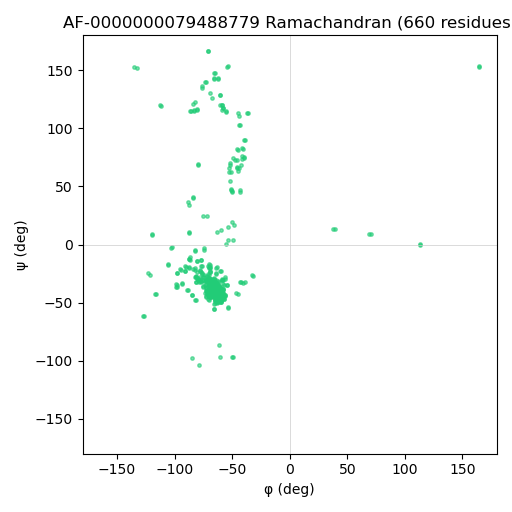
ATOM 4584 C CA . SER B 1 273 ? -12.797 -17.688 -20.094 1 68.56 273 SER B CA 1
ATOM 4585 C C . SER B 1 273 ? -13.07 -16.828 -18.859 1 68.56 273 SER B C 1
ATOM 4587 O O . SER B 1 273 ? -12.68 -15.672 -18.797 1 68.56 273 SER B O 1
ATOM 4589 N N . LEU B 1 274 ? -13.523 -17.469 -17.844 1 71.62 274 LEU B N 1
ATOM 4590 C CA . LEU B 1 274 ? -13.82 -16.766 -16.594 1 71.62 274 LEU B CA 1
ATOM 4591 C C . LEU B 1 274 ? -12.539 -16.312 -15.898 1 71.62 274 LEU B C 1
ATOM 4593 O O . LEU B 1 274 ? -12.445 -15.172 -15.445 1 71.62 274 LEU B O 1
ATOM 4597 N N . GLY B 1 275 ? -11.586 -17.172 -15.953 1 71.94 275 GLY B N 1
ATOM 4598 C CA . GLY B 1 275 ? -10.32 -16.859 -15.297 1 71.94 275 GLY B CA 1
ATOM 4599 C C . GLY B 1 275 ? -9.578 -15.719 -15.961 1 71.94 275 GLY B C 1
ATOM 4600 O O . GLY B 1 275 ? -9.117 -14.797 -15.289 1 71.94 275 GLY B O 1
ATOM 4601 N N . SER B 1 276 ? -9.555 -15.773 -17.219 1 76.69 276 SER B N 1
ATOM 4602 C CA . SER B 1 276 ? -8.805 -14.773 -17.969 1 76.69 276 SER B CA 1
ATOM 4603 C C . SER B 1 276 ? -9.477 -13.406 -17.891 1 76.69 276 SER B C 1
ATOM 4605 O O . SER B 1 276 ? -8.797 -12.383 -17.75 1 76.69 276 SER B O 1
ATOM 4607 N N . CYS B 1 277 ? -10.812 -13.43 -17.781 1 77.38 277 CYS B N 1
ATOM 4608 C CA . CYS B 1 277 ? -11.547 -12.172 -17.812 1 77.38 277 CYS B CA 1
ATOM 4609 C C . CYS B 1 277 ? -11.656 -11.555 -16.422 1 77.38 277 CYS B C 1
ATOM 4611 O O . CYS B 1 277 ? -11.93 -10.359 -16.281 1 77.38 277 CYS B O 1
ATOM 4613 N N . THR B 1 278 ? -11.328 -12.344 -15.453 1 84.75 278 THR B N 1
ATOM 4614 C CA . THR B 1 278 ? -11.555 -11.844 -14.102 1 84.75 278 THR B CA 1
ATOM 4615 C C . THR B 1 278 ? -10.25 -11.766 -13.32 1 84.75 278 THR B C 1
ATOM 4617 O O . THR B 1 278 ? -10.242 -11.453 -12.133 1 84.75 278 THR B O 1
ATOM 4620 N N . SER B 1 279 ? -9.125 -11.977 -14.055 1 87.75 279 SER B N 1
ATOM 4621 C CA . SER B 1 279 ? -7.82 -12.055 -13.406 1 87.75 279 SER B CA 1
ATOM 4622 C C . SER B 1 279 ? -7.391 -10.703 -12.852 1 87.75 279 SER B C 1
ATOM 4624 O O . SER B 1 279 ? -6.582 -10.633 -11.93 1 87.75 279 SER B O 1
ATOM 4626 N N . TRP B 1 280 ? -7.977 -9.648 -13.359 1 90.75 280 TRP B N 1
ATOM 4627 C CA . TRP B 1 280 ? -7.574 -8.305 -12.961 1 90.75 280 TRP B CA 1
ATOM 4628 C C . TRP B 1 280 ? -8.328 -7.852 -11.711 1 90.75 280 TRP B C 1
ATOM 4630 O O . TRP B 1 280 ? -7.941 -6.875 -11.07 1 90.75 280 TRP B O 1
ATOM 4640 N N . ILE B 1 281 ? -9.344 -8.555 -11.289 1 93.38 281 ILE B N 1
ATOM 4641 C CA . ILE B 1 281 ? -10.273 -8.086 -10.266 1 93.38 281 ILE B CA 1
ATOM 4642 C C . ILE B 1 281 ? -9.586 -8.117 -8.898 1 93.38 281 ILE B C 1
ATOM 4644 O O . ILE B 1 281 ? -9.672 -7.152 -8.141 1 93.38 281 ILE B O 1
ATOM 4648 N N . LEU B 1 282 ? -8.875 -9.219 -8.641 1 93.88 282 LEU B N 1
ATOM 4649 C CA . LEU B 1 282 ? -8.305 -9.406 -7.309 1 93.88 282 LEU B CA 1
ATOM 4650 C C . LEU B 1 282 ? -7.234 -8.352 -7.027 1 93.88 282 LEU B C 1
ATOM 4652 O O . LEU B 1 282 ? -7.289 -7.66 -6.008 1 93.88 282 LEU B O 1
ATOM 4656 N N . PRO B 1 283 ? -6.254 -8.188 -7.961 1 96.25 283 PRO B N 1
ATOM 4657 C CA . PRO B 1 283 ? -5.25 -7.156 -7.68 1 96.25 283 PRO B CA 1
ATOM 4658 C C . PRO B 1 283 ? -5.832 -5.746 -7.711 1 96.25 283 PRO B C 1
ATOM 4660 O O . PRO B 1 283 ? -5.387 -4.875 -6.953 1 96.25 283 PRO B O 1
ATOM 4663 N N . PHE B 1 284 ? -6.793 -5.516 -8.547 1 96.69 284 PHE B N 1
ATOM 4664 C CA . PHE B 1 284 ? -7.484 -4.23 -8.555 1 96.69 284 PHE B CA 1
ATOM 4665 C C . PHE B 1 284 ? -8.117 -3.951 -7.199 1 96.69 284 PHE B C 1
ATOM 4667 O O . PHE B 1 284 ? -7.988 -2.85 -6.664 1 96.69 284 PHE B O 1
ATOM 4674 N N . THR B 1 285 ? -8.781 -4.922 -6.613 1 95 285 THR B N 1
ATOM 4675 C CA . THR B 1 285 ? -9.414 -4.809 -5.305 1 95 285 THR B CA 1
ATOM 4676 C C . THR B 1 285 ? -8.375 -4.598 -4.215 1 95 285 THR B C 1
ATOM 4678 O O . THR B 1 285 ? -8.594 -3.83 -3.275 1 95 285 THR B O 1
ATOM 4681 N N . ALA B 1 286 ? -7.227 -5.309 -4.352 1 96.75 286 ALA B N 1
ATOM 4682 C CA . ALA B 1 286 ? -6.133 -5.137 -3.402 1 96.75 286 ALA B CA 1
ATOM 4683 C C . ALA B 1 286 ? -5.691 -3.68 -3.33 1 96.75 286 ALA B C 1
ATOM 4685 O O . ALA B 1 286 ? -5.484 -3.141 -2.24 1 96.75 286 ALA B O 1
ATOM 4686 N N . GLY B 1 287 ? -5.574 -3.057 -4.469 1 97.19 287 GLY B N 1
ATOM 4687 C CA . GLY B 1 287 ? -5.238 -1.642 -4.508 1 97.19 287 GLY B CA 1
ATOM 4688 C C . GLY B 1 287 ? -6.246 -0.771 -3.783 1 97.19 287 GLY B C 1
ATOM 4689 O O . GLY B 1 287 ? -5.871 0.16 -3.068 1 97.19 287 GLY B O 1
ATOM 4690 N N . GLY B 1 288 ? -7.5 -1.074 -4 1 95.44 288 GLY B N 1
ATOM 4691 C CA . GLY B 1 288 ? -8.555 -0.356 -3.295 1 95.44 288 GLY B CA 1
ATOM 4692 C C . GLY B 1 288 ? -8.477 -0.516 -1.787 1 95.44 288 GLY B C 1
ATOM 4693 O O . GLY B 1 288 ? -8.617 0.458 -1.046 1 95.44 288 GLY B O 1
ATOM 4694 N N . PHE B 1 289 ? -8.227 -1.689 -1.354 1 95.38 289 PHE B N 1
ATOM 4695 C CA . PHE B 1 289 ? -8.133 -1.97 0.075 1 95.38 289 PHE B CA 1
ATOM 4696 C C . PHE B 1 289 ? -6.938 -1.253 0.692 1 95.38 289 PHE B C 1
ATOM 4698 O O . PHE B 1 289 ? -7.004 -0.793 1.833 1 95.38 289 PHE B O 1
ATOM 4705 N N . ILE B 1 290 ? -5.836 -1.161 -0.052 1 97 290 ILE B N 1
ATOM 4706 C CA . ILE B 1 290 ? -4.672 -0.419 0.42 1 97 290 ILE B CA 1
ATOM 4707 C C . ILE B 1 290 ? -5.051 1.043 0.648 1 97 290 ILE B C 1
ATOM 4709 O O . ILE B 1 290 ? -4.73 1.617 1.691 1 97 290 ILE B O 1
ATOM 4713 N N . ASN B 1 291 ? -5.742 1.574 -0.315 1 94.88 291 ASN B N 1
ATOM 4714 C CA . ASN B 1 291 ? -6.18 2.963 -0.214 1 94.88 291 ASN B CA 1
ATOM 4715 C C . ASN B 1 291 ? -7.074 3.182 1.001 1 94.88 291 ASN B C 1
ATOM 4717 O O . ASN B 1 291 ? -6.848 4.102 1.79 1 94.88 291 ASN B O 1
ATOM 4721 N N . ILE B 1 292 ? -8.047 2.375 1.19 1 92.88 292 ILE B N 1
ATOM 4722 C CA . ILE B 1 292 ? -9.023 2.514 2.271 1 92.88 292 ILE B CA 1
ATOM 4723 C C . ILE B 1 292 ? -8.312 2.361 3.619 1 92.88 292 ILE B C 1
ATOM 4725 O O . ILE B 1 292 ? -8.539 3.15 4.539 1 92.88 292 ILE B O 1
ATOM 4729 N N . ALA B 1 293 ? -7.441 1.381 3.717 1 94.81 293 ALA B N 1
ATOM 4730 C CA . ALA B 1 293 ? -6.766 1.086 4.977 1 94.81 293 ALA B CA 1
ATOM 4731 C C . ALA B 1 293 ? -5.797 2.201 5.352 1 94.81 293 ALA B C 1
ATOM 4733 O O . ALA B 1 293 ? -5.797 2.676 6.492 1 94.81 293 ALA B O 1
ATOM 4734 N N . LEU B 1 294 ? -5.016 2.645 4.375 1 94.44 294 LEU B N 1
ATOM 4735 C CA . LEU B 1 294 ? -3.887 3.506 4.711 1 94.44 294 LEU B CA 1
ATOM 4736 C C . LEU B 1 294 ? -4.277 4.977 4.613 1 94.44 294 LEU B C 1
ATOM 4738 O O . LEU B 1 294 ? -3.814 5.801 5.402 1 94.44 294 LEU B O 1
ATOM 4742 N N . ILE B 1 295 ? -5.133 5.285 3.699 1 91.06 295 ILE B N 1
ATOM 4743 C CA . ILE B 1 295 ? -5.504 6.684 3.521 1 91.06 295 ILE B CA 1
ATOM 4744 C C . ILE B 1 295 ? -6.82 6.965 4.242 1 91.06 295 ILE B C 1
ATOM 4746 O O . ILE B 1 295 ? -6.988 8.023 4.855 1 91.06 295 ILE B O 1
ATOM 4750 N N . GLY B 1 296 ? -7.68 6.074 4.281 1 88.44 296 GLY B N 1
ATOM 4751 C CA . GLY B 1 296 ? -9.016 6.297 4.805 1 88.44 296 GLY B CA 1
ATOM 4752 C C . GLY B 1 296 ? -9.117 6.055 6.301 1 88.44 296 GLY B C 1
ATOM 4753 O O . GLY B 1 296 ? -9.789 6.809 7.012 1 88.44 296 GLY B O 1
ATOM 4754 N N . VAL B 1 297 ? -8.43 5.035 6.781 1 90.81 297 VAL B N 1
ATOM 4755 C CA . VAL B 1 297 ? -8.758 4.594 8.133 1 90.81 297 VAL B CA 1
ATOM 4756 C C . VAL B 1 297 ? -7.547 4.789 9.047 1 90.81 297 VAL B C 1
ATOM 4758 O O . VAL B 1 297 ? -7.68 5.293 10.164 1 90.81 297 VAL B O 1
ATOM 4761 N N . LEU B 1 298 ? -6.383 4.48 8.625 1 91.81 298 LEU B N 1
ATOM 4762 C CA . LEU B 1 298 ? -5.188 4.469 9.461 1 91.81 298 LEU B CA 1
ATOM 4763 C C . LEU B 1 298 ? -4.93 5.844 10.062 1 91.81 298 LEU B C 1
ATOM 4765 O O . LEU B 1 298 ? -4.59 5.957 11.242 1 91.81 298 LEU B O 1
ATOM 4769 N N . PRO B 1 299 ? -5.086 6.914 9.336 1 88 299 PRO B N 1
ATOM 4770 C CA . PRO B 1 299 ? -4.844 8.242 9.914 1 88 299 PRO B CA 1
ATOM 4771 C C . PRO B 1 299 ? -5.738 8.531 11.117 1 88 299 PRO B C 1
ATOM 4773 O O . PRO B 1 299 ? -5.355 9.289 12.008 1 88 299 PRO B O 1
ATOM 4776 N N . GLU B 1 300 ? -6.914 7.969 11.133 1 85.5 300 GLU B N 1
ATOM 4777 C CA . GLU B 1 300 ? -7.801 8.133 12.281 1 85.5 300 GLU B CA 1
ATOM 4778 C C . GLU B 1 300 ? -7.195 7.52 13.539 1 85.5 300 GLU B C 1
ATOM 4780 O O . GLU B 1 300 ? -7.402 8.023 14.641 1 85.5 300 GLU B O 1
ATOM 4785 N N . LEU B 1 301 ? -6.535 6.445 13.359 1 88 301 LEU B N 1
ATOM 4786 C CA . LEU B 1 301 ? -5.871 5.793 14.484 1 88 301 LEU B CA 1
ATOM 4787 C C . LEU B 1 301 ? -4.688 6.621 14.969 1 88 301 LEU B C 1
ATOM 4789 O O . LEU B 1 301 ? -4.391 6.641 16.172 1 88 301 LEU B O 1
ATOM 4793 N N . LEU B 1 302 ? -4.082 7.348 14.055 1 86.38 302 LEU B N 1
ATOM 4794 C CA . LEU B 1 302 ? -2.881 8.109 14.367 1 86.38 302 LEU B CA 1
ATOM 4795 C C . LEU B 1 302 ? -3.23 9.383 15.133 1 86.38 302 LEU B C 1
ATOM 4797 O O . LEU B 1 302 ? -2.357 10.008 15.742 1 86.38 302 LEU B O 1
ATOM 4801 N N . LYS B 1 303 ? -4.488 9.719 15.148 1 83.62 303 LYS B N 1
ATOM 4802 C CA . LYS B 1 303 ? -4.938 10.922 15.844 1 83.62 303 LYS B CA 1
ATOM 4803 C C . LYS B 1 303 ? -5.066 10.672 17.344 1 83.62 303 LYS B C 1
ATOM 4805 O O . LYS B 1 303 ? -5.188 11.617 18.125 1 83.62 303 LYS B O 1
ATOM 4810 N N . GLU B 1 304 ? -5.051 9.438 17.672 1 83.94 304 GLU B N 1
ATOM 4811 C CA . GLU B 1 304 ? -5.184 9.094 19.094 1 83.94 304 GLU B CA 1
ATOM 4812 C C . GLU B 1 304 ? -4.043 9.688 19.906 1 83.94 304 GLU B C 1
ATOM 4814 O O . GLU B 1 304 ? -2.869 9.492 19.594 1 83.94 304 GLU B O 1
ATOM 4819 N N . ARG B 1 305 ? -4.441 10.422 21.016 1 81.12 305 ARG B N 1
ATOM 4820 C CA . ARG B 1 305 ? -3.459 11.156 21.797 1 81.12 305 ARG B CA 1
ATOM 4821 C C . ARG B 1 305 ? -3.039 10.359 23.031 1 81.12 305 ARG B C 1
ATOM 4823 O O . ARG B 1 305 ? -1.94 10.547 23.562 1 81.12 305 ARG B O 1
ATOM 4830 N N . ASN B 1 306 ? -3.896 9.477 23.469 1 85.31 306 ASN B N 1
ATOM 4831 C CA . ASN B 1 306 ? -3.584 8.641 24.625 1 85.31 306 ASN B CA 1
ATOM 4832 C C . ASN B 1 306 ? -2.701 7.457 24.234 1 85.31 306 ASN B C 1
ATOM 4834 O O . ASN B 1 306 ? -3.133 6.57 23.484 1 85.31 306 ASN B O 1
ATOM 4838 N N . PRO B 1 307 ? -1.495 7.441 24.781 1 83.94 307 PRO B N 1
ATOM 4839 C CA . PRO B 1 307 ? -0.567 6.379 24.391 1 83.94 307 PRO B CA 1
ATOM 4840 C C . PRO B 1 307 ? -1.091 4.984 24.734 1 83.94 307 PRO B C 1
ATOM 4842 O O . PRO B 1 307 ? -0.824 4.023 24 1 83.94 307 PRO B O 1
ATOM 4845 N N . GLY B 1 308 ? -1.741 4.922 25.828 1 87 308 GLY B N 1
ATOM 4846 C CA . GLY B 1 308 ? -2.305 3.629 26.188 1 87 308 GLY B CA 1
ATOM 4847 C C . GLY B 1 308 ? -3.352 3.141 25.203 1 87 308 GLY B C 1
ATOM 4848 O O . GLY B 1 308 ? -3.348 1.971 24.828 1 87 308 GLY B O 1
ATOM 4849 N N . GLU B 1 309 ? -4.16 4.031 24.828 1 88.62 309 GLU B N 1
ATOM 4850 C CA . GLU B 1 309 ? -5.191 3.699 23.844 1 88.62 309 GLU B CA 1
ATOM 4851 C C . GLU B 1 309 ? -4.586 3.441 22.469 1 88.62 309 GLU B C 1
ATOM 4853 O O . GLU B 1 309 ? -5.055 2.568 21.734 1 88.62 309 GLU B O 1
ATOM 4858 N N . SER B 1 310 ? -3.594 4.223 22.172 1 89 310 SER B N 1
ATOM 4859 C CA . SER B 1 310 ? -2.896 4.031 20.906 1 89 310 SER B CA 1
ATOM 4860 C C . SER B 1 310 ? -2.258 2.648 20.828 1 89 310 SER B C 1
ATOM 4862 O O . SER B 1 310 ? -2.338 1.979 19.797 1 89 310 SER B O 1
ATOM 4864 N N . LEU B 1 311 ? -1.714 2.229 21.906 1 89.94 311 LEU B N 1
ATOM 4865 C CA . LEU B 1 311 ? -1.096 0.908 21.953 1 89.94 311 LEU B CA 1
ATOM 4866 C C . LEU B 1 311 ? -2.137 -0.187 21.75 1 89.94 311 LEU B C 1
ATOM 4868 O O . LEU B 1 311 ? -1.898 -1.148 21.016 1 89.94 311 LEU B O 1
ATOM 4872 N N . LYS B 1 312 ? -3.242 -0.028 22.375 1 93.25 312 LYS B N 1
ATOM 4873 C CA . LYS B 1 312 ? -4.309 -1.01 22.219 1 93.25 312 LYS B CA 1
ATOM 4874 C C . LYS B 1 312 ? -4.762 -1.097 20.75 1 93.25 312 LYS B C 1
ATOM 4876 O O . LYS B 1 312 ? -5.023 -2.189 20.25 1 93.25 312 LYS B O 1
ATOM 4881 N N . GLN B 1 313 ? -4.871 -0.008 20.156 1 92.19 313 GLN B N 1
ATOM 4882 C CA . GLN B 1 313 ? -5.281 0.031 18.75 1 92.19 313 GLN B CA 1
ATOM 4883 C C . GLN B 1 313 ? -4.266 -0.677 17.859 1 92.19 313 GLN B C 1
ATOM 4885 O O . GLN B 1 313 ? -4.641 -1.43 16.953 1 92.19 313 GLN B O 1
ATOM 4890 N N . PHE B 1 314 ? -3.039 -0.539 18.156 1 91.81 314 PHE B N 1
ATOM 4891 C CA . PHE B 1 314 ? -2.004 -1.154 17.328 1 91.81 314 PHE B CA 1
ATOM 4892 C C . PHE B 1 314 ? -1.911 -2.65 17.609 1 91.81 314 PHE B C 1
ATOM 4894 O O . PHE B 1 314 ? -1.587 -3.434 16.719 1 91.81 314 PHE B O 1
ATOM 4901 N N . VAL B 1 315 ? -2.176 -2.996 18.797 1 94.75 315 VAL B N 1
ATOM 4902 C CA . VAL B 1 315 ? -2.285 -4.422 19.094 1 94.75 315 VAL B CA 1
ATOM 4903 C C . VAL B 1 315 ? -3.408 -5.039 18.266 1 94.75 315 VAL B C 1
ATOM 4905 O O . VAL B 1 315 ? -3.258 -6.137 17.734 1 94.75 315 VAL B O 1
ATOM 4908 N N . CYS B 1 316 ? -4.504 -4.289 18.109 1 94.12 316 CYS B N 1
ATOM 4909 C CA . CYS B 1 316 ? -5.617 -4.762 17.297 1 94.12 316 CYS B CA 1
ATOM 4910 C C . CYS B 1 316 ? -5.207 -4.875 15.836 1 94.12 316 CYS B C 1
ATOM 4912 O O . CYS B 1 316 ? -5.629 -5.797 15.133 1 94.12 316 CYS B O 1
ATOM 4914 N N . VAL B 1 317 ? -4.398 -3.92 15.398 1 94.81 317 VAL B N 1
ATOM 4915 C CA . VAL B 1 317 ? -3.873 -3.996 14.039 1 94.81 317 VAL B CA 1
ATOM 4916 C C . VAL B 1 317 ? -3.084 -5.289 13.867 1 94.81 317 VAL B C 1
ATOM 4918 O O . VAL B 1 317 ? -3.293 -6.023 12.898 1 94.81 317 VAL B O 1
ATOM 4921 N N . PHE B 1 318 ? -2.27 -5.594 14.828 1 95.25 318 PHE B N 1
ATOM 4922 C CA . PHE B 1 318 ? -1.438 -6.793 14.773 1 95.25 318 PHE B CA 1
ATOM 4923 C C . PHE B 1 318 ? -2.297 -8.047 14.828 1 95.25 318 PHE B C 1
ATOM 4925 O O . PHE B 1 318 ? -2.01 -9.031 14.141 1 95.25 318 PHE B O 1
ATOM 4932 N N . LEU B 1 319 ? -3.283 -8 15.586 1 95 319 LEU B N 1
ATOM 4933 C CA . LEU B 1 319 ? -4.184 -9.141 15.688 1 95 319 LEU B CA 1
ATOM 4934 C C . LEU B 1 319 ? -4.906 -9.383 14.367 1 95 319 LEU B C 1
ATOM 4936 O O . LEU B 1 319 ? -5.133 -10.539 13.984 1 95 319 LEU B O 1
ATOM 4940 N N . GLY B 1 320 ? -5.305 -8.312 13.742 1 93.75 320 GLY B N 1
ATOM 4941 C CA . GLY B 1 320 ? -5.902 -8.453 12.43 1 93.75 320 GLY B CA 1
ATOM 4942 C C . GLY B 1 320 ? -4.98 -9.109 11.422 1 93.75 320 GLY B C 1
ATOM 4943 O O . GLY B 1 320 ? -5.383 -10.023 10.703 1 93.75 320 GLY B O 1
ATOM 4944 N N . VAL B 1 321 ? -3.738 -8.672 11.414 1 95 321 VAL B N 1
ATOM 4945 C CA . VAL B 1 321 ? -2.744 -9.25 10.516 1 95 321 VAL B CA 1
ATOM 4946 C C . VAL B 1 321 ? -2.51 -10.719 10.875 1 95 321 VAL B C 1
ATOM 4948 O O . VAL B 1 321 ? -2.463 -11.578 10 1 95 321 VAL B O 1
ATOM 4951 N N . ALA B 1 322 ? -2.361 -10.992 12.141 1 94.75 322 ALA B N 1
ATOM 4952 C CA . ALA B 1 322 ? -2.096 -12.344 12.633 1 94.75 322 ALA B CA 1
ATOM 4953 C C . ALA B 1 322 ? -3.232 -13.289 12.266 1 94.75 322 ALA B C 1
ATOM 4955 O O . ALA B 1 322 ? -2.994 -14.445 11.906 1 94.75 322 ALA B O 1
ATOM 4956 N N . LEU B 1 323 ? -4.406 -12.789 12.383 1 92.69 323 LEU B N 1
ATOM 4957 C CA . LEU B 1 323 ? -5.555 -13.609 12.023 1 92.69 323 LEU B CA 1
ATOM 4958 C C . LEU B 1 323 ? -5.508 -14 10.555 1 92.69 323 LEU B C 1
ATOM 4960 O O . LEU B 1 323 ? -5.727 -15.164 10.203 1 92.69 323 LEU B O 1
ATOM 4964 N N . MET B 1 324 ? -5.223 -13.07 9.719 1 90.94 324 MET B N 1
ATOM 4965 C CA . MET B 1 324 ? -5.148 -13.367 8.289 1 90.94 324 MET B CA 1
ATOM 4966 C C . MET B 1 324 ? -4.008 -14.336 7.988 1 90.94 324 MET B C 1
ATOM 4968 O O . MET B 1 324 ? -4.148 -15.227 7.148 1 90.94 324 MET B O 1
ATOM 4972 N N . ALA B 1 325 ? -2.932 -14.141 8.703 1 91.69 325 ALA B N 1
ATOM 4973 C CA . ALA B 1 325 ? -1.797 -15.047 8.531 1 91.69 325 ALA B CA 1
ATOM 4974 C C . ALA B 1 325 ? -2.15 -16.469 8.977 1 91.69 325 ALA B C 1
ATOM 4976 O O . ALA B 1 325 ? -1.813 -17.438 8.305 1 91.69 325 ALA B O 1
ATOM 4977 N N . ALA B 1 326 ? -2.818 -16.562 10.086 1 91.88 326 ALA B N 1
ATOM 4978 C CA . ALA B 1 326 ? -3.219 -17.859 10.625 1 91.88 326 ALA B CA 1
ATOM 4979 C C . ALA B 1 326 ? -4.184 -18.562 9.68 1 91.88 326 ALA B C 1
ATOM 4981 O O . ALA B 1 326 ? -4.082 -19.781 9.477 1 91.88 326 ALA B O 1
ATOM 4982 N N . LEU B 1 327 ? -5.055 -17.844 9.125 1 87.75 327 LEU B N 1
ATOM 4983 C CA . LEU B 1 327 ? -6.023 -18.422 8.195 1 87.75 327 LEU B CA 1
ATOM 4984 C C . LEU B 1 327 ? -5.332 -18.938 6.945 1 87.75 327 LEU B C 1
ATOM 4986 O O . LEU B 1 327 ? -5.738 -19.969 6.387 1 87.75 327 LEU B O 1
ATOM 4990 N N . GLN B 1 328 ? -4.344 -18.234 6.535 1 85 328 GLN B N 1
ATOM 4991 C CA . GLN B 1 328 ? -3.598 -18.688 5.367 1 85 328 GLN B CA 1
ATOM 4992 C C . GLN B 1 328 ? -2.84 -19.969 5.664 1 85 328 GLN B C 1
ATOM 4994 O O . GLN B 1 328 ? -2.742 -20.859 4.809 1 85 328 GLN B O 1
ATOM 4999 N N . LEU B 1 329 ? -2.324 -20.094 6.871 1 83.19 329 LEU B N 1
ATOM 5000 C CA . LEU B 1 329 ? -1.604 -21.297 7.273 1 83.19 329 LEU B CA 1
ATOM 5001 C C . LEU B 1 329 ? -2.557 -22.484 7.41 1 83.19 329 LEU B C 1
ATOM 5003 O O . LEU B 1 329 ? -2.189 -23.609 7.105 1 83.19 329 LEU B O 1
ATOM 5007 N N . LEU B 1 330 ? -3.732 -22.188 7.836 1 81.19 330 LEU B N 1
ATOM 5008 C CA . LEU B 1 330 ? -4.727 -23.234 8.031 1 81.19 330 LEU B CA 1
ATOM 5009 C C . LEU B 1 330 ? -5.242 -23.75 6.695 1 81.19 330 LEU B C 1
ATOM 5011 O O . LEU B 1 330 ? -5.531 -24.953 6.559 1 81.19 330 LEU B O 1
ATOM 5015 N N . MET B 1 331 ? -5.301 -22.938 5.699 1 74.88 331 MET B N 1
ATOM 5016 C CA . MET B 1 331 ? -5.902 -23.312 4.422 1 74.88 331 MET B CA 1
ATOM 5017 C C . MET B 1 331 ? -4.859 -23.891 3.48 1 74.88 331 MET B C 1
ATOM 5019 O O . MET B 1 331 ? -5.203 -24.531 2.48 1 74.88 331 MET B O 1
ATOM 5023 N N . HIS B 1 332 ? -3.553 -23.656 3.707 1 65.19 332 HIS B N 1
ATOM 5024 C CA . HIS B 1 332 ? -2.486 -24.234 2.895 1 65.19 332 HIS B CA 1
ATOM 5025 C C . HIS B 1 332 ? -1.536 -25.062 3.742 1 65.19 332 HIS B C 1
ATOM 5027 O O . HIS B 1 332 ? -1.106 -24.641 4.812 1 65.19 332 HIS B O 1
#

Nearest PDB structures (foldseek):
  7z6m-assembly1_A-2  TM=5.989E-01  e=1.708E-04  Bordetella bronchiseptica
  5tsb-assembly1_A  TM=5.863E-01  e=1.986E-03  Bordetella bronchiseptica RB50
  8ght-assembly1_B  TM=5.443E-01  e=3.188E-03  Bordetella bronchiseptica
  7z6m-assembly1_A-2  TM=5.932E-01  e=1.418E-04  Bordetella bronchiseptica
  6pgi-assembly1_A  TM=5.957E-01  e=3.999E-04  Bordetella bronchiseptica

pLDDT: mean 77.69, std 22.01, range [21.5, 97.38]

Secondary structure (DSSP, 8-state):
--HHHHHHHHHS-HHHHHHHHHHHHHHHHGGGHHHHHS-HHHHHHHHTT-TTHHHHHHHHHHHHHHHHHHHIIIIIHHHHHHHHHHHS---SHHHHHHHHHHHHHHHHHHHHHHHHHHHHHHHHHHHHHHHHHHHHHHHHHTT---------------------------------HHHHHHHHHHHHHHHHHHHHHHHHHHHHHHHHHH-HHHHHHHHHHHHHHHHHHHHHHHHHHHHTT--HHHHHHHHHHHHHHHHHHHHHHHH-S-HHHHHHHHTTHHHHHHHHHHHIIIIIIHHHHHT---HHHHHHHHHHHHHHHHHHHHHHHHH-/--HHHHHHHHHT-HHHHHHHHHHHHHHHHGGGHHHHHS-HHHHHHHHTT-TTHHHHHHHHHHHHHHHHHHHIIIIIHHHHHHHHHHHS---SHHHHHHHHHHHHHHHHHHHHHHHHHHHHHHHHHHHHHHHHHHHHHHHHHTT---------------------------------HHHHHHHHHHHHHHHHHHHHHHHHHHHHHHHHHH-HHHHHHHHHHHHHHHHHHHHHHHHHHHHTT--HHHHHHHHHHHHHHHHHHHHHHHH-S-HHHHHHHHTTHHHHHHHHHHHIIIIIIHHHHHT---HHHHHHHHHHHHHHHHHHHHHHHHH-